Protein AF-A0A8J7NMG4-F1 (afdb_monomer_lite)

Foldseek 3Di:
DDDDDDDDDDDDDDDDDCVPVVVVVVVVVVVVVVVVVVVVVVVVVVVVVVVVVVVVVVVVVVVVVVVVVVVVVVVVVVVVVVVVVVVVVVVVVVVVVVVVPCDPVNVVVVVVCCCVPVPVVVVVVVVVVVVVVVVVVVVVVVVVVVVVVVVVVVVVVVVVVVVVVVVVVVVVVVVVVVVVVVVVVVVVVCVVPDDPVVVVVVVVVVVVVVVVVVVVVVVVVVVVVVVVVVVVVVVVVVVVVVVVVVVVVVVVLVVVVVVVVVVVVVVVVVVVVVVVVVVVVVVVVVVVVVVVVVVVVVVVVVVVVVVVVVVVVVVVVVVVVVVVVVVVVVVVVVVVVVVVVVVVVVVVVVVVVVVVVVVVVVVVVVVVVVVVVVVVVVVVVVVVVVVVVVVVVCVVVCVVVVVPDPPPPPDDDDDPPPPPVVVVVPVVVVVVVVVVVVVVVVVVVVVVVVVVVVVVVVVVVVVVVVVVVVVVVVVVVVVVVVVVVVVVVVVVVVVVVVVVVVVVVVVVVVVVVVVVVVVVVVVVVVVVVVVVVVVVVVVVVVVVVVVVVVVVVVVVVVVVVVVVVVVVVVVVVVVVVVVVVVVVVVVVVVVVVVVVVDPPPPVVVVVVVVVVVVVVVVVVVVVVPDDDDDDDDDDDDDDDDDDDDDDDDDDDDDDDDDDDDDDDDDDDDDDDDDDDDDDDDDDRDDDDDDDDDDDDDDDDDDDDDDDDDDDDDDDDDDDDDDDDDDDDDDDDDDDDDDDDDDDDD

Sequence (745 aa):
MDPLAGNPTIARAVGPGASDMELQKLLIDERMRCEHHKTNYQTLKAEHTRLQDEYTRAQNELKRLLSEKQAAQDKLQLLLAELRGELLDKTRELEELKMQMLTPQKLELLRAQIQQEELEMPMRERFSKLEEEAEKYRSEYNKLRYDYTFLKSEFEHQKEEHMHVLEERKMRFEAEVSRLEKDKEELSSQLLGADPTRDNKRVESLLREKAQLHQRLKSLEAEVAELRAERDNSGAQAENVQRIQVRQLAESQSAVRSLEGEKQSLKLQVERLDRELLLSHEQNAQLTSKLHKLEREVNILTSKVEELKHSHKIEVANIKLECARSKGEVERERDTLQNQLDGLQSDIEILKTTIERNKEHLAEKERELIRKVQAVREEEFQKLATVQDEKLELESHVAELEQQMAVQEAAGSSHREQWEEKLRAVERSEEIARKEVQSLRTKVQQQSLHLEELEKEKNENCDLRQQTHELQIQVSTLSQSESDLLDANHKLKELLERLKEELRNARGQAEKAQSEAEKVLEDKRISWLEEKHRLQERGTELQEKYNQAKEKLQRAASAQKKRKTLTESKQKRLQDKIQLLEAKIQELEIEKNTLNKKPIYTEEQAQLQKRLKELQRRHNEFRRLILVPHMTSAGIHDPTPFLSSTLVAAADMSFPNLQVRCHLGRAKPLSFQKLDFHIIKNHPLYGWVRFTPFLNEVYPHLLHKLTRPSFRSCCFHRLCSTPQSLILPSICKVTDVWQAVASCS

InterPro domains:
  IPR052116 Centrosome and Cilium Assembly Protein [PTHR23170] (29-640)

Structure (mmCIF, N/CA/C/O backbone):
data_AF-A0A8J7NMG4-F1
#
_entry.id   AF-A0A8J7NMG4-F1
#
loop_
_atom_site.group_PDB
_atom_site.id
_atom_site.type_symbol
_atom_site.label_atom_id
_atom_site.label_alt_id
_atom_site.label_comp_id
_atom_site.label_asym_id
_atom_site.label_entity_id
_atom_site.label_seq_id
_atom_site.pdbx_PDB_ins_code
_atom_site.Cartn_x
_atom_site.Cartn_y
_atom_site.Cartn_z
_atom_site.occupancy
_atom_site.B_iso_or_equiv
_atom_site.auth_seq_id
_atom_site.auth_comp_id
_atom_site.auth_asym_id
_atom_site.auth_atom_id
_atom_site.pdbx_PDB_model_num
ATOM 1 N N . MET A 1 1 ? -94.163 -34.244 49.578 1.00 34.72 1 MET A N 1
ATOM 2 C CA . MET A 1 1 ? -94.384 -34.492 48.139 1.00 34.72 1 MET A CA 1
ATOM 3 C C . MET A 1 1 ? -94.720 -35.979 47.925 1.00 34.72 1 MET A C 1
ATOM 5 O O . MET A 1 1 ? -93.948 -36.686 47.300 1.00 34.72 1 MET A O 1
ATOM 9 N N . ASP A 1 2 ? -95.677 -36.581 48.637 1.00 38.56 2 ASP A N 1
ATOM 10 C CA . ASP A 1 2 ? -97.142 -36.512 48.416 1.00 38.56 2 ASP A CA 1
ATOM 11 C C . ASP A 1 2 ? -97.601 -37.209 47.111 1.00 38.56 2 ASP A C 1
ATOM 13 O O . ASP A 1 2 ? -97.003 -36.954 46.069 1.00 38.56 2 ASP A O 1
ATOM 17 N N . PRO A 1 3 ? -98.748 -37.923 47.099 1.00 62.91 3 PRO A N 1
ATOM 18 C CA . PRO A 1 3 ? -99.239 -38.880 48.112 1.00 62.91 3 PRO A CA 1
ATOM 19 C C . PRO A 1 3 ? -99.911 -40.135 47.469 1.00 62.91 3 PRO A C 1
ATOM 21 O O . PRO A 1 3 ? -99.976 -40.236 46.249 1.00 62.91 3 PRO A O 1
ATOM 24 N N . LEU A 1 4 ? -100.476 -41.068 48.266 1.00 38.66 4 LEU A N 1
ATOM 25 C CA . LEU A 1 4 ? -101.929 -41.402 48.254 1.00 38.66 4 LEU A CA 1
ATOM 26 C C . LEU A 1 4 ? -102.334 -42.652 49.085 1.00 38.66 4 LEU A C 1
ATOM 28 O O . LEU A 1 4 ? -101.878 -43.762 48.850 1.00 38.66 4 LEU A O 1
ATOM 32 N N . ALA A 1 5 ? -103.262 -42.404 50.019 1.00 43.53 5 ALA A N 1
ATOM 33 C CA . ALA A 1 5 ? -104.373 -43.214 50.559 1.00 43.53 5 ALA A CA 1
ATOM 34 C C . ALA A 1 5 ? -104.425 -44.768 50.477 1.00 43.53 5 ALA A C 1
ATOM 36 O O . ALA A 1 5 ? -104.394 -45.362 49.405 1.00 43.53 5 ALA A O 1
ATOM 37 N N . GLY A 1 6 ? -104.770 -45.397 51.618 1.00 37.06 6 GLY A N 1
ATOM 38 C CA . GLY A 1 6 ? -105.298 -46.773 51.698 1.00 37.06 6 GLY A CA 1
ATOM 39 C C . GLY A 1 6 ? -105.583 -47.261 53.135 1.00 37.06 6 GLY A C 1
ATOM 40 O O . GLY A 1 6 ? -104.673 -47.699 53.826 1.00 37.06 6 GLY A O 1
ATOM 41 N N . ASN A 1 7 ? -106.839 -47.199 53.594 1.00 46.59 7 ASN A N 1
ATOM 42 C CA . ASN A 1 7 ? -107.334 -47.677 54.908 1.00 46.59 7 ASN A CA 1
ATOM 43 C C . ASN A 1 7 ? -108.737 -48.297 54.684 1.00 46.59 7 ASN A C 1
ATOM 45 O O . ASN A 1 7 ? -109.422 -47.783 53.792 1.00 46.59 7 ASN A O 1
ATOM 49 N N . PRO A 1 8 ? -109.180 -49.375 55.386 1.00 55.44 8 PRO A N 1
ATOM 50 C CA . PRO A 1 8 ? -110.126 -49.166 56.508 1.00 55.44 8 PRO A CA 1
ATOM 51 C C . PRO A 1 8 ? -110.233 -50.276 57.616 1.00 55.44 8 PRO A C 1
ATOM 53 O O . PRO A 1 8 ? -110.759 -51.355 57.374 1.00 55.44 8 PRO A O 1
ATOM 56 N N . THR A 1 9 ? -109.920 -49.924 58.878 1.00 44.78 9 THR A N 1
ATOM 57 C CA . THR A 1 9 ? -110.708 -50.148 60.147 1.00 44.78 9 THR A CA 1
ATOM 58 C C . THR A 1 9 ? -111.268 -51.511 60.690 1.00 44.78 9 THR A C 1
ATOM 60 O O . THR A 1 9 ? -111.914 -52.262 59.975 1.00 44.78 9 THR A O 1
ATOM 63 N N . ILE A 1 10 ? -111.275 -51.613 62.052 1.00 45.28 10 ILE A N 1
ATOM 64 C CA . ILE A 1 10 ? -112.399 -51.967 63.005 1.00 45.28 10 ILE A CA 1
ATOM 65 C C . ILE A 1 10 ? -112.412 -53.274 63.891 1.00 45.28 10 ILE A C 1
ATOM 67 O O . ILE A 1 10 ? -112.195 -54.379 63.421 1.00 45.28 10 ILE A O 1
ATOM 71 N N . ALA A 1 11 ? -112.808 -53.080 65.180 1.00 39.56 11 ALA A N 1
ATOM 72 C CA . ALA A 1 11 ? -113.465 -53.971 66.197 1.00 39.56 11 ALA A CA 1
ATOM 73 C C . ALA A 1 11 ? -112.739 -54.992 67.152 1.00 39.56 11 ALA A C 1
ATOM 75 O O . ALA A 1 11 ? -112.613 -56.172 66.864 1.00 39.56 11 ALA A O 1
ATOM 76 N N . ARG A 1 12 ? -112.512 -54.543 68.411 1.00 43.34 12 ARG A N 1
ATOM 77 C CA . ARG A 1 12 ? -113.062 -55.025 69.730 1.00 43.34 12 ARG A CA 1
ATOM 78 C C . ARG A 1 12 ? -113.065 -56.521 70.206 1.00 43.34 12 ARG A C 1
ATOM 80 O O . ARG A 1 12 ? -113.937 -57.283 69.817 1.00 43.34 12 ARG A O 1
ATOM 87 N N . ALA A 1 13 ? -112.356 -56.754 71.336 1.00 43.78 13 ALA A N 1
ATOM 88 C CA . ALA A 1 13 ? -112.893 -56.977 72.719 1.00 43.78 13 ALA A CA 1
ATOM 89 C C . ALA A 1 13 ? -112.895 -58.366 73.453 1.00 43.78 13 ALA A C 1
ATOM 91 O O . ALA A 1 13 ? -113.722 -59.221 73.177 1.00 43.78 13 ALA A O 1
ATOM 92 N N . VAL A 1 14 ? -112.145 -58.395 74.582 1.00 42.44 14 VAL A N 1
ATOM 93 C CA . VAL A 1 14 ? -112.461 -58.934 75.949 1.00 42.44 14 VAL A CA 1
ATOM 94 C C . VAL A 1 14 ? -112.519 -60.457 76.239 1.00 42.44 14 VAL A C 1
ATOM 96 O O . VAL A 1 14 ? -113.347 -61.176 75.697 1.00 42.44 14 VAL A O 1
ATOM 99 N N . GLY A 1 15 ? -111.762 -60.888 77.271 1.00 38.06 15 GLY A N 1
ATOM 100 C CA . GLY A 1 15 ? -111.978 -62.132 78.047 1.00 38.06 15 GLY A CA 1
ATOM 101 C C . GLY A 1 15 ? -110.717 -62.673 78.768 1.00 38.06 15 GLY A C 1
ATOM 102 O O . GLY A 1 15 ? -109.853 -63.209 78.083 1.00 38.06 15 GLY A O 1
ATOM 103 N N . PRO A 1 16 ? -110.560 -62.550 80.108 1.00 53.59 16 PRO A N 1
ATOM 104 C CA . PRO A 1 16 ? -109.344 -62.971 80.827 1.00 53.59 16 PRO A CA 1
ATOM 105 C C . PRO A 1 16 ? -109.448 -64.358 81.501 1.00 53.59 16 PRO A C 1
ATOM 107 O O . PRO A 1 16 ? -110.532 -64.784 81.894 1.00 53.59 16 PRO A O 1
ATOM 110 N N . GLY A 1 17 ? -108.306 -65.028 81.711 1.00 41.03 17 GLY A N 1
ATOM 111 C CA . GLY A 1 17 ? -108.223 -66.264 82.513 1.00 41.03 17 GLY A CA 1
ATOM 112 C C . GLY A 1 17 ? -106.965 -67.111 82.281 1.00 41.03 17 GLY A C 1
ATOM 113 O O . GLY A 1 17 ? -106.339 -67.550 83.239 1.00 41.03 17 GLY A O 1
ATOM 114 N N . ALA A 1 18 ? -106.540 -67.280 81.025 1.00 48.78 18 ALA A N 1
ATOM 115 C CA . ALA A 1 18 ? -105.277 -67.947 80.660 1.00 48.78 18 ALA A CA 1
ATOM 116 C C . ALA A 1 18 ? -104.055 -66.996 80.675 1.00 48.78 18 ALA A C 1
ATOM 118 O O . ALA A 1 18 ? -102.913 -67.402 80.445 1.00 48.78 18 ALA A O 1
ATOM 119 N N . SER A 1 19 ? -104.304 -65.721 80.985 1.00 54.91 19 SER A N 1
ATOM 120 C CA . SER A 1 19 ? -103.466 -64.581 80.620 1.00 54.91 19 SER A CA 1
ATOM 121 C C . SER A 1 19 ? -102.071 -64.552 81.236 1.00 54.91 19 SER A C 1
ATOM 123 O O . SER A 1 19 ? -101.217 -63.879 80.682 1.00 54.91 19 SER A O 1
ATOM 125 N N . ASP A 1 20 ? -101.809 -65.244 82.347 1.00 55.34 20 ASP A N 1
ATOM 126 C CA . ASP A 1 20 ? -100.509 -65.155 83.034 1.00 55.34 20 ASP A CA 1
ATOM 127 C C . ASP A 1 20 ? -99.451 -66.067 82.382 1.00 55.34 20 ASP A C 1
ATOM 129 O O . ASP A 1 20 ? -98.347 -65.624 82.061 1.00 55.34 20 ASP A O 1
ATOM 133 N N . MET A 1 21 ? -99.821 -67.310 82.037 1.00 64.81 21 MET A N 1
ATOM 134 C CA . MET A 1 21 ? -98.979 -68.173 81.193 1.00 64.81 21 MET A CA 1
ATOM 135 C C . MET A 1 21 ? -98.903 -67.659 79.751 1.00 64.81 21 MET A C 1
ATOM 137 O O . MET A 1 21 ? -97.849 -67.762 79.124 1.00 64.81 21 MET A O 1
ATOM 141 N N . GLU A 1 22 ? -99.980 -67.072 79.220 1.00 67.25 22 GLU A N 1
ATOM 142 C CA . GLU A 1 22 ? -99.951 -66.438 77.897 1.00 67.25 22 GLU A CA 1
ATOM 143 C C . GLU A 1 22 ? -99.066 -65.186 77.876 1.00 67.25 22 GLU A C 1
ATOM 145 O O . GLU A 1 22 ? -98.316 -65.006 76.921 1.00 67.25 22 GLU A O 1
ATOM 150 N N . LEU A 1 23 ? -99.064 -64.365 78.933 1.00 72.75 23 LEU A N 1
ATOM 151 C CA . LEU A 1 23 ? -98.164 -63.218 79.076 1.00 72.75 23 LEU A CA 1
ATOM 152 C C . LEU A 1 23 ? -96.710 -63.664 79.256 1.00 72.75 23 LEU A C 1
ATOM 154 O O . LEU A 1 23 ? -95.824 -63.110 78.609 1.00 72.75 23 LEU A O 1
ATOM 158 N N . GLN A 1 24 ? -96.444 -64.687 80.073 1.00 75.69 24 GLN A N 1
ATOM 159 C CA . GLN A 1 24 ? -95.092 -65.228 80.224 1.00 75.69 24 GLN A CA 1
ATOM 160 C C . GLN A 1 24 ? -94.577 -65.826 78.906 1.00 75.69 24 GLN A C 1
ATOM 162 O O . GLN A 1 24 ? -93.422 -65.598 78.542 1.00 75.69 24 GLN A O 1
ATOM 167 N N . LYS A 1 25 ? -95.440 -66.513 78.145 1.00 80.06 25 LYS A N 1
ATOM 168 C CA . LYS A 1 25 ? -95.130 -66.978 76.789 1.00 80.06 25 LYS A CA 1
ATOM 169 C C . LYS A 1 25 ? -94.888 -65.807 75.834 1.00 80.06 25 LYS A C 1
ATOM 171 O O . LYS A 1 25 ? -93.863 -65.802 75.167 1.00 80.06 25 LYS A O 1
ATOM 176 N N . LEU A 1 26 ? -95.757 -64.794 75.810 1.00 81.44 26 LEU A N 1
ATOM 177 C CA . LEU A 1 26 ? -95.582 -63.587 74.991 1.00 81.44 26 LEU A CA 1
ATOM 178 C C . LEU A 1 26 ? -94.267 -62.867 75.311 1.00 81.44 26 LEU A C 1
ATOM 180 O O . LEU A 1 26 ? -93.589 -62.427 74.393 1.00 81.44 26 LEU A O 1
ATOM 184 N N . LEU A 1 27 ? -93.856 -62.795 76.579 1.00 81.44 27 LEU A N 1
ATOM 185 C CA . LEU A 1 27 ? -92.574 -62.210 76.988 1.00 81.44 27 LEU A CA 1
ATOM 186 C C . LEU A 1 27 ? -91.361 -63.059 76.569 1.00 81.44 27 LEU A C 1
ATOM 188 O O . LEU A 1 27 ? -90.291 -62.501 76.318 1.00 81.44 27 LEU A O 1
ATOM 192 N N . ILE A 1 28 ? -91.507 -64.383 76.466 1.00 81.69 28 ILE A N 1
ATOM 193 C CA . ILE A 1 28 ? -90.488 -65.273 75.886 1.00 81.69 28 ILE A CA 1
ATOM 194 C C . ILE A 1 28 ? -90.447 -65.099 74.362 1.00 81.69 28 ILE A C 1
ATOM 196 O O . ILE A 1 28 ? -89.373 -64.856 73.817 1.00 81.69 28 ILE A O 1
ATOM 200 N N . ASP A 1 29 ? -91.597 -65.134 73.686 1.00 84.00 29 ASP A N 1
ATOM 201 C CA . ASP A 1 29 ? -91.731 -64.955 72.236 1.00 84.00 29 ASP A CA 1
ATOM 202 C C . ASP A 1 29 ? -91.245 -63.562 71.787 1.00 84.00 29 ASP A C 1
ATOM 204 O O . ASP A 1 29 ? -90.631 -63.435 70.728 1.00 84.00 29 ASP A O 1
ATOM 208 N N . GLU A 1 30 ? -91.468 -62.514 72.588 1.00 83.06 30 GLU A N 1
ATOM 209 C CA . GLU A 1 30 ? -90.970 -61.154 72.342 1.00 83.06 30 GLU A CA 1
ATOM 210 C C . GLU A 1 30 ? -89.472 -61.031 72.640 1.00 83.06 30 GLU A C 1
ATOM 212 O O . GLU A 1 30 ? -88.747 -60.411 71.869 1.00 83.06 30 GLU A O 1
ATOM 217 N N . ARG A 1 31 ? -88.957 -61.672 73.701 1.00 84.38 31 ARG A N 1
ATOM 218 C CA . ARG A 1 31 ? -87.505 -61.722 73.956 1.00 84.38 31 ARG A CA 1
ATOM 219 C C . ARG A 1 31 ? -86.773 -62.468 72.837 1.00 84.38 31 ARG A C 1
ATOM 221 O O . ARG A 1 31 ? -85.718 -62.011 72.402 1.00 84.38 31 ARG A O 1
ATOM 228 N N . MET A 1 32 ? -87.351 -63.560 72.338 1.00 88.62 32 MET A N 1
ATOM 229 C CA . MET A 1 32 ? -86.861 -64.290 71.167 1.00 88.62 32 MET A CA 1
ATOM 230 C C . MET A 1 32 ? -86.947 -63.441 69.894 1.00 88.62 32 MET A C 1
ATOM 232 O O . MET A 1 32 ? -86.000 -63.451 69.112 1.00 88.62 32 MET A O 1
ATOM 236 N N . ARG A 1 33 ? -88.013 -62.650 69.700 1.00 87.88 33 ARG A N 1
ATOM 237 C CA . ARG A 1 33 ? -88.098 -61.677 68.595 1.00 87.88 33 ARG A CA 1
ATOM 238 C C . ARG A 1 33 ? -87.031 -60.593 68.705 1.00 87.88 33 ARG A C 1
ATOM 240 O O . ARG A 1 33 ? -86.356 -60.327 67.719 1.00 87.88 33 ARG A O 1
ATOM 247 N N . CYS A 1 34 ? -86.818 -60.013 69.882 1.00 86.38 34 CYS A N 1
ATOM 248 C CA . CYS A 1 34 ? -85.786 -59.005 70.122 1.00 86.38 34 CYS A CA 1
ATOM 249 C C . CYS A 1 34 ? -84.371 -59.548 69.888 1.00 86.38 34 CYS A C 1
ATOM 251 O O . CYS A 1 34 ? -83.583 -58.890 69.210 1.00 86.38 34 CYS A O 1
ATOM 253 N N . GLU A 1 35 ? -84.048 -60.751 70.374 1.00 87.75 35 GLU A N 1
ATOM 254 C CA . GLU A 1 35 ? -82.770 -61.399 70.053 1.00 87.75 35 GLU A CA 1
ATOM 255 C C . GLU A 1 35 ? -82.670 -61.738 68.559 1.00 87.75 35 GLU A C 1
ATOM 257 O O . GLU A 1 35 ? -81.644 -61.449 67.957 1.00 87.75 35 GLU A O 1
ATOM 262 N N . HIS A 1 36 ? -83.734 -62.218 67.906 1.00 88.25 36 HIS A N 1
ATOM 263 C CA . HIS A 1 36 ? -83.724 -62.465 66.461 1.00 88.25 36 HIS A CA 1
ATOM 264 C C . HIS A 1 36 ? -83.534 -61.176 65.641 1.00 88.25 36 HIS A C 1
ATOM 266 O O . HIS A 1 36 ? -82.722 -61.151 64.720 1.00 88.25 36 HIS A O 1
ATOM 272 N N . HIS A 1 37 ? -84.194 -60.070 65.996 1.00 90.06 37 HIS A N 1
ATOM 273 C CA . HIS A 1 37 ? -83.981 -58.760 65.371 1.00 90.06 37 HIS A CA 1
ATOM 274 C C . HIS A 1 37 ? -82.562 -58.228 65.618 1.00 90.06 37 HIS A C 1
ATOM 276 O O . HIS A 1 37 ? -81.958 -57.658 64.711 1.00 90.06 37 HIS A O 1
ATOM 282 N N . LYS A 1 38 ? -81.997 -58.459 66.808 1.00 90.12 38 LYS A N 1
ATOM 283 C CA . LYS A 1 38 ? -80.610 -58.127 67.163 1.00 90.12 38 LYS A CA 1
ATOM 284 C C . LYS A 1 38 ? -79.601 -58.970 66.377 1.00 90.12 38 LYS A C 1
ATOM 286 O O . LYS A 1 38 ? -78.648 -58.399 65.852 1.00 90.12 38 LYS A O 1
ATOM 291 N N . THR A 1 39 ? -79.826 -60.276 66.216 1.00 89.19 39 THR A N 1
ATOM 292 C CA . THR A 1 39 ? -79.029 -61.148 65.339 1.00 89.19 39 THR A CA 1
ATOM 293 C C . THR A 1 39 ? -79.139 -60.695 63.887 1.00 89.19 39 THR A C 1
ATOM 295 O O . THR A 1 39 ? -78.115 -60.461 63.259 1.00 89.19 39 THR A O 1
ATOM 298 N N . ASN A 1 40 ? -80.348 -60.460 63.370 1.00 90.62 40 ASN A N 1
ATOM 299 C CA . ASN A 1 40 ? -80.556 -60.001 61.995 1.00 90.62 40 ASN A CA 1
ATOM 300 C C . ASN A 1 40 ? -79.895 -58.636 61.739 1.00 90.62 40 ASN A C 1
ATOM 302 O O . ASN A 1 40 ? -79.298 -58.440 60.684 1.00 90.62 40 ASN A O 1
ATOM 306 N N . TYR A 1 41 ? -79.930 -57.710 62.704 1.00 92.75 41 TYR A N 1
ATOM 307 C CA . TYR A 1 41 ? -79.200 -56.442 62.625 1.00 92.75 41 TYR A CA 1
ATOM 308 C C . TYR A 1 41 ? -77.677 -56.645 62.659 1.00 92.75 41 TYR A C 1
ATOM 310 O O . TYR A 1 41 ? -76.961 -55.995 61.900 1.00 92.75 41 TYR A O 1
ATOM 318 N N . GLN A 1 42 ? -77.163 -57.561 63.486 1.00 92.38 42 GLN A N 1
ATOM 319 C CA . GLN A 1 42 ? -75.738 -57.911 63.504 1.00 92.38 42 GLN A CA 1
ATOM 320 C C . GLN A 1 42 ? -75.288 -58.551 62.181 1.00 92.38 42 GLN A C 1
ATOM 322 O O . GLN A 1 42 ? -74.255 -58.152 61.648 1.00 92.38 42 GLN A O 1
ATOM 327 N N . THR A 1 43 ? -76.076 -59.466 61.608 1.00 91.50 43 THR A N 1
ATOM 328 C CA . THR A 1 43 ? -75.830 -60.073 60.291 1.00 91.50 43 THR A CA 1
ATOM 329 C C . THR A 1 43 ? -75.890 -59.032 59.175 1.00 91.50 43 THR A C 1
ATOM 331 O O . THR A 1 43 ? -74.969 -58.960 58.367 1.00 91.50 43 THR A O 1
ATOM 334 N N . LEU A 1 44 ? -76.914 -58.172 59.153 1.00 93.19 44 LEU A N 1
ATOM 335 C CA . LEU A 1 44 ? -77.046 -57.108 58.154 1.00 93.19 44 LEU A CA 1
ATOM 336 C C . LEU A 1 44 ? -75.914 -56.077 58.265 1.00 93.19 44 LEU A C 1
ATOM 338 O O . LEU A 1 44 ? -75.412 -55.609 57.248 1.00 93.19 44 LEU A O 1
ATOM 342 N N . LYS A 1 45 ? -75.463 -55.758 59.485 1.00 92.44 45 LYS A N 1
ATOM 343 C CA . LYS A 1 45 ? -74.289 -54.909 59.717 1.00 92.44 45 LYS A CA 1
ATOM 344 C C . LYS A 1 45 ? -73.001 -55.582 59.234 1.00 92.44 45 LYS A C 1
ATOM 346 O O . LYS A 1 45 ? -72.185 -54.912 58.610 1.00 92.44 45 LYS A O 1
ATOM 351 N N . ALA A 1 46 ? -72.824 -56.879 59.487 1.00 92.69 46 ALA A N 1
ATOM 352 C CA . ALA A 1 46 ? -71.664 -57.634 59.018 1.00 92.69 46 ALA A CA 1
ATOM 353 C C . ALA A 1 46 ? -71.614 -57.706 57.483 1.00 92.69 46 ALA A C 1
ATOM 355 O O . ALA A 1 46 ? -70.575 -57.406 56.901 1.00 92.69 46 ALA A O 1
ATOM 356 N N . GLU A 1 47 ? -72.736 -58.006 56.821 1.00 93.44 47 GLU A N 1
ATOM 357 C CA . GLU A 1 47 ? -72.825 -58.007 55.355 1.00 93.44 47 GLU A CA 1
ATOM 358 C C . GLU A 1 47 ? -72.707 -56.591 54.762 1.00 93.44 47 GLU A C 1
ATOM 360 O O . GLU A 1 47 ? -72.061 -56.427 53.733 1.00 93.44 47 GLU A O 1
ATOM 365 N N . HIS A 1 48 ? -73.208 -55.540 55.425 1.00 92.94 48 HIS A N 1
ATOM 366 C CA . HIS A 1 48 ? -72.942 -54.155 55.011 1.00 92.94 48 HIS A CA 1
ATOM 367 C C . HIS A 1 48 ? -71.447 -53.818 55.084 1.00 92.94 48 HIS A C 1
ATOM 369 O O . HIS A 1 48 ? -70.898 -53.285 54.123 1.00 92.94 48 HIS A O 1
ATOM 375 N N . THR A 1 49 ? -70.768 -54.116 56.198 1.00 92.94 49 THR A N 1
ATOM 376 C CA . THR A 1 49 ? -69.316 -53.899 56.325 1.00 92.94 49 THR A CA 1
ATOM 377 C C . THR A 1 49 ? -68.560 -54.704 55.271 1.00 92.94 49 THR A C 1
ATOM 379 O O . THR A 1 49 ? -67.727 -54.148 54.564 1.00 92.94 49 THR A O 1
ATOM 382 N N . ARG A 1 50 ? -68.921 -55.974 55.073 1.00 95.88 50 ARG A N 1
ATOM 383 C CA . ARG A 1 50 ? -68.339 -56.833 54.040 1.00 95.88 50 ARG A CA 1
ATOM 384 C C . ARG A 1 50 ? -68.515 -56.254 52.632 1.00 95.88 50 ARG A C 1
ATOM 386 O O . ARG A 1 50 ? -67.533 -56.170 51.903 1.00 95.88 50 ARG A O 1
ATOM 393 N N . LEU A 1 51 ? -69.722 -55.829 52.252 1.00 94.94 51 LEU A N 1
ATOM 394 C CA . LEU A 1 51 ? -69.996 -55.207 50.950 1.00 94.94 51 LEU A CA 1
ATOM 395 C C . LEU A 1 51 ? -69.271 -53.864 50.792 1.00 94.94 51 LEU A C 1
ATOM 397 O O . LEU A 1 51 ? -68.792 -53.551 49.705 1.00 94.94 51 LEU A O 1
ATOM 401 N N . GLN A 1 52 ? -69.126 -53.093 51.871 1.00 93.81 52 GLN A N 1
ATOM 402 C CA . GLN A 1 52 ? -68.338 -51.861 51.895 1.00 93.81 52 GLN A CA 1
ATOM 403 C C . GLN A 1 52 ? -66.835 -52.145 51.704 1.00 93.81 52 GLN A C 1
ATOM 405 O O . GLN A 1 52 ? -66.170 -51.429 50.952 1.00 93.81 52 GLN A O 1
ATOM 410 N N . ASP A 1 53 ? -66.309 -53.221 52.292 1.00 94.62 53 ASP A N 1
ATOM 411 C CA . ASP A 1 53 ? -64.931 -53.683 52.096 1.00 94.62 53 ASP A CA 1
ATOM 412 C C . ASP A 1 53 ? -64.711 -54.283 50.698 1.00 94.62 53 ASP A C 1
ATOM 414 O O . ASP A 1 53 ? -63.635 -54.122 50.123 1.00 94.62 53 ASP A O 1
ATOM 418 N N . GLU A 1 54 ? -65.692 -54.998 50.138 1.00 94.31 54 GLU A N 1
ATOM 419 C CA . GLU A 1 54 ? -65.665 -55.526 48.762 1.00 94.31 54 GLU A CA 1
ATOM 420 C C . GLU A 1 54 ? -65.714 -54.378 47.738 1.00 94.31 54 GLU A C 1
ATOM 422 O O . GLU A 1 54 ? -64.878 -54.335 46.834 1.00 94.31 54 GLU A O 1
ATOM 427 N N . TYR A 1 55 ? -66.585 -53.382 47.937 1.00 93.56 55 TYR A N 1
ATOM 428 C CA . TYR A 1 55 ? -66.627 -52.151 47.140 1.00 93.56 55 TYR A CA 1
ATOM 429 C C . TYR A 1 55 ? -65.314 -51.362 47.230 1.00 93.56 55 TYR A C 1
ATOM 431 O O . TYR A 1 55 ? -64.772 -50.943 46.207 1.00 93.56 55 TYR A O 1
ATOM 439 N N . THR A 1 56 ? -64.756 -51.194 48.432 1.00 93.88 56 THR A N 1
ATOM 440 C CA . THR A 1 56 ? -63.491 -50.465 48.633 1.00 93.88 56 THR A CA 1
ATOM 441 C C . THR A 1 56 ? -62.314 -51.197 47.979 1.00 93.88 56 THR A C 1
ATOM 443 O O . THR A 1 56 ? -61.476 -50.563 47.333 1.00 93.88 56 THR A O 1
ATOM 446 N N . ARG A 1 57 ? -62.273 -52.536 48.063 1.00 95.00 57 ARG A N 1
ATOM 447 C CA . ARG A 1 57 ? -61.303 -53.370 47.331 1.00 95.00 57 ARG A CA 1
ATOM 448 C C . ARG A 1 57 ? -61.451 -53.212 45.818 1.00 95.00 57 ARG A C 1
ATOM 450 O O . ARG A 1 57 ? -60.456 -52.920 45.161 1.00 95.00 57 ARG A O 1
ATOM 457 N N . ALA A 1 58 ? -62.665 -53.314 45.276 1.00 92.50 58 ALA A N 1
ATOM 458 C CA . ALA A 1 58 ? -62.924 -53.132 43.847 1.00 92.50 58 ALA A CA 1
ATOM 459 C C . ALA A 1 58 ? -62.556 -51.718 43.355 1.00 92.50 58 ALA A C 1
ATOM 461 O O . ALA A 1 58 ? -61.963 -51.567 42.288 1.00 92.50 58 ALA A O 1
ATOM 462 N N . GLN A 1 59 ? -62.835 -50.676 44.147 1.00 94.44 59 GLN A N 1
ATOM 463 C CA . GLN A 1 59 ? -62.471 -49.298 43.811 1.00 94.44 59 GLN A CA 1
ATOM 464 C C . GLN A 1 59 ? -60.947 -49.088 43.805 1.00 94.44 59 GLN A C 1
ATOM 466 O O . GLN A 1 59 ? -60.428 -48.361 42.958 1.00 94.44 59 GLN A O 1
ATOM 471 N N . ASN A 1 60 ? -60.217 -49.714 44.731 1.00 94.44 60 ASN A N 1
ATOM 472 C CA . ASN A 1 60 ? -58.757 -49.631 44.776 1.00 94.44 60 ASN A CA 1
ATOM 473 C C . ASN A 1 60 ? -58.091 -50.463 43.670 1.00 94.44 60 ASN A C 1
ATOM 475 O O . ASN A 1 60 ? -57.128 -49.998 43.066 1.00 94.44 60 ASN A O 1
ATOM 479 N N . GLU A 1 61 ? -58.646 -51.627 43.333 1.00 95.44 61 GLU A N 1
ATOM 480 C CA . GLU A 1 61 ? -58.198 -52.435 42.195 1.00 95.44 61 GLU A CA 1
ATOM 481 C C . GLU A 1 61 ? -58.429 -51.712 40.858 1.00 95.44 61 GLU A C 1
ATOM 483 O O . GLU A 1 61 ? -57.539 -51.674 40.010 1.00 95.44 61 GLU A O 1
ATOM 488 N N . LEU A 1 62 ? -59.567 -51.027 40.692 1.00 93.81 62 LEU A N 1
ATOM 489 C CA . LEU A 1 62 ? -59.814 -50.174 39.527 1.00 93.81 62 LEU A CA 1
ATOM 490 C C . LEU A 1 62 ? -58.787 -49.029 39.424 1.00 93.81 62 LEU A C 1
ATOM 492 O O . LEU A 1 62 ? -58.288 -48.760 38.333 1.00 93.81 62 LEU A O 1
ATOM 496 N N . LYS A 1 63 ? -58.419 -48.383 40.543 1.00 94.56 63 LYS A N 1
ATOM 497 C CA . LYS A 1 63 ? -57.340 -47.371 40.567 1.00 94.56 63 LYS A CA 1
ATOM 498 C C . LYS A 1 63 ? -55.988 -47.977 40.171 1.00 94.56 63 LYS A C 1
ATOM 500 O O . LYS A 1 63 ? -55.281 -47.371 39.367 1.00 94.56 63 LYS A O 1
ATOM 505 N N . ARG A 1 64 ? -55.649 -49.171 40.683 1.00 96.50 64 ARG A N 1
ATOM 506 C CA . ARG A 1 64 ? -54.425 -49.907 40.319 1.00 96.50 64 ARG A CA 1
ATOM 507 C C . ARG A 1 64 ? -54.383 -50.163 38.813 1.00 96.50 64 ARG A C 1
ATOM 509 O O . ARG A 1 64 ? -53.470 -49.682 38.149 1.00 96.50 64 ARG A O 1
ATOM 516 N N . LEU A 1 65 ? -55.411 -50.802 38.258 1.00 94.50 65 LEU A N 1
ATOM 517 C CA . LEU A 1 65 ? -55.498 -51.112 36.827 1.00 94.50 65 LEU A CA 1
ATOM 518 C C . LEU A 1 65 ? -55.470 -49.860 35.931 1.00 94.50 65 LEU A C 1
ATOM 520 O O . LEU A 1 65 ? -54.861 -49.889 34.862 1.00 94.50 65 LEU A O 1
ATOM 524 N N . LEU A 1 66 ? -56.066 -48.741 36.362 1.00 93.62 66 LEU A N 1
ATOM 525 C CA . LEU A 1 66 ? -55.961 -47.461 35.649 1.00 93.62 66 LEU A CA 1
ATOM 526 C C . LEU A 1 66 ? -54.529 -46.899 35.667 1.00 93.62 66 LEU A C 1
ATOM 528 O O . LEU A 1 66 ? -54.045 -46.463 34.623 1.00 93.62 66 LEU A O 1
ATOM 532 N N . SER A 1 67 ? -53.833 -46.953 36.808 1.00 93.75 67 SER A N 1
ATOM 533 C CA . SER A 1 67 ? -52.426 -46.532 36.905 1.00 93.75 67 SER A CA 1
ATOM 534 C C . SER A 1 67 ? -51.477 -47.423 36.093 1.00 93.75 67 SER A C 1
ATOM 536 O O . SER A 1 67 ? -50.568 -46.915 35.442 1.00 93.75 67 SER A O 1
ATOM 538 N N . GLU A 1 68 ? -51.723 -48.734 36.042 1.00 94.75 68 GLU A N 1
ATOM 539 C CA . GLU A 1 68 ? -50.934 -49.682 35.245 1.00 94.75 68 GLU A CA 1
ATOM 540 C C . GLU A 1 68 ? -51.186 -49.521 33.744 1.00 94.75 68 GLU A C 1
ATOM 542 O O . GLU A 1 68 ? -50.235 -49.542 32.962 1.00 94.75 68 GLU A O 1
ATOM 547 N N . LYS A 1 69 ? -52.437 -49.265 33.336 1.00 94.88 69 LYS A N 1
ATOM 548 C CA . LYS A 1 69 ? -52.763 -48.868 31.961 1.00 94.88 69 LYS A CA 1
ATOM 549 C C . LYS A 1 69 ? -52.025 -47.585 31.571 1.00 94.88 69 LYS A C 1
ATOM 551 O O . LYS A 1 69 ? -51.460 -47.537 30.481 1.00 94.88 69 LYS A O 1
ATOM 556 N N . GLN A 1 70 ? -52.017 -46.569 32.438 1.00 94.62 70 GLN A N 1
ATOM 557 C CA . GLN A 1 70 ? -51.311 -45.315 32.168 1.00 94.62 70 GLN A CA 1
ATOM 558 C C . GLN A 1 70 ? -49.800 -45.554 32.046 1.00 94.62 70 GLN A C 1
ATOM 560 O O . GLN A 1 70 ? -49.228 -45.247 31.008 1.00 94.62 70 GLN A O 1
ATOM 565 N N . ALA A 1 71 ? -49.177 -46.231 33.014 1.00 93.69 71 ALA A N 1
ATOM 566 C CA . ALA A 1 71 ? -47.747 -46.538 32.978 1.00 93.69 71 ALA A CA 1
ATOM 567 C C . ALA A 1 71 ? -47.337 -47.420 31.777 1.00 93.69 71 ALA A C 1
ATOM 569 O O . ALA A 1 71 ? -46.214 -47.310 31.282 1.00 93.69 71 ALA A O 1
ATOM 570 N N . ALA A 1 72 ? -48.221 -48.295 31.286 1.00 93.50 72 ALA A N 1
ATOM 571 C CA . ALA A 1 72 ? -48.005 -49.042 30.046 1.00 93.50 72 ALA A CA 1
ATOM 572 C C . ALA A 1 72 ? -48.120 -48.143 28.801 1.00 93.50 72 ALA A C 1
ATOM 574 O O . ALA A 1 72 ? -47.307 -48.259 27.884 1.00 93.50 72 ALA A O 1
ATOM 575 N N . GLN A 1 73 ? -49.087 -47.222 28.778 1.00 94.44 73 GLN A N 1
ATOM 576 C CA . GLN A 1 73 ? -49.244 -46.234 27.710 1.00 94.44 73 GLN A CA 1
ATOM 577 C C . GLN A 1 73 ? -48.041 -45.277 27.644 1.00 94.44 73 GLN A C 1
ATOM 579 O O . GLN A 1 73 ? -47.532 -45.031 26.553 1.00 94.44 73 GLN A O 1
ATOM 584 N N . ASP A 1 74 ? -47.542 -44.806 28.787 1.00 94.06 74 ASP A N 1
ATOM 585 C CA . ASP A 1 74 ? -46.382 -43.911 28.877 1.00 94.06 74 ASP A CA 1
ATOM 586 C C . ASP A 1 74 ? -45.104 -44.603 28.369 1.00 94.06 74 ASP A C 1
ATOM 588 O O . ASP A 1 74 ? -44.352 -44.028 27.583 1.00 94.06 74 ASP A O 1
ATOM 592 N N . LYS A 1 75 ? -44.895 -45.883 28.722 1.00 93.94 75 LYS A N 1
ATOM 593 C CA . LYS A 1 75 ? -43.794 -46.708 28.185 1.00 93.94 75 LYS A CA 1
ATOM 594 C C . LYS A 1 75 ? -43.874 -46.890 26.668 1.00 93.94 75 LYS A C 1
ATOM 596 O O . LYS A 1 75 ? -42.851 -46.825 25.994 1.00 93.94 75 LYS A O 1
ATOM 601 N N . LEU A 1 76 ? -45.074 -47.099 26.121 1.00 93.81 76 LEU A N 1
ATOM 602 C CA . LEU A 1 76 ? -45.270 -47.190 24.670 1.00 93.81 76 LEU A CA 1
ATOM 603 C C . LEU A 1 76 ? -45.034 -45.841 23.974 1.00 93.81 76 LEU A C 1
ATOM 605 O O . LEU A 1 76 ? -44.501 -45.822 22.868 1.00 93.81 76 LEU A O 1
ATOM 609 N N . GLN A 1 77 ? -45.381 -44.717 24.609 1.00 94.50 77 GLN A N 1
ATOM 610 C CA . GLN A 1 77 ? -45.058 -43.385 24.089 1.00 94.50 77 GLN A CA 1
ATOM 611 C C . GLN A 1 77 ? -43.549 -43.104 24.108 1.00 94.50 77 GLN A C 1
ATOM 613 O O . GLN A 1 77 ? -43.044 -42.546 23.134 1.00 94.50 77 GLN A O 1
ATOM 618 N N . LEU A 1 78 ? -42.832 -43.532 25.154 1.00 94.56 78 LEU A N 1
ATOM 619 C CA . LEU A 1 78 ? -41.373 -43.422 25.236 1.00 94.56 78 LEU A CA 1
ATOM 620 C C . LEU A 1 78 ? -40.692 -44.222 24.115 1.00 94.56 78 LEU A C 1
ATOM 622 O O . LEU A 1 78 ? -39.946 -43.644 23.331 1.00 94.56 78 LEU A O 1
ATOM 626 N N . LEU A 1 79 ? -41.043 -45.502 23.951 1.00 95.38 79 LEU A N 1
ATOM 627 C CA . LEU A 1 79 ? -40.497 -46.358 22.889 1.00 95.38 79 LEU A CA 1
ATOM 628 C C . LEU A 1 79 ? -40.798 -45.810 21.479 1.00 95.38 79 LEU A C 1
ATOM 630 O O . LEU A 1 79 ? -39.963 -45.873 20.579 1.00 95.38 79 LEU A O 1
ATOM 634 N N . LEU A 1 80 ? -41.983 -45.221 21.276 1.00 93.31 80 LEU A N 1
ATOM 635 C CA . LEU A 1 80 ? -42.329 -44.537 20.025 1.00 93.31 80 LEU A CA 1
ATOM 636 C C . LEU A 1 80 ? -41.556 -43.226 19.812 1.00 93.31 80 LEU A C 1
ATOM 638 O O . LEU A 1 80 ? -41.441 -42.791 18.668 1.00 93.31 80 LEU A O 1
ATOM 642 N N . ALA A 1 81 ? -41.051 -42.580 20.864 1.00 93.50 81 ALA A N 1
ATOM 643 C CA . ALA A 1 81 ? -40.165 -41.424 20.752 1.00 93.50 81 ALA A CA 1
ATOM 644 C C . ALA A 1 81 ? -38.720 -41.856 20.448 1.00 93.50 81 ALA A C 1
ATOM 646 O O . ALA A 1 81 ? -38.103 -41.288 19.550 1.00 93.50 81 ALA A O 1
ATOM 647 N N . GLU A 1 82 ? -38.227 -42.902 21.116 1.00 93.81 82 GLU A N 1
ATOM 648 C CA . GLU A 1 82 ? -36.907 -43.511 20.890 1.00 93.81 82 GLU A CA 1
ATOM 649 C C . GLU A 1 82 ? -36.751 -43.967 19.430 1.00 93.81 82 GLU A C 1
ATOM 651 O O . GLU A 1 82 ? -35.878 -43.469 18.721 1.00 93.81 82 GLU A O 1
ATOM 656 N N . LEU A 1 83 ? -37.679 -44.790 18.923 1.00 93.12 83 LEU A N 1
ATOM 657 C CA . LEU A 1 83 ? -37.668 -45.273 17.532 1.00 93.12 83 LEU A CA 1
ATOM 658 C C . LEU A 1 83 ? -37.798 -44.146 16.486 1.00 93.12 83 LEU A C 1
ATOM 660 O O . LEU A 1 83 ? -37.340 -44.291 15.352 1.00 93.12 83 LEU A O 1
ATOM 664 N N . ARG A 1 84 ? -38.416 -43.009 16.840 1.00 94.62 84 ARG A N 1
ATOM 665 C CA . ARG A 1 84 ? -38.448 -41.810 15.979 1.00 94.62 84 ARG A CA 1
ATOM 666 C C . ARG A 1 84 ? -37.119 -41.056 15.999 1.00 94.62 84 ARG A C 1
ATOM 668 O O . ARG A 1 84 ? -36.734 -40.526 14.961 1.00 94.62 84 ARG A O 1
ATOM 675 N N . GLY A 1 85 ? -36.435 -41.017 17.142 1.00 94.38 85 GLY A N 1
ATOM 676 C CA . GLY A 1 85 ? -35.076 -40.488 17.267 1.00 94.38 85 GLY A CA 1
ATOM 677 C C . GLY A 1 85 ? -34.093 -41.290 16.418 1.00 94.38 85 GLY A C 1
ATOM 678 O O . GLY A 1 85 ? -33.483 -40.731 15.512 1.00 94.38 85 GLY A O 1
ATOM 679 N N . GLU A 1 86 ? -34.045 -42.611 16.614 1.00 93.50 86 GLU A N 1
ATOM 680 C CA . GLU A 1 86 ? -33.189 -43.518 15.836 1.00 93.50 86 GLU A CA 1
ATOM 681 C C . GLU A 1 86 ? -33.409 -43.384 14.322 1.00 93.50 86 GLU A C 1
ATOM 683 O O . GLU A 1 86 ? -32.446 -43.341 13.557 1.00 93.50 86 GLU A O 1
ATOM 688 N N . LEU A 1 87 ? -34.666 -43.273 13.874 1.00 93.81 87 LEU A N 1
ATOM 689 C CA . LEU A 1 87 ? -34.990 -43.093 12.457 1.00 93.81 87 LEU A CA 1
ATOM 690 C C . LEU A 1 87 ? -34.517 -41.734 11.915 1.00 93.81 87 LEU A C 1
ATOM 692 O O . LEU A 1 87 ? -34.044 -41.668 10.779 1.00 93.81 87 LEU A O 1
ATOM 696 N N . LEU A 1 88 ? -34.607 -40.659 12.704 1.00 94.31 88 LEU A N 1
ATOM 697 C CA . LEU A 1 88 ? -34.076 -39.344 12.326 1.00 94.31 88 LEU A CA 1
ATOM 698 C C . LEU A 1 88 ? -32.544 -39.353 12.260 1.00 94.31 88 LEU A C 1
ATOM 700 O O . LEU A 1 88 ? -31.984 -38.843 11.294 1.00 94.31 88 LEU A O 1
ATOM 704 N N . ASP A 1 89 ? -31.868 -39.974 13.224 1.00 92.88 89 ASP A N 1
ATOM 705 C CA . ASP A 1 89 ? -30.404 -40.055 13.247 1.00 92.88 89 ASP A CA 1
ATOM 706 C C . ASP A 1 89 ? -29.861 -40.953 12.130 1.00 92.88 89 ASP A C 1
ATOM 708 O O . ASP A 1 89 ? -28.945 -40.558 11.411 1.00 92.88 89 ASP A O 1
ATOM 712 N N . LYS A 1 90 ? -30.512 -42.086 11.846 1.00 92.25 90 LYS A N 1
ATOM 713 C CA . LYS A 1 90 ? -30.201 -42.914 10.667 1.00 92.25 90 LYS A CA 1
ATOM 714 C C . LYS A 1 90 ? -30.503 -42.206 9.343 1.00 92.25 90 LYS A C 1
ATOM 716 O O . LYS A 1 90 ? -29.833 -42.477 8.349 1.00 92.25 90 LYS A O 1
ATOM 721 N N . THR A 1 91 ? -31.463 -41.278 9.314 1.00 91.38 91 THR A N 1
ATOM 722 C CA . THR A 1 91 ? -31.698 -40.415 8.142 1.00 91.38 91 THR A CA 1
ATOM 723 C C . THR A 1 91 ? -30.563 -39.401 7.973 1.00 91.38 91 THR A C 1
ATOM 725 O O . THR A 1 91 ? -30.046 -39.269 6.865 1.00 91.38 91 THR A O 1
ATOM 728 N N . ARG A 1 92 ? -30.106 -38.763 9.063 1.00 91.69 92 ARG A N 1
ATOM 729 C CA . ARG A 1 92 ? -28.947 -37.848 9.071 1.00 91.69 92 ARG A CA 1
ATOM 730 C C . ARG A 1 92 ? -27.668 -38.545 8.613 1.00 91.69 92 ARG A C 1
ATOM 732 O O . ARG A 1 92 ? -27.039 -38.074 7.675 1.00 91.69 92 ARG A O 1
ATOM 739 N N . GLU A 1 93 ? -27.333 -39.702 9.187 1.00 89.56 93 GLU A N 1
ATOM 740 C CA . GLU A 1 93 ? -26.180 -40.522 8.771 1.00 89.56 93 GLU A CA 1
ATOM 741 C C . GLU A 1 93 ? -26.216 -40.839 7.267 1.00 89.56 93 GLU A C 1
ATOM 743 O O . GLU A 1 93 ? -25.202 -40.769 6.575 1.00 89.56 93 GLU A O 1
ATOM 748 N N . LEU A 1 94 ? -27.398 -41.164 6.735 1.00 85.62 94 LEU A N 1
ATOM 749 C CA . LEU A 1 94 ? -27.593 -41.490 5.324 1.00 85.62 94 LEU A CA 1
ATOM 750 C C . LEU A 1 94 ? -27.462 -40.248 4.418 1.00 85.62 94 LEU A C 1
ATOM 752 O O . LEU A 1 94 ? -26.965 -40.357 3.296 1.00 85.62 94 LEU A O 1
ATOM 756 N N . GLU A 1 95 ? -27.869 -39.068 4.886 1.00 87.38 95 GLU A N 1
ATOM 757 C CA . GLU A 1 95 ? -27.656 -37.784 4.203 1.00 87.38 95 GLU A CA 1
ATOM 758 C C . GLU A 1 95 ? -26.186 -37.336 4.249 1.00 87.38 95 GLU A C 1
ATOM 760 O O . GLU A 1 95 ? -25.639 -36.934 3.221 1.00 87.38 95 GLU A O 1
ATOM 765 N N . GLU A 1 96 ? -25.504 -37.495 5.383 1.00 86.31 96 GLU A N 1
ATOM 766 C CA . GLU A 1 96 ? -24.066 -37.243 5.519 1.00 86.31 96 GLU A CA 1
ATOM 767 C C . GLU A 1 96 ? -23.246 -38.166 4.608 1.00 86.31 96 GLU A C 1
ATOM 769 O O . GLU A 1 96 ? -22.389 -37.692 3.858 1.00 86.31 96 GLU A O 1
ATOM 774 N N . LEU A 1 97 ? -23.555 -39.467 4.580 1.00 83.19 97 LEU A N 1
ATOM 775 C CA . LEU A 1 97 ? -22.915 -40.422 3.671 1.00 83.19 97 LEU A CA 1
ATOM 776 C C . LEU A 1 97 ? -23.169 -40.070 2.197 1.00 83.19 97 LEU A C 1
ATOM 778 O O . LEU A 1 97 ? -22.233 -40.115 1.399 1.00 83.19 97 LEU A O 1
ATOM 782 N N . LYS A 1 98 ? -24.382 -39.636 1.820 1.00 80.00 98 LYS A N 1
ATOM 783 C CA . LYS A 1 98 ? -24.666 -39.121 0.462 1.00 80.00 98 LYS A CA 1
ATOM 784 C C . LYS A 1 98 ? -23.821 -37.894 0.098 1.00 80.00 98 LYS A C 1
ATOM 786 O O . LYS A 1 98 ? -23.470 -37.743 -1.069 1.00 80.00 98 LYS A O 1
ATOM 791 N N . MET A 1 99 ? -23.505 -37.030 1.064 1.00 76.94 99 MET A N 1
ATOM 792 C CA . MET A 1 99 ? -22.678 -35.832 0.853 1.00 76.94 99 MET A CA 1
ATOM 793 C C . MET A 1 99 ? -21.173 -36.148 0.802 1.00 76.94 99 MET A C 1
ATOM 795 O O . MET A 1 99 ? -20.427 -35.462 0.095 1.00 76.94 99 MET A O 1
ATOM 799 N N . GLN A 1 100 ? -20.733 -37.192 1.515 1.00 77.31 100 GLN A N 1
ATOM 800 C CA . GLN A 1 100 ? -19.362 -37.715 1.474 1.00 77.31 100 GLN A CA 1
ATOM 801 C C . GLN A 1 100 ? -19.080 -38.548 0.214 1.00 77.31 100 GLN A C 1
ATOM 803 O O . GLN A 1 100 ? -17.966 -38.501 -0.311 1.00 77.31 100 GLN A O 1
ATOM 808 N N . MET A 1 101 ? -20.066 -39.292 -0.303 1.00 75.06 101 MET A N 1
ATOM 809 C CA . MET A 1 101 ? -19.910 -40.030 -1.557 1.00 75.06 101 MET A CA 1
ATOM 810 C C . MET A 1 101 ? -19.614 -39.084 -2.729 1.00 75.06 101 MET A C 1
ATOM 812 O O . MET A 1 101 ? -20.214 -38.019 -2.888 1.00 75.06 101 MET A O 1
ATOM 816 N N . LEU A 1 102 ? -18.672 -39.492 -3.584 1.00 73.25 102 LEU A N 1
ATOM 817 C CA . LEU A 1 102 ? -18.260 -38.706 -4.741 1.00 73.25 102 LEU A CA 1
ATOM 818 C C . LEU A 1 102 ? -19.408 -38.642 -5.760 1.00 73.25 102 LEU A C 1
ATOM 820 O O . LEU A 1 102 ? -19.682 -39.615 -6.462 1.00 73.25 102 LEU A O 1
ATOM 824 N N . THR A 1 103 ? -20.096 -37.500 -5.823 1.00 79.81 103 THR A N 1
ATOM 825 C CA . THR A 1 103 ? -21.252 -37.327 -6.711 1.00 79.81 103 THR A CA 1
ATOM 826 C C . THR A 1 103 ? -20.850 -37.466 -8.186 1.00 79.81 103 THR A C 1
ATOM 828 O O . THR A 1 103 ? -19.719 -37.112 -8.540 1.00 79.81 103 THR A O 1
ATOM 831 N N . PRO A 1 10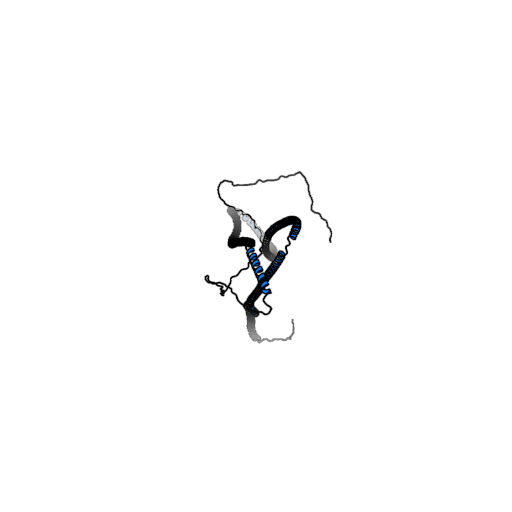4 ? -21.750 -37.926 -9.080 1.00 81.12 104 PRO A N 1
ATOM 832 C CA . PRO A 1 104 ? -21.444 -38.072 -10.505 1.00 81.12 104 PRO A CA 1
ATOM 833 C C . PRO A 1 104 ? -20.874 -36.796 -11.134 1.00 81.12 104 PRO A C 1
ATOM 835 O O . PRO A 1 104 ? -19.912 -36.871 -11.884 1.00 81.12 104 PRO A O 1
ATOM 838 N N . GLN A 1 105 ? -21.371 -35.624 -10.730 1.00 80.88 105 GLN A N 1
ATOM 839 C CA . GLN A 1 105 ? -20.894 -34.326 -11.210 1.00 80.88 105 GLN A CA 1
ATOM 840 C C . GLN A 1 105 ? -19.464 -34.013 -10.736 1.00 80.88 105 GLN A C 1
ATOM 842 O O . GLN A 1 105 ? -18.683 -33.446 -11.493 1.00 80.88 105 GLN A O 1
ATOM 847 N N . LYS A 1 106 ? -19.081 -34.407 -9.509 1.00 82.56 106 LYS A N 1
ATOM 848 C CA . LYS A 1 106 ? -17.688 -34.298 -9.032 1.00 82.56 106 LYS A CA 1
ATOM 849 C C . LYS A 1 106 ? -16.772 -35.284 -9.763 1.00 82.56 106 LYS A C 1
ATOM 851 O O . LYS A 1 106 ? -15.643 -34.931 -10.083 1.00 82.56 106 LYS A O 1
ATOM 856 N N . LEU A 1 107 ? -17.252 -36.496 -10.053 1.00 84.06 107 LEU A N 1
ATOM 857 C CA . LEU A 1 107 ? -16.520 -37.494 -10.840 1.00 84.06 107 LEU A CA 1
ATOM 858 C C . LEU A 1 107 ? -16.325 -37.039 -12.298 1.00 84.06 107 LEU A C 1
ATOM 860 O O . LEU A 1 107 ? -15.251 -37.228 -12.859 1.00 84.06 107 LEU A O 1
ATOM 864 N N . GLU A 1 108 ? -17.340 -36.428 -12.907 1.00 85.19 108 GLU A N 1
ATOM 865 C CA . GLU A 1 108 ? -17.273 -35.829 -14.244 1.00 85.19 108 GLU A CA 1
ATOM 866 C C . GLU A 1 108 ? -16.338 -34.619 -14.273 1.00 85.19 108 GLU A C 1
ATOM 868 O O . GLU A 1 108 ? -15.518 -34.532 -15.182 1.00 85.19 108 GLU A O 1
ATOM 873 N N . LEU A 1 109 ? -16.376 -33.749 -13.256 1.00 85.62 109 LEU A N 1
ATOM 874 C CA . LEU A 1 109 ? -15.431 -32.639 -13.123 1.00 85.62 109 LEU A CA 1
ATOM 875 C C . LEU A 1 109 ? -13.985 -33.142 -12.976 1.00 85.62 109 LEU A C 1
ATOM 877 O O . LEU A 1 109 ? -13.106 -32.640 -13.662 1.00 85.62 109 LEU A O 1
ATOM 881 N N . LEU A 1 110 ? -13.739 -34.169 -12.153 1.00 84.62 110 LEU A N 1
ATOM 882 C CA . LEU A 1 110 ? -12.415 -34.790 -12.005 1.00 84.62 110 LEU A CA 1
ATOM 883 C C . LEU A 1 110 ? -11.937 -35.464 -13.298 1.00 84.62 110 LEU A C 1
ATOM 885 O O . LEU A 1 110 ? -10.773 -35.333 -13.659 1.00 84.62 110 LEU A O 1
ATOM 889 N N . ARG A 1 111 ? -12.824 -36.148 -14.032 1.00 85.56 111 ARG A N 1
ATOM 890 C CA . ARG A 1 111 ? -12.507 -36.710 -15.358 1.00 85.56 111 ARG A CA 1
ATOM 891 C C . ARG A 1 111 ? -12.177 -35.616 -16.369 1.00 85.56 111 ARG A C 1
ATOM 893 O O . ARG A 1 111 ? -11.202 -35.753 -17.097 1.00 85.56 111 ARG A O 1
ATOM 900 N N . ALA A 1 112 ? -12.962 -34.540 -16.396 1.00 84.00 112 ALA A N 1
ATOM 901 C CA . ALA A 1 112 ? -12.718 -33.390 -17.256 1.00 84.00 112 ALA A CA 1
ATOM 902 C C . ALA A 1 112 ? -11.411 -32.677 -16.884 1.00 84.00 112 ALA A C 1
ATOM 904 O O . ALA A 1 112 ? -10.671 -32.298 -17.782 1.00 84.00 112 ALA A O 1
ATOM 905 N N . GLN A 1 113 ? -11.089 -32.559 -15.592 1.00 84.88 113 GLN A N 1
ATOM 906 C CA . GLN A 1 113 ? -9.838 -31.975 -15.117 1.00 84.88 113 GLN A CA 1
ATOM 907 C C . GLN A 1 113 ? -8.635 -32.841 -15.505 1.00 84.88 113 GLN A C 1
ATOM 909 O O . GLN A 1 113 ? -7.740 -32.338 -16.167 1.00 84.88 113 GLN A O 1
ATOM 914 N N . ILE A 1 114 ? -8.640 -34.147 -15.216 1.00 83.56 114 ILE A N 1
ATOM 915 C CA . ILE A 1 114 ? -7.579 -35.076 -15.656 1.00 83.56 114 ILE A CA 1
ATOM 916 C C . ILE A 1 114 ? -7.412 -35.023 -17.184 1.00 83.56 114 ILE A C 1
ATOM 918 O O . ILE A 1 114 ? -6.300 -34.921 -17.699 1.00 83.56 114 ILE A O 1
ATOM 922 N N . GLN A 1 115 ? -8.517 -35.032 -17.934 1.00 83.31 115 GLN A N 1
ATOM 923 C CA . GLN A 1 115 ? -8.453 -34.994 -19.391 1.00 83.31 115 GLN A CA 1
ATOM 924 C C . GLN A 1 115 ? -7.953 -33.643 -19.931 1.00 83.31 115 GLN A C 1
ATOM 926 O O . GLN A 1 115 ? -7.162 -33.640 -20.871 1.00 83.31 115 GLN A O 1
ATOM 931 N N . GLN A 1 116 ? -8.356 -32.507 -19.358 1.00 79.50 116 GLN A N 1
ATOM 932 C CA . GLN A 1 116 ? -7.910 -31.185 -19.812 1.00 79.50 116 GLN A CA 1
ATOM 933 C C . GLN A 1 116 ? -6.497 -30.834 -19.333 1.00 79.50 116 GLN A C 1
ATOM 935 O O . GLN A 1 116 ? -5.706 -30.335 -20.127 1.00 79.50 116 GLN A O 1
ATOM 940 N N . GLU A 1 117 ? -6.179 -31.087 -18.066 1.00 76.88 117 GLU A N 1
ATOM 941 C CA . GLU A 1 117 ? -4.986 -30.593 -17.367 1.00 76.88 117 GLU A CA 1
ATOM 942 C C . GLU A 1 117 ? -3.808 -31.579 -17.430 1.00 76.88 117 GLU A C 1
ATOM 944 O O . GLU A 1 117 ? -2.689 -31.158 -17.712 1.00 76.88 117 GLU A O 1
ATOM 949 N N . GLU A 1 118 ? -4.037 -32.889 -17.264 1.00 76.12 118 GLU A N 1
ATOM 950 C CA . GLU A 1 118 ? -2.957 -33.895 -17.306 1.00 76.12 118 GLU A CA 1
ATOM 951 C C . GLU A 1 118 ? -2.694 -34.451 -18.717 1.00 76.12 118 GLU A C 1
ATOM 953 O O . GLU A 1 118 ? -1.571 -34.855 -19.021 1.00 76.12 118 GLU A O 1
ATOM 958 N N . LEU A 1 119 ? -3.709 -34.480 -19.594 1.00 81.81 119 LEU A N 1
ATOM 959 C CA . LEU A 1 119 ? -3.610 -35.099 -20.925 1.00 81.81 119 LEU A CA 1
ATOM 960 C C . LEU A 1 119 ? -3.629 -34.081 -22.072 1.00 81.81 119 LEU A C 1
ATOM 962 O O . LEU A 1 119 ? -2.680 -34.015 -22.857 1.00 81.81 119 LEU A O 1
ATOM 966 N N . GLU A 1 120 ? -4.691 -33.286 -22.211 1.00 87.31 120 GLU A N 1
ATOM 967 C CA . GLU A 1 120 ? -4.829 -32.375 -23.349 1.00 87.31 120 GLU A CA 1
ATOM 968 C C . GLU A 1 120 ? -3.885 -31.173 -23.271 1.00 87.31 120 GLU A C 1
ATOM 970 O O . GLU A 1 120 ? -3.305 -30.824 -24.296 1.00 87.31 120 GLU A O 1
ATOM 975 N N . MET A 1 121 ? -3.689 -30.542 -22.109 1.00 87.12 121 MET A N 1
ATOM 976 C CA . MET A 1 121 ? -2.830 -29.356 -21.986 1.00 87.12 121 MET A CA 1
ATOM 977 C C . MET A 1 121 ? -1.357 -29.657 -22.331 1.00 87.12 121 MET A C 1
ATOM 979 O O . MET A 1 121 ? -0.828 -28.962 -23.203 1.00 87.12 121 MET A O 1
ATOM 983 N N . PRO A 1 122 ? -0.707 -30.728 -21.822 1.00 88.75 122 PRO A N 1
ATOM 984 C CA . PRO A 1 122 ? 0.657 -31.074 -22.230 1.00 88.75 122 PRO A CA 1
ATOM 985 C C . PRO A 1 122 ? 0.766 -31.473 -23.708 1.00 88.75 122 PRO A C 1
ATOM 987 O O . PRO A 1 122 ? 1.778 -31.191 -24.354 1.00 88.75 122 PRO A O 1
ATOM 990 N N . MET A 1 123 ? -0.276 -32.088 -24.286 1.00 89.25 123 MET A N 1
ATOM 991 C CA . MET A 1 123 ? -0.318 -32.356 -25.728 1.00 89.25 123 MET A CA 1
ATOM 992 C C . MET A 1 123 ? -0.458 -31.068 -26.549 1.00 89.25 123 MET A C 1
ATOM 994 O O . MET A 1 123 ? 0.284 -30.893 -27.514 1.00 89.25 123 MET A O 1
ATOM 998 N N . ARG A 1 124 ? -1.348 -30.145 -26.161 1.00 91.44 124 ARG A N 1
ATOM 999 C CA . ARG A 1 124 ? -1.539 -28.834 -26.808 1.00 91.44 124 ARG A CA 1
ATOM 1000 C C . ARG A 1 124 ? -0.267 -27.991 -26.738 1.00 91.44 124 ARG A C 1
ATOM 1002 O O . ARG A 1 124 ? 0.149 -27.459 -27.761 1.00 91.44 124 ARG A O 1
ATOM 1009 N N . GLU A 1 125 ? 0.406 -27.946 -25.588 1.00 90.81 125 GLU A N 1
ATOM 1010 C CA . GLU A 1 125 ? 1.725 -27.315 -25.459 1.00 90.81 125 GLU A CA 1
ATOM 1011 C C . GLU A 1 125 ? 2.768 -27.943 -26.387 1.00 90.81 125 GLU A C 1
ATOM 1013 O O . GLU A 1 125 ? 3.545 -27.230 -27.019 1.00 90.81 125 GLU A O 1
ATOM 1018 N N . ARG A 1 126 ? 2.812 -29.279 -26.468 1.00 93.88 126 ARG A N 1
ATOM 1019 C CA . ARG A 1 126 ? 3.752 -29.985 -27.345 1.00 93.88 126 ARG A CA 1
ATOM 1020 C C . ARG A 1 126 ? 3.477 -29.694 -28.822 1.00 93.88 126 ARG A C 1
ATOM 1022 O O . ARG A 1 126 ? 4.433 -29.566 -29.580 1.00 93.88 126 ARG A O 1
ATOM 1029 N N . PHE A 1 127 ? 2.213 -29.562 -29.224 1.00 92.25 127 PHE A N 1
ATOM 1030 C CA . PHE A 1 127 ? 1.861 -29.121 -30.574 1.00 92.25 127 PHE A CA 1
ATOM 1031 C C . PHE A 1 127 ? 2.238 -27.652 -30.812 1.00 92.25 127 PHE A C 1
ATOM 1033 O O . PHE A 1 127 ? 2.899 -27.394 -31.810 1.00 92.25 127 PHE A O 1
ATOM 1040 N N . SER A 1 128 ? 1.960 -26.732 -29.877 1.00 95.06 128 SER A N 1
ATOM 1041 C CA . SER A 1 128 ? 2.399 -25.323 -29.967 1.00 95.06 128 SER A CA 1
ATOM 1042 C C . SER A 1 128 ? 3.910 -25.221 -30.183 1.00 95.06 128 SER A C 1
ATOM 1044 O O . SER A 1 128 ? 4.356 -24.629 -31.158 1.00 95.06 128 SER A O 1
ATOM 1046 N N . LYS A 1 129 ? 4.706 -25.917 -29.362 1.00 94.62 129 LYS A N 1
ATOM 1047 C CA . LYS A 1 129 ? 6.176 -25.938 -29.466 1.00 94.62 129 LYS A CA 1
ATOM 1048 C C . LYS A 1 129 ? 6.660 -26.473 -30.824 1.00 94.62 129 LYS A C 1
ATOM 1050 O O . LYS A 1 129 ? 7.591 -25.919 -31.400 1.00 94.62 129 LYS A O 1
ATOM 1055 N N . LEU A 1 130 ? 6.003 -27.497 -31.377 1.00 93.81 130 LEU A N 1
ATOM 1056 C CA . LEU A 1 130 ? 6.305 -28.023 -32.718 1.00 93.81 130 LEU A CA 1
ATOM 1057 C C . LEU A 1 130 ? 5.859 -27.078 -33.851 1.00 93.81 130 LEU A C 1
ATOM 1059 O O . LEU A 1 130 ? 6.514 -27.022 -34.891 1.00 93.81 130 LEU A O 1
ATOM 1063 N N . GLU A 1 131 ? 4.771 -26.327 -33.672 1.00 94.94 131 GLU A N 1
ATOM 1064 C CA . GLU A 1 131 ? 4.309 -25.306 -34.621 1.00 94.94 131 GLU A CA 1
ATOM 1065 C C . GLU A 1 131 ? 5.205 -24.057 -34.599 1.00 94.94 131 GLU A C 1
ATOM 1067 O O . GLU A 1 131 ? 5.544 -23.534 -35.660 1.00 94.94 131 GLU A O 1
ATOM 1072 N N . GLU A 1 132 ? 5.668 -23.637 -33.420 1.00 96.19 132 GLU A N 1
ATOM 1073 C CA . GLU A 1 132 ? 6.665 -22.581 -33.209 1.00 96.19 132 GLU A CA 1
ATOM 1074 C C . GLU A 1 132 ? 8.017 -22.950 -33.843 1.00 96.19 132 GLU A C 1
ATOM 1076 O O . GLU A 1 132 ? 8.603 -22.143 -34.569 1.00 96.19 132 GLU A O 1
ATOM 1081 N N . GLU A 1 133 ? 8.497 -24.184 -33.642 1.00 96.06 133 GLU A N 1
ATOM 1082 C CA . GLU A 1 133 ? 9.687 -24.707 -34.327 1.00 96.06 133 GLU A CA 1
ATOM 1083 C C . GLU A 1 133 ? 9.490 -24.744 -35.851 1.00 96.06 133 GLU A C 1
ATOM 1085 O O . GLU A 1 133 ? 10.364 -24.298 -36.599 1.00 96.06 133 GLU A O 1
ATOM 1090 N N . ALA A 1 134 ? 8.333 -25.207 -36.335 1.00 95.69 134 ALA A N 1
ATOM 1091 C CA . ALA A 1 134 ? 8.030 -25.234 -37.763 1.00 95.69 134 ALA A CA 1
ATOM 1092 C C . ALA A 1 134 ? 7.972 -23.826 -38.381 1.00 95.69 134 ALA A C 1
ATOM 1094 O O . ALA A 1 134 ? 8.515 -23.622 -39.468 1.00 95.69 134 ALA A O 1
ATOM 1095 N N . GLU A 1 135 ? 7.362 -22.843 -37.714 1.00 97.12 135 GLU A N 1
ATOM 1096 C CA . GLU A 1 135 ? 7.294 -21.460 -38.203 1.00 97.12 135 GLU A CA 1
ATOM 1097 C C . GLU A 1 135 ? 8.650 -20.747 -38.121 1.00 97.12 135 GLU A C 1
ATOM 1099 O O . GLU A 1 135 ? 9.020 -19.999 -39.030 1.00 97.12 135 GLU A O 1
ATOM 1104 N N . LYS A 1 136 ? 9.464 -21.059 -37.108 1.00 97.06 136 LYS A N 1
ATOM 1105 C CA . LYS A 1 136 ? 10.870 -20.650 -37.065 1.00 97.06 136 LYS A CA 1
ATOM 1106 C C . LYS A 1 136 ? 11.640 -21.197 -38.270 1.00 97.06 136 LYS A C 1
ATOM 1108 O O . LYS A 1 136 ? 12.303 -20.421 -38.957 1.00 97.06 136 LYS A O 1
ATOM 1113 N N . TYR A 1 137 ? 11.511 -22.485 -38.594 1.00 95.94 137 TYR A N 1
ATOM 1114 C CA . TYR A 1 137 ? 12.172 -23.062 -39.770 1.00 95.94 137 TYR A CA 1
ATOM 1115 C C . TYR A 1 137 ? 11.634 -22.501 -41.099 1.00 95.94 137 TYR A C 1
ATOM 1117 O O . TYR A 1 137 ? 12.426 -22.264 -42.013 1.00 95.94 137 TYR A O 1
ATOM 1125 N N . ARG A 1 138 ? 10.329 -22.204 -41.216 1.00 97.75 138 ARG A N 1
ATOM 1126 C CA . ARG A 1 138 ? 9.764 -21.468 -42.370 1.00 97.75 138 ARG A CA 1
ATOM 1127 C C . ARG A 1 138 ? 10.370 -20.070 -42.488 1.00 97.75 138 ARG A C 1
ATOM 1129 O O . ARG A 1 138 ? 10.744 -19.660 -43.585 1.00 97.75 138 ARG A O 1
ATOM 1136 N N . SER A 1 139 ? 10.509 -19.355 -41.374 1.00 95.81 139 SER A N 1
ATOM 1137 C CA . SER A 1 139 ? 11.097 -18.013 -41.314 1.00 95.81 139 SER A CA 1
ATOM 1138 C C . SER A 1 139 ? 12.585 -18.013 -41.682 1.00 95.81 139 SER A C 1
ATOM 1140 O O . SER A 1 139 ? 13.019 -17.197 -42.498 1.00 95.81 139 SER A O 1
ATOM 1142 N N . GLU A 1 140 ? 13.363 -18.961 -41.155 1.00 96.50 140 GLU A N 1
ATOM 1143 C CA . GLU A 1 140 ? 14.779 -19.157 -41.494 1.00 96.50 140 GLU A CA 1
ATOM 1144 C C . GLU A 1 140 ? 14.962 -19.551 -42.970 1.00 96.50 140 GLU A C 1
ATOM 1146 O O . GLU A 1 140 ? 15.807 -18.971 -43.654 1.00 96.50 140 GLU A O 1
ATOM 1151 N N . TYR A 1 141 ? 14.127 -20.454 -43.500 1.00 97.06 141 TYR A N 1
ATOM 1152 C CA . TYR A 1 141 ? 14.112 -20.810 -44.923 1.00 97.06 141 TYR A CA 1
ATOM 1153 C C . TYR A 1 141 ? 13.755 -19.615 -45.816 1.00 97.06 141 TYR A C 1
ATOM 1155 O O . TYR A 1 141 ? 14.446 -19.351 -46.800 1.00 97.06 141 TYR A O 1
ATOM 1163 N N . ASN A 1 142 ? 12.707 -18.859 -45.474 1.00 97.94 142 ASN A N 1
ATOM 1164 C CA . ASN A 1 142 ? 12.292 -17.679 -46.230 1.00 97.94 142 ASN A CA 1
ATOM 1165 C C . ASN A 1 142 ? 13.403 -16.625 -46.264 1.00 97.94 142 ASN A C 1
ATOM 1167 O O . ASN A 1 142 ? 13.718 -16.110 -47.336 1.00 97.94 142 ASN A O 1
ATOM 1171 N N . LYS A 1 143 ? 14.043 -16.359 -45.119 1.00 97.94 143 LYS A N 1
ATOM 1172 C CA . LYS A 1 143 ? 15.210 -15.477 -45.023 1.00 97.94 143 LYS A CA 1
ATOM 1173 C C . LYS A 1 143 ? 16.362 -15.970 -45.900 1.00 97.94 143 LYS A C 1
ATOM 1175 O O . LYS A 1 143 ? 16.849 -15.203 -46.723 1.00 97.94 143 LYS A O 1
ATOM 1180 N N . LEU A 1 144 ? 16.737 -17.247 -45.801 1.00 97.12 144 LEU A N 1
ATOM 1181 C CA . LEU A 1 144 ? 17.806 -17.833 -46.615 1.00 97.12 144 LEU A CA 1
ATOM 1182 C C . LEU A 1 144 ? 17.487 -17.784 -48.120 1.00 97.12 144 LEU A C 1
ATOM 1184 O O . LEU A 1 144 ? 18.384 -17.573 -48.931 1.00 97.12 144 LEU A O 1
ATOM 1188 N N . ARG A 1 145 ? 16.211 -17.921 -48.504 1.00 98.00 145 ARG A N 1
ATOM 1189 C CA . ARG A 1 145 ? 15.740 -17.767 -49.888 1.00 98.00 145 ARG A CA 1
ATOM 1190 C C . ARG A 1 145 ? 15.873 -16.322 -50.381 1.00 98.00 145 ARG A C 1
ATOM 1192 O O . ARG A 1 145 ? 16.273 -16.122 -51.528 1.00 98.00 145 ARG A O 1
ATOM 1199 N N . TYR A 1 146 ? 15.573 -15.327 -49.543 1.00 98.00 146 TYR A N 1
ATOM 1200 C CA . TYR A 1 146 ? 15.809 -13.916 -49.870 1.00 98.00 146 TYR A CA 1
ATOM 1201 C C . TYR A 1 146 ? 17.307 -13.602 -49.960 1.00 98.00 146 TYR A C 1
ATOM 1203 O O . TYR A 1 146 ? 17.733 -13.072 -50.983 1.00 98.00 146 TYR A O 1
ATOM 1211 N N . ASP A 1 147 ? 18.107 -14.009 -48.969 1.00 96.75 147 ASP A N 1
ATOM 1212 C CA . ASP A 1 147 ? 19.567 -13.832 -48.956 1.00 96.75 147 ASP A CA 1
ATOM 1213 C C . ASP A 1 147 ? 20.220 -14.485 -50.196 1.00 96.75 147 ASP A C 1
ATOM 1215 O O . ASP A 1 147 ? 21.059 -13.868 -50.851 1.00 96.75 147 ASP A O 1
ATOM 1219 N N . TYR A 1 148 ? 19.790 -15.695 -50.583 1.00 96.31 148 TYR A N 1
ATOM 1220 C CA . TYR A 1 148 ? 20.229 -16.369 -51.813 1.00 96.31 148 TYR A CA 1
ATOM 1221 C C . TYR A 1 148 ? 19.837 -15.601 -53.081 1.00 96.31 148 TYR A C 1
ATOM 1223 O O . TYR A 1 148 ? 20.662 -15.440 -53.978 1.00 96.31 148 TYR A O 1
ATOM 1231 N N . THR A 1 149 ? 18.593 -15.120 -53.166 1.00 96.50 149 THR A N 1
ATOM 1232 C CA . THR A 1 149 ? 18.102 -14.389 -54.347 1.00 96.50 149 THR A CA 1
ATOM 1233 C C . THR A 1 149 ? 18.848 -13.066 -54.514 1.00 96.50 149 THR A C 1
ATOM 1235 O O . THR A 1 149 ? 19.314 -12.769 -55.610 1.00 96.50 149 THR A O 1
ATOM 1238 N N . PHE A 1 150 ? 19.036 -12.325 -53.418 1.00 97.56 150 PHE A N 1
ATOM 1239 C CA . PHE A 1 150 ? 19.799 -11.079 -53.382 1.00 97.56 150 PHE A CA 1
ATOM 1240 C C . PHE A 1 150 ? 21.268 -11.294 -53.774 1.00 97.56 150 PHE A C 1
ATOM 1242 O O . PHE A 1 150 ? 21.778 -10.613 -54.663 1.00 97.56 150 PHE A O 1
ATOM 1249 N N . LEU A 1 151 ? 21.937 -12.287 -53.175 1.00 97.00 151 LEU A N 1
ATOM 1250 C CA . LEU A 1 151 ? 23.337 -12.592 -53.478 1.00 97.00 151 LEU A CA 1
ATOM 1251 C C . LEU A 1 151 ? 23.523 -13.100 -54.918 1.00 97.00 151 LEU A C 1
ATOM 1253 O O . LEU A 1 151 ? 24.561 -12.850 -55.531 1.00 97.00 151 LEU A O 1
ATOM 1257 N N . LYS A 1 152 ? 22.511 -13.773 -55.482 1.00 97.38 152 LYS A N 1
ATOM 1258 C CA . LYS A 1 152 ? 22.485 -14.144 -56.898 1.00 97.38 152 LYS A CA 1
ATOM 1259 C C . LYS A 1 152 ? 22.393 -12.903 -57.797 1.00 97.38 152 LYS A C 1
ATOM 1261 O O . LYS A 1 152 ? 23.202 -12.793 -58.713 1.00 97.38 152 LYS A O 1
ATOM 1266 N N . SER A 1 153 ? 21.478 -11.966 -57.526 1.00 94.88 153 SER A N 1
ATOM 1267 C CA . SER A 1 153 ? 21.371 -10.725 -58.313 1.00 94.88 153 SER A CA 1
ATOM 1268 C C . SER A 1 153 ? 22.614 -9.837 -58.198 1.00 94.88 153 SER A C 1
ATOM 1270 O O . SER A 1 153 ? 23.045 -9.283 -59.202 1.00 94.88 153 SER A O 1
ATOM 1272 N N . GLU A 1 154 ? 23.245 -9.764 -57.022 1.00 96.56 154 GLU A N 1
ATOM 1273 C CA . GLU A 1 154 ? 24.543 -9.096 -56.835 1.00 96.56 154 GLU A CA 1
ATOM 1274 C C . GLU A 1 154 ? 25.640 -9.726 -57.705 1.00 96.56 154 GLU A C 1
ATOM 1276 O O . GLU A 1 154 ? 26.382 -9.022 -58.386 1.00 96.56 154 GLU A O 1
ATOM 1281 N N . PHE A 1 155 ? 25.726 -11.059 -57.736 1.00 96.06 155 PHE A N 1
ATOM 1282 C CA . PHE A 1 155 ? 26.694 -11.770 -58.573 1.00 96.06 155 PHE A CA 1
ATOM 1283 C C . PHE A 1 155 ? 26.429 -11.585 -60.077 1.00 96.06 155 PHE A C 1
ATOM 1285 O O . PHE A 1 155 ? 27.372 -11.412 -60.852 1.00 96.06 155 PHE A O 1
ATOM 1292 N N . GLU A 1 156 ? 25.163 -11.609 -60.501 1.00 97.38 156 GLU A N 1
ATOM 1293 C CA . GLU A 1 156 ? 24.775 -11.381 -61.898 1.00 97.38 156 GLU A CA 1
ATOM 1294 C C . GLU A 1 156 ? 25.075 -9.930 -62.323 1.00 97.38 156 GLU A C 1
ATOM 1296 O O . GLU A 1 156 ? 25.731 -9.734 -63.347 1.00 97.38 156 GLU A O 1
ATOM 1301 N N . HIS A 1 157 ? 24.758 -8.934 -61.487 1.00 97.31 157 HIS A N 1
ATOM 1302 C CA . HIS A 1 157 ? 25.108 -7.528 -61.721 1.00 97.31 157 HIS A CA 1
ATOM 1303 C C . HIS A 1 157 ? 26.628 -7.296 -61.777 1.00 97.31 157 HIS A C 1
ATOM 1305 O O . HIS A 1 157 ? 27.120 -6.705 -62.735 1.00 97.31 157 HIS A O 1
ATOM 1311 N N . GLN A 1 158 ? 27.406 -7.811 -60.816 1.00 96.25 158 GLN A N 1
ATOM 1312 C CA . GLN A 1 158 ? 28.871 -7.660 -60.812 1.00 96.25 158 GLN A CA 1
ATOM 1313 C C . GLN A 1 158 ? 29.526 -8.308 -62.045 1.00 96.25 158 GLN A C 1
ATOM 1315 O O . GLN A 1 158 ? 30.500 -7.782 -62.590 1.00 96.25 158 GLN A O 1
ATOM 1320 N N . LYS A 1 159 ? 28.976 -9.430 -62.528 1.00 97.62 159 LYS A N 1
ATOM 1321 C CA . LYS A 1 159 ? 29.402 -10.079 -63.775 1.00 97.62 159 LYS A CA 1
ATOM 1322 C C . LYS A 1 159 ? 29.094 -9.213 -65.005 1.00 97.62 159 LYS A C 1
ATOM 1324 O O . LYS A 1 159 ? 29.939 -9.125 -65.897 1.00 97.62 159 LYS A O 1
ATOM 1329 N N . GLU A 1 160 ? 27.922 -8.585 -65.061 1.00 96.88 160 GLU A N 1
ATOM 1330 C CA . GLU A 1 160 ? 27.530 -7.684 -66.154 1.00 96.88 160 GLU A CA 1
ATOM 1331 C C . GLU A 1 160 ? 28.346 -6.384 -66.154 1.00 96.88 160 GLU A C 1
ATOM 1333 O O . GLU A 1 160 ? 28.857 -6.000 -67.203 1.00 96.88 160 GLU A O 1
ATOM 1338 N N . GLU A 1 161 ? 28.598 -5.779 -64.992 1.00 95.81 161 GLU A N 1
ATOM 1339 C CA . GLU A 1 161 ? 29.505 -4.631 -64.841 1.00 95.81 161 GLU A CA 1
ATOM 1340 C C . GLU A 1 161 ? 30.930 -4.962 -65.302 1.00 95.81 161 GLU A C 1
ATOM 1342 O O . GLU A 1 161 ? 31.550 -4.204 -66.049 1.00 95.81 161 GLU A O 1
ATOM 1347 N N . HIS A 1 162 ? 31.467 -6.125 -64.919 1.00 94.69 162 HIS A N 1
ATOM 1348 C CA . HIS A 1 162 ? 32.780 -6.568 -65.394 1.00 94.69 162 HIS A CA 1
ATOM 1349 C C . HIS A 1 162 ? 32.817 -6.802 -66.912 1.00 94.69 162 HIS A C 1
ATOM 1351 O O . HIS A 1 162 ? 33.825 -6.485 -67.543 1.00 94.69 162 HIS A O 1
ATOM 1357 N N . MET A 1 163 ? 31.733 -7.306 -67.508 1.00 97.19 163 MET A N 1
ATOM 1358 C CA . MET A 1 163 ? 31.597 -7.445 -68.961 1.00 97.19 163 MET A CA 1
ATOM 1359 C C . MET A 1 163 ? 31.537 -6.075 -69.653 1.00 97.19 163 MET A C 1
ATOM 1361 O O . MET A 1 163 ? 32.291 -5.836 -70.595 1.00 97.19 163 MET A O 1
ATOM 1365 N N . HIS A 1 164 ? 30.714 -5.152 -69.151 1.00 97.38 164 HIS A N 1
ATOM 1366 C CA . HIS A 1 164 ? 30.571 -3.798 -69.687 1.00 97.38 164 HIS A CA 1
ATOM 1367 C C . HIS A 1 164 ? 31.889 -3.013 -69.614 1.00 97.38 164 HIS A C 1
ATOM 1369 O O . HIS A 1 164 ? 32.327 -2.440 -70.608 1.00 97.38 164 HIS A O 1
ATOM 1375 N N . VAL A 1 165 ? 32.593 -3.062 -68.478 1.00 97.00 165 VAL A N 1
ATOM 1376 C CA . VAL A 1 165 ? 33.906 -2.416 -68.297 1.00 97.00 165 VAL A CA 1
ATOM 1377 C C . VAL A 1 165 ? 34.994 -3.025 -69.196 1.00 97.00 165 VAL A C 1
ATOM 1379 O O . VAL A 1 165 ? 35.944 -2.328 -69.559 1.00 97.00 165 VAL A O 1
ATOM 1382 N N . LEU A 1 166 ? 34.897 -4.304 -69.574 1.00 95.31 166 LEU A N 1
ATOM 1383 C CA . LEU A 1 166 ? 35.809 -4.912 -70.550 1.00 95.31 166 LEU A CA 1
ATOM 1384 C C . LEU A 1 166 ? 35.508 -4.444 -71.979 1.00 95.31 166 LEU A C 1
ATOM 1386 O O . LEU A 1 166 ? 36.436 -4.037 -72.682 1.00 95.31 166 LEU A O 1
ATOM 1390 N N . GLU A 1 167 ? 34.238 -4.438 -72.382 1.00 96.31 167 GLU A N 1
ATOM 1391 C CA . GLU A 1 167 ? 33.826 -3.998 -73.719 1.00 96.31 167 GLU A CA 1
ATOM 1392 C C . GLU A 1 167 ? 34.065 -2.490 -73.914 1.00 96.31 167 GLU A C 1
ATOM 1394 O O . GLU A 1 167 ? 34.588 -2.072 -74.944 1.00 96.31 167 GLU A O 1
ATOM 1399 N N . GLU A 1 168 ? 33.821 -1.665 -72.890 1.00 95.50 168 GLU A N 1
ATOM 1400 C CA . GLU A 1 168 ? 34.138 -0.233 -72.920 1.00 95.50 168 GLU A CA 1
ATOM 1401 C C . GLU A 1 168 ? 35.648 0.012 -73.092 1.00 95.50 168 GLU A C 1
ATOM 1403 O O . GLU A 1 168 ? 36.065 0.856 -73.887 1.00 95.50 168 GLU A O 1
ATOM 1408 N N . ARG A 1 169 ? 36.501 -0.748 -72.390 1.00 95.31 169 ARG A N 1
ATOM 1409 C CA . ARG A 1 169 ? 37.964 -0.657 -72.557 1.00 95.31 169 ARG A CA 1
ATOM 1410 C C . ARG A 1 169 ? 38.395 -1.054 -73.964 1.00 95.31 169 ARG A C 1
ATOM 1412 O O . ARG A 1 169 ? 39.239 -0.368 -74.534 1.00 95.31 169 ARG A O 1
ATOM 1419 N N . LYS A 1 170 ? 37.815 -2.119 -74.521 1.00 96.25 170 LYS A N 1
ATOM 1420 C CA . LYS A 1 170 ? 38.048 -2.549 -75.905 1.00 96.25 170 LYS A CA 1
ATOM 1421 C C . LYS A 1 170 ? 37.664 -1.439 -76.892 1.00 96.25 170 LYS A C 1
ATOM 1423 O O . LYS A 1 170 ? 38.530 -0.996 -77.638 1.00 96.25 170 LYS A O 1
ATOM 1428 N N . MET A 1 171 ? 36.443 -0.905 -76.806 1.00 95.00 171 MET A N 1
ATOM 1429 C CA . MET A 1 171 ? 35.967 0.205 -77.647 1.00 95.00 171 MET A CA 1
ATOM 1430 C C . MET A 1 171 ? 36.870 1.446 -77.550 1.00 95.00 171 MET A C 1
ATOM 1432 O O . MET A 1 171 ? 37.191 2.063 -78.564 1.00 95.00 171 MET A O 1
ATOM 1436 N N . ARG A 1 172 ? 37.341 1.799 -76.343 1.00 95.19 172 ARG A N 1
ATOM 1437 C CA . ARG A 1 172 ? 38.303 2.899 -76.137 1.00 95.19 172 ARG A CA 1
ATOM 1438 C C . ARG A 1 172 ? 39.650 2.635 -76.828 1.00 95.19 172 ARG A C 1
ATOM 1440 O O . ARG A 1 172 ? 40.221 3.567 -77.388 1.00 95.19 172 ARG A O 1
ATOM 1447 N N . PHE A 1 173 ? 40.161 1.401 -76.809 1.00 93.94 173 PHE A N 1
ATOM 1448 C CA . PHE A 1 173 ? 41.401 1.047 -77.512 1.00 93.94 173 PHE A CA 1
ATOM 1449 C C . PHE A 1 173 ? 41.220 0.994 -79.036 1.00 93.94 173 PHE A C 1
ATOM 1451 O O . PHE A 1 173 ? 42.087 1.481 -79.754 1.00 93.94 173 PHE A O 1
ATOM 1458 N N . GLU A 1 174 ? 40.102 0.469 -79.538 1.00 95.75 174 GLU A N 1
ATOM 1459 C CA . GLU A 1 174 ? 39.784 0.433 -80.975 1.00 95.75 174 GLU A CA 1
ATOM 1460 C C . GLU A 1 174 ? 39.618 1.852 -81.550 1.00 95.75 174 GLU A C 1
ATOM 1462 O O . GLU A 1 174 ? 40.152 2.160 -82.620 1.00 95.75 174 GLU A O 1
ATOM 1467 N N . ALA A 1 175 ? 38.977 2.756 -80.801 1.00 92.75 175 ALA A N 1
ATOM 1468 C CA . ALA A 1 175 ? 38.884 4.174 -81.147 1.00 92.75 175 ALA A CA 1
ATOM 1469 C C . ALA A 1 175 ? 40.252 4.884 -81.123 1.00 92.75 175 ALA A C 1
ATOM 1471 O O . ALA A 1 175 ? 40.542 5.677 -82.016 1.00 92.75 175 ALA A O 1
ATOM 1472 N N . GLU A 1 176 ? 41.112 4.590 -80.140 1.00 93.69 176 GLU A N 1
ATOM 1473 C CA . GLU A 1 176 ? 42.462 5.167 -80.056 1.00 93.69 176 GLU A CA 1
ATOM 1474 C C . GLU A 1 176 ? 43.379 4.670 -81.185 1.00 93.69 176 GLU A C 1
ATOM 1476 O O . GLU A 1 176 ? 44.111 5.469 -81.764 1.00 93.69 176 GLU A O 1
ATOM 1481 N N . VAL A 1 177 ? 43.306 3.387 -81.564 1.00 91.94 177 VAL A N 1
ATOM 1482 C CA . VAL A 1 177 ? 44.016 2.858 -82.745 1.00 91.94 177 VAL A CA 1
ATOM 1483 C C . VAL A 1 177 ? 43.538 3.568 -84.011 1.00 91.94 177 VAL A C 1
ATOM 1485 O O . VAL A 1 177 ? 44.359 4.143 -84.721 1.00 91.94 177 VAL A O 1
ATOM 1488 N N . SER A 1 178 ? 42.220 3.637 -84.228 1.00 94.44 178 SER A N 1
ATOM 1489 C CA . SER A 1 178 ? 41.623 4.325 -85.385 1.00 94.44 178 SER A CA 1
ATOM 1490 C C . SER A 1 178 ? 42.037 5.803 -85.461 1.00 94.44 178 SER A C 1
ATOM 1492 O O . SER A 1 178 ? 42.299 6.340 -86.539 1.00 94.44 178 SER A O 1
ATOM 1494 N N . ARG A 1 179 ? 42.133 6.476 -84.304 1.00 95.88 179 ARG A N 1
ATOM 1495 C CA . ARG A 1 179 ? 42.608 7.861 -84.194 1.00 95.88 179 ARG A CA 1
ATOM 1496 C C . ARG A 1 179 ? 44.083 7.983 -84.568 1.00 95.88 179 ARG A C 1
ATOM 1498 O O . ARG A 1 179 ? 44.424 8.856 -85.354 1.00 95.88 179 ARG A O 1
ATOM 1505 N N . LEU A 1 180 ? 44.946 7.109 -84.053 1.00 90.00 180 LEU A N 1
ATOM 1506 C CA . LEU A 1 180 ? 46.386 7.128 -84.335 1.00 90.00 180 LEU A CA 1
ATOM 1507 C C . LEU A 1 180 ? 46.712 6.757 -85.792 1.00 90.00 180 LEU A C 1
ATOM 1509 O O . LEU A 1 180 ? 47.677 7.277 -86.353 1.00 90.00 180 LEU A O 1
ATOM 1513 N N . GLU A 1 181 ? 45.908 5.902 -86.425 1.00 91.31 181 GLU A N 1
ATOM 1514 C CA . GLU A 1 181 ? 46.002 5.613 -87.860 1.00 91.31 181 GLU A CA 1
ATOM 1515 C C . GLU A 1 181 ? 45.640 6.845 -88.700 1.00 91.31 181 GLU A C 1
ATOM 1517 O O . GLU A 1 181 ? 46.407 7.224 -89.588 1.00 91.31 181 GLU A O 1
ATOM 1522 N N . LYS A 1 182 ? 44.558 7.550 -88.348 1.00 91.69 182 LYS A N 1
ATOM 1523 C CA . LYS A 1 182 ? 44.169 8.814 -88.989 1.00 91.69 182 LYS A CA 1
ATOM 1524 C C . LYS A 1 182 ? 45.183 9.942 -88.752 1.00 91.69 182 LYS A C 1
ATOM 1526 O O . LYS A 1 182 ? 45.556 10.625 -89.701 1.00 91.69 182 LYS A O 1
ATOM 1531 N N . ASP A 1 183 ? 45.691 10.103 -87.528 1.00 87.75 183 ASP A N 1
ATOM 1532 C CA . ASP A 1 183 ? 46.737 11.083 -87.193 1.00 87.75 183 ASP A CA 1
ATOM 1533 C C . ASP A 1 183 ? 48.011 10.829 -88.031 1.00 87.75 183 ASP A C 1
ATOM 1535 O O . ASP A 1 183 ? 48.639 11.763 -88.530 1.00 87.75 183 ASP A O 1
ATOM 1539 N N . LYS A 1 184 ? 48.377 9.557 -88.252 1.00 87.88 184 LYS A N 1
ATOM 1540 C CA . LYS A 1 184 ? 49.495 9.140 -89.118 1.00 87.88 184 LYS A CA 1
ATOM 1541 C C . LYS A 1 184 ? 49.247 9.478 -90.595 1.00 87.88 184 LYS A C 1
ATOM 1543 O O . LYS A 1 184 ? 50.173 9.943 -91.265 1.00 87.88 184 LYS A O 1
ATOM 1548 N N . GLU A 1 185 ? 48.043 9.250 -91.117 1.00 88.56 185 GLU A N 1
ATOM 1549 C CA . GLU A 1 185 ? 47.672 9.612 -92.495 1.00 88.56 185 GLU A CA 1
ATOM 1550 C C . GLU A 1 185 ? 47.659 11.132 -92.706 1.00 88.56 185 GLU A C 1
ATOM 1552 O O . GLU A 1 185 ? 48.196 11.631 -93.701 1.00 88.56 185 GLU A O 1
ATOM 1557 N N . GLU A 1 186 ? 47.134 11.888 -91.740 1.00 86.25 186 GLU A N 1
ATOM 1558 C CA . GLU A 1 186 ? 47.147 13.350 -91.762 1.00 86.25 186 GLU A CA 1
ATOM 1559 C C . GLU A 1 186 ? 48.565 13.915 -91.688 1.00 86.25 186 GLU A C 1
ATOM 1561 O O . GLU A 1 186 ? 48.907 14.777 -92.495 1.00 86.25 186 GLU A O 1
ATOM 1566 N N . LEU A 1 187 ? 49.420 13.416 -90.790 1.00 82.06 187 LEU A N 1
ATOM 1567 C CA . LEU A 1 187 ? 50.821 13.843 -90.705 1.00 82.06 187 LEU A CA 1
ATOM 1568 C C . LEU A 1 187 ? 51.597 13.512 -91.988 1.00 82.06 187 LEU A C 1
ATOM 1570 O O . LEU A 1 187 ? 52.373 14.342 -92.460 1.00 82.06 187 LEU A O 1
ATOM 1574 N N . SER A 1 188 ? 51.346 12.348 -92.596 1.00 77.94 188 SER A N 1
ATOM 1575 C CA . SER A 1 188 ? 51.936 11.974 -93.892 1.00 77.94 188 SER A CA 1
ATOM 1576 C C . SER A 1 188 ? 51.498 12.932 -95.007 1.00 77.94 188 SER A C 1
ATOM 1578 O O . SER A 1 188 ? 52.317 13.373 -95.813 1.00 77.94 188 SER A O 1
ATOM 1580 N N . SER A 1 189 ? 50.218 13.314 -95.014 1.00 80.19 189 SER A N 1
ATOM 1581 C CA . SER A 1 189 ? 49.644 14.262 -95.978 1.00 80.19 189 SER A CA 1
ATOM 1582 C C . SER A 1 189 ? 50.155 15.694 -95.769 1.00 80.19 189 SER A C 1
ATOM 1584 O O . SER A 1 189 ? 50.428 16.405 -96.733 1.00 80.19 189 SER A O 1
ATOM 1586 N N . GLN A 1 190 ? 50.334 16.118 -94.515 1.00 74.12 190 GLN A N 1
ATOM 1587 C CA . GLN A 1 190 ? 50.885 17.429 -94.159 1.00 74.12 190 GLN A CA 1
ATOM 1588 C C . GLN A 1 190 ? 52.365 17.545 -94.548 1.00 74.12 190 GLN A C 1
ATOM 1590 O O . GLN A 1 190 ? 52.768 18.578 -95.083 1.00 74.12 190 GLN A O 1
ATOM 1595 N N . LEU A 1 191 ? 53.157 16.481 -94.362 1.00 62.50 191 LEU A N 1
ATOM 1596 C CA . LEU A 1 191 ? 54.568 16.437 -94.763 1.00 62.50 191 LEU A CA 1
ATOM 1597 C C . LEU A 1 191 ? 54.752 16.570 -96.289 1.00 62.50 191 LEU A C 1
ATOM 1599 O O . LEU A 1 191 ? 55.746 17.130 -96.743 1.00 62.50 191 LEU A O 1
ATOM 1603 N N . LEU A 1 192 ? 53.776 16.098 -97.073 1.00 60.09 192 LEU A N 1
ATOM 1604 C CA . LEU A 1 192 ? 53.735 16.221 -98.536 1.00 60.09 192 LEU A CA 1
ATOM 1605 C C . LEU A 1 192 ? 53.160 17.564 -99.040 1.00 60.09 192 LEU A C 1
ATOM 1607 O O . LEU A 1 192 ? 53.264 17.850 -100.231 1.00 60.09 192 LEU A O 1
ATOM 1611 N N . GLY A 1 193 ? 52.547 18.379 -98.171 1.00 61.09 193 GLY A N 1
ATOM 1612 C CA . GLY A 1 193 ? 51.748 19.558 -98.550 1.00 61.09 193 GLY A CA 1
ATOM 1613 C C . GLY A 1 193 ? 52.219 20.908 -97.989 1.00 61.09 193 GLY A C 1
ATOM 1614 O O . GLY A 1 193 ? 51.457 21.881 -98.021 1.00 61.09 193 GLY A O 1
ATOM 1615 N N . ALA A 1 194 ? 53.430 20.982 -97.432 1.00 58.97 194 ALA A N 1
ATOM 1616 C CA . ALA A 1 194 ? 53.940 22.166 -96.738 1.00 58.97 194 ALA A CA 1
ATOM 1617 C C . ALA A 1 194 ? 54.583 23.205 -97.687 1.00 58.97 194 ALA A C 1
ATOM 1619 O O . ALA A 1 194 ? 55.747 23.087 -98.064 1.00 58.97 194 ALA A O 1
ATOM 1620 N N . ASP A 1 195 ? 53.836 24.263 -98.023 1.00 55.59 195 ASP A N 1
ATOM 1621 C CA . ASP A 1 195 ? 54.355 25.485 -98.663 1.00 55.59 195 ASP A CA 1
ATOM 1622 C C . ASP A 1 195 ? 54.814 26.499 -97.585 1.00 55.59 195 ASP A C 1
ATOM 1624 O O . ASP A 1 195 ? 53.961 27.002 -96.839 1.00 55.59 195 ASP A O 1
ATOM 1628 N N . PRO A 1 196 ? 56.117 26.859 -97.511 1.00 57.97 196 PRO A N 1
ATOM 1629 C CA . PRO A 1 196 ? 56.653 27.779 -96.499 1.00 57.97 196 PRO A CA 1
ATOM 1630 C C . PRO A 1 196 ? 56.027 29.184 -96.473 1.00 57.97 196 PRO A C 1
ATOM 1632 O O . PRO A 1 196 ? 56.183 29.912 -95.492 1.00 57.97 196 PRO A O 1
ATOM 1635 N N . THR A 1 197 ? 55.323 29.606 -97.527 1.00 59.69 197 THR A N 1
ATOM 1636 C CA . THR A 1 197 ? 54.708 30.942 -97.601 1.00 59.69 197 THR A CA 1
ATOM 1637 C C . THR A 1 197 ? 53.396 31.057 -96.817 1.00 59.69 197 THR A C 1
ATOM 1639 O O . THR A 1 197 ? 52.985 32.171 -96.471 1.00 59.69 197 THR A O 1
ATOM 1642 N N . ARG A 1 198 ? 52.742 29.933 -96.479 1.00 60.38 198 ARG A N 1
ATOM 1643 C CA . ARG A 1 198 ? 51.489 29.927 -95.697 1.00 60.38 198 ARG A CA 1
ATOM 1644 C C . ARG A 1 198 ? 51.707 30.266 -94.223 1.00 60.38 198 ARG A C 1
ATOM 1646 O O . ARG A 1 198 ? 50.887 30.981 -93.641 1.00 60.38 198 ARG A O 1
ATOM 1653 N N . ASP A 1 199 ? 52.792 29.787 -93.616 1.00 61.38 199 ASP A N 1
ATOM 1654 C CA . ASP A 1 199 ? 52.963 29.871 -92.161 1.00 61.38 199 ASP A CA 1
ATOM 1655 C C . ASP A 1 199 ? 53.230 31.297 -91.650 1.00 61.38 199 ASP A C 1
ATOM 1657 O O . ASP A 1 199 ? 52.770 31.644 -90.565 1.00 61.38 199 ASP A O 1
ATOM 1661 N N . ASN A 1 200 ? 53.836 32.187 -92.444 1.00 64.62 200 ASN A N 1
ATOM 1662 C CA . ASN A 1 200 ? 54.018 33.589 -92.033 1.00 64.62 200 ASN A CA 1
ATOM 1663 C C . ASN A 1 200 ? 52.677 34.321 -91.816 1.00 64.62 200 ASN A C 1
ATOM 1665 O O . ASN A 1 200 ? 52.497 35.005 -90.808 1.00 64.62 200 ASN A O 1
ATOM 1669 N N . LYS A 1 201 ? 51.690 34.120 -92.704 1.00 74.12 201 LYS A N 1
ATOM 1670 C CA . LYS A 1 201 ? 50.336 34.692 -92.536 1.00 74.12 201 LYS A CA 1
ATOM 1671 C C . LYS A 1 201 ? 49.591 34.068 -91.349 1.00 74.12 201 LYS A C 1
ATOM 1673 O O . LYS A 1 201 ? 48.827 34.747 -90.667 1.00 74.12 201 LYS A O 1
ATOM 1678 N N . ARG A 1 202 ? 49.844 32.784 -91.079 1.00 77.00 202 ARG A N 1
ATOM 1679 C CA . ARG A 1 202 ? 49.299 32.045 -89.931 1.00 77.00 202 ARG A CA 1
ATOM 1680 C C . ARG A 1 202 ? 49.829 32.592 -88.601 1.00 77.00 202 ARG A C 1
ATOM 1682 O O . ARG A 1 202 ? 49.033 32.835 -87.699 1.00 77.00 202 ARG A O 1
ATOM 1689 N N . VAL A 1 203 ? 51.136 32.852 -88.493 1.00 77.69 203 VAL A N 1
ATOM 1690 C CA . VAL A 1 203 ? 51.765 33.468 -87.305 1.00 77.69 203 VAL A CA 1
ATOM 1691 C C . VAL A 1 203 ? 51.140 34.828 -86.984 1.00 77.69 203 VAL A C 1
ATOM 1693 O O . VAL A 1 203 ? 50.838 35.116 -85.828 1.00 77.69 203 VAL A O 1
ATOM 1696 N N . GLU A 1 204 ? 50.874 35.646 -88.000 1.00 79.38 204 GLU A N 1
ATOM 1697 C CA . GLU A 1 204 ? 50.221 36.945 -87.833 1.00 79.38 204 GLU A CA 1
ATOM 1698 C C . GLU A 1 204 ? 48.777 36.865 -87.299 1.00 79.38 204 GLU A C 1
ATOM 1700 O O . GLU A 1 204 ? 48.366 37.727 -86.515 1.00 79.38 204 GLU A O 1
ATOM 1705 N N . SER A 1 205 ? 48.002 35.853 -87.697 1.00 82.25 205 SER A N 1
ATOM 1706 C CA . SER A 1 205 ? 46.661 35.610 -87.139 1.00 82.25 205 SER A CA 1
ATOM 1707 C C . SER A 1 205 ? 46.765 35.179 -85.673 1.00 82.25 205 SER A C 1
ATOM 1709 O O . SER A 1 205 ? 46.211 35.831 -84.785 1.00 82.25 205 SER A O 1
ATOM 1711 N N . LEU A 1 206 ? 47.620 34.185 -85.403 1.00 85.06 206 LEU A N 1
ATOM 1712 C CA . LEU A 1 206 ? 47.870 33.636 -84.068 1.00 85.06 206 LEU A CA 1
ATOM 1713 C C . LEU A 1 206 ? 48.351 34.693 -83.059 1.00 85.06 206 LEU A C 1
ATOM 1715 O O . LEU A 1 206 ? 48.041 34.590 -81.874 1.00 85.06 206 LEU A O 1
ATOM 1719 N N . LEU A 1 207 ? 49.076 35.732 -83.489 1.00 84.69 207 LEU A N 1
ATOM 1720 C CA . LEU A 1 207 ? 49.474 36.843 -82.613 1.00 84.69 207 LEU A CA 1
ATOM 1721 C C . LEU A 1 207 ? 48.298 37.757 -82.222 1.00 84.69 207 LEU A C 1
ATOM 1723 O O . LEU A 1 207 ? 48.241 38.208 -81.075 1.00 84.69 207 LEU A O 1
ATOM 1727 N N . ARG A 1 208 ? 47.343 37.999 -83.131 1.00 87.00 208 ARG A N 1
ATOM 1728 C CA . ARG A 1 208 ? 46.115 38.765 -82.841 1.00 87.00 208 ARG A CA 1
ATOM 1729 C C . ARG A 1 208 ? 45.176 37.954 -81.941 1.00 87.00 208 ARG A C 1
ATOM 1731 O O . ARG A 1 208 ? 44.708 38.464 -80.924 1.00 87.00 208 ARG A O 1
ATOM 1738 N N . GLU A 1 209 ? 44.996 36.672 -82.254 1.00 89.19 209 GLU A N 1
ATOM 1739 C CA . GLU A 1 209 ? 44.246 35.709 -81.437 1.00 89.19 209 GLU A CA 1
ATOM 1740 C C . GLU A 1 209 ? 44.847 35.582 -80.029 1.00 89.19 209 GLU A C 1
ATOM 1742 O O . GLU A 1 209 ? 44.128 35.696 -79.039 1.00 89.19 209 GLU A O 1
ATOM 1747 N N . LYS A 1 210 ? 46.178 35.459 -79.902 1.00 86.38 210 LYS A N 1
ATOM 1748 C CA . LYS A 1 210 ? 46.884 35.437 -78.608 1.00 86.38 210 LYS A CA 1
ATOM 1749 C C . LYS A 1 210 ? 46.558 36.660 -77.749 1.00 86.38 210 LYS A C 1
ATOM 1751 O O . LYS A 1 210 ? 46.377 36.501 -76.542 1.00 86.38 210 LYS A O 1
ATOM 1756 N N . ALA A 1 211 ? 46.491 37.858 -78.333 1.00 89.69 211 ALA A N 1
ATOM 1757 C CA . ALA A 1 211 ? 46.166 39.082 -77.600 1.00 89.69 211 ALA A CA 1
ATOM 1758 C C . ALA A 1 211 ? 44.705 39.092 -77.111 1.00 89.69 211 ALA A C 1
ATOM 1760 O O . ALA A 1 211 ? 44.448 39.402 -75.947 1.00 89.69 211 ALA A O 1
ATOM 1761 N N . GLN A 1 212 ? 43.760 38.677 -77.961 1.00 92.25 212 GLN A N 1
ATOM 1762 C CA . GLN A 1 212 ? 42.347 38.527 -77.587 1.00 92.25 212 GLN A CA 1
ATOM 1763 C C . GLN A 1 212 ? 42.163 37.470 -76.486 1.00 92.25 212 GLN A C 1
ATOM 1765 O O . GLN A 1 212 ? 41.476 37.721 -75.494 1.00 92.25 212 GLN A O 1
ATOM 1770 N N . LEU A 1 213 ? 42.844 36.326 -76.603 1.00 91.56 213 LEU A N 1
ATOM 1771 C CA . LEU A 1 213 ? 42.849 35.265 -75.597 1.00 91.56 213 LEU A CA 1
ATOM 1772 C C . LEU A 1 213 ? 43.463 35.725 -74.268 1.00 91.56 213 LEU A C 1
ATOM 1774 O O . LEU A 1 213 ? 42.924 35.375 -73.225 1.00 91.56 213 LEU A O 1
ATOM 1778 N N . HIS A 1 214 ? 44.517 36.553 -74.268 1.00 92.88 214 HIS A N 1
ATOM 1779 C CA . HIS A 1 214 ? 45.051 37.142 -73.028 1.00 92.88 214 HIS A CA 1
ATOM 1780 C C . HIS A 1 214 ? 44.034 38.063 -72.342 1.00 92.88 214 HIS A C 1
ATOM 1782 O O . HIS A 1 214 ? 43.903 38.018 -71.121 1.00 92.88 214 HIS A O 1
ATOM 1788 N N . GLN A 1 215 ? 43.292 38.875 -73.101 1.00 92.56 215 GLN A N 1
ATOM 1789 C CA . GLN A 1 215 ? 42.263 39.735 -72.514 1.00 92.56 215 GLN A CA 1
ATOM 1790 C C . GLN A 1 215 ? 41.062 38.924 -72.002 1.00 92.56 215 GLN A C 1
ATOM 1792 O O . GLN A 1 215 ? 40.545 39.220 -70.924 1.00 92.56 215 GLN A O 1
ATOM 1797 N N . ARG A 1 216 ? 40.649 37.863 -72.714 1.00 94.81 216 ARG A N 1
ATOM 1798 C CA . ARG A 1 216 ? 39.595 36.961 -72.224 1.00 94.81 216 ARG A CA 1
ATOM 1799 C C . ARG A 1 216 ? 40.047 36.208 -70.973 1.00 94.81 216 ARG A C 1
ATOM 1801 O O . ARG A 1 216 ? 39.281 36.150 -70.016 1.00 94.81 216 ARG A O 1
ATOM 1808 N N . LEU A 1 217 ? 41.287 35.718 -70.941 1.00 91.75 217 LEU A N 1
ATOM 1809 C CA . LEU A 1 217 ? 41.878 35.055 -69.777 1.00 91.75 217 LEU A CA 1
ATOM 1810 C C . LEU A 1 217 ? 41.870 35.981 -68.553 1.00 91.75 217 LEU A C 1
ATOM 1812 O O . LEU A 1 217 ? 41.346 35.576 -67.524 1.00 91.75 217 LEU A O 1
ATOM 1816 N N . LYS A 1 218 ? 42.280 37.251 -68.686 1.00 94.56 218 LYS A N 1
ATOM 1817 C CA . LYS A 1 218 ? 42.171 38.245 -67.599 1.00 94.56 218 LYS A CA 1
ATOM 1818 C C . LYS A 1 218 ? 40.741 38.465 -67.096 1.00 94.56 218 LYS A C 1
ATOM 1820 O O . LYS A 1 218 ? 40.536 38.606 -65.896 1.00 94.56 218 LYS A O 1
ATOM 1825 N N . SER A 1 219 ? 39.744 38.493 -67.988 1.00 93.50 219 SER A N 1
ATOM 1826 C CA . SER A 1 219 ? 38.340 38.606 -67.552 1.00 93.50 219 SER A CA 1
ATOM 1827 C C . SER A 1 219 ? 37.867 37.365 -66.785 1.00 93.50 219 SER A C 1
ATOM 1829 O O . SER A 1 219 ? 37.166 37.503 -65.791 1.00 93.50 219 SER A O 1
ATOM 1831 N N . LEU A 1 220 ? 38.316 36.170 -67.187 1.00 93.06 220 LEU A N 1
ATOM 1832 C CA . LEU A 1 220 ? 38.021 34.917 -66.488 1.00 93.06 220 LEU A CA 1
ATOM 1833 C C . LEU A 1 220 ? 38.785 34.805 -65.156 1.00 93.06 220 LEU A C 1
ATOM 1835 O O . LEU A 1 220 ? 38.269 34.225 -64.209 1.00 93.06 220 LEU A O 1
ATOM 1839 N N . GLU A 1 221 ? 39.988 35.376 -65.042 1.00 95.25 221 GLU A N 1
ATOM 1840 C CA . GLU A 1 221 ? 40.722 35.477 -63.771 1.00 95.25 221 GLU A CA 1
ATOM 1841 C C . GLU A 1 221 ? 39.987 36.360 -62.750 1.00 95.25 221 GLU A C 1
ATOM 1843 O O . GLU A 1 221 ? 39.952 36.012 -61.569 1.00 95.25 221 GLU A O 1
ATOM 1848 N N . ALA A 1 222 ? 39.368 37.460 -63.200 1.00 94.12 222 ALA A N 1
ATOM 1849 C CA . ALA A 1 222 ? 38.524 38.314 -62.362 1.00 94.12 222 ALA A CA 1
ATOM 1850 C C . ALA A 1 222 ? 37.225 37.599 -61.944 1.00 94.12 222 ALA A C 1
ATOM 1852 O O . ALA A 1 222 ? 36.946 37.505 -60.753 1.00 94.12 222 ALA A O 1
ATOM 1853 N N . GLU A 1 223 ? 36.508 36.993 -62.895 1.00 95.62 223 GLU A N 1
ATOM 1854 C CA . GLU A 1 223 ? 35.298 36.187 -62.652 1.00 95.62 223 GLU A CA 1
ATOM 1855 C C . GLU A 1 223 ? 35.572 35.047 -61.644 1.00 95.62 223 GLU A C 1
ATOM 1857 O O . GLU A 1 223 ? 34.823 34.830 -60.695 1.00 95.62 223 GLU A O 1
ATOM 1862 N N . VAL A 1 224 ? 36.720 34.369 -61.762 1.00 94.50 224 VAL A N 1
ATOM 1863 C CA . VAL A 1 224 ? 37.169 33.336 -60.811 1.00 94.50 224 VAL A CA 1
ATOM 1864 C C . VAL A 1 224 ? 37.566 33.912 -59.443 1.00 94.50 224 VAL A C 1
ATOM 1866 O O . VAL A 1 224 ? 37.477 33.197 -58.443 1.00 94.50 224 VAL A O 1
ATOM 1869 N N . ALA A 1 225 ? 38.006 35.169 -59.352 1.00 95.25 225 ALA A N 1
ATOM 1870 C CA . ALA A 1 225 ? 38.262 35.832 -58.072 1.00 95.25 225 ALA A CA 1
ATOM 1871 C C . ALA A 1 225 ? 36.953 36.232 -57.368 1.00 95.25 225 ALA A C 1
ATOM 1873 O O . ALA A 1 225 ? 36.814 35.994 -56.168 1.00 95.25 225 ALA A O 1
ATOM 1874 N N . GLU A 1 226 ? 35.980 36.752 -58.118 1.00 95.25 226 GLU A N 1
ATOM 1875 C CA . GLU A 1 226 ? 34.638 37.097 -57.634 1.00 95.25 226 GLU A CA 1
ATOM 1876 C C . GLU A 1 226 ? 33.895 35.846 -57.141 1.00 95.25 226 GLU A C 1
ATOM 1878 O O . GLU A 1 226 ? 33.519 35.783 -55.971 1.00 95.25 226 GLU A O 1
ATOM 1883 N N . LEU A 1 227 ? 33.832 34.779 -57.948 1.00 93.75 227 LEU A N 1
ATOM 1884 C CA . LEU A 1 227 ? 33.228 33.495 -57.559 1.00 93.75 227 LEU A CA 1
ATOM 1885 C C . LEU A 1 227 ? 33.904 32.847 -56.335 1.00 93.75 227 LEU A C 1
ATOM 1887 O O . LEU A 1 227 ? 33.259 32.124 -55.572 1.00 93.75 227 LEU A O 1
ATOM 1891 N N . ARG A 1 228 ? 35.204 33.092 -56.105 1.00 95.25 228 ARG A N 1
ATOM 1892 C CA . ARG A 1 228 ? 35.887 32.660 -54.869 1.00 95.25 228 ARG A CA 1
ATOM 1893 C C . ARG A 1 228 ? 35.438 33.481 -53.664 1.00 95.25 228 ARG A C 1
ATOM 1895 O O . ARG A 1 228 ? 35.188 32.885 -52.621 1.00 95.25 228 ARG A O 1
ATOM 1902 N N . ALA A 1 229 ? 35.306 34.799 -53.803 1.00 94.88 229 ALA A N 1
ATOM 1903 C CA . ALA A 1 229 ? 34.814 35.669 -52.737 1.00 94.88 229 ALA A CA 1
ATOM 1904 C C . ALA A 1 229 ? 33.345 35.368 -52.383 1.00 94.88 229 ALA A C 1
ATOM 1906 O O . ALA A 1 229 ? 33.013 35.272 -51.202 1.00 94.88 229 ALA A O 1
ATOM 1907 N N . GLU A 1 230 ? 32.486 35.129 -53.379 1.00 95.06 230 GLU A N 1
ATOM 1908 C CA . GLU A 1 230 ? 31.099 34.690 -53.168 1.00 95.06 230 GLU A CA 1
ATOM 1909 C C . GLU A 1 230 ? 31.030 33.333 -52.462 1.00 95.06 230 GLU A C 1
ATOM 1911 O O . GLU A 1 230 ? 30.320 33.192 -51.463 1.00 95.06 230 GLU A O 1
ATOM 1916 N N . ARG A 1 231 ? 31.819 32.348 -52.918 1.00 95.12 231 ARG A N 1
ATOM 1917 C CA . ARG A 1 231 ? 31.955 31.046 -52.250 1.00 95.12 231 ARG A CA 1
ATOM 1918 C C . ARG A 1 231 ? 32.370 31.220 -50.791 1.00 95.12 231 ARG A C 1
ATOM 1920 O O . ARG A 1 231 ? 31.730 30.638 -49.919 1.00 95.12 231 ARG A O 1
ATOM 1927 N N . ASP A 1 232 ? 33.406 32.005 -50.514 1.00 95.31 232 ASP A N 1
ATOM 1928 C CA . ASP A 1 232 ? 33.944 32.159 -49.158 1.00 95.31 232 ASP A CA 1
ATOM 1929 C C . ASP A 1 232 ? 32.975 32.919 -48.235 1.00 95.31 232 ASP A C 1
ATOM 1931 O O . ASP A 1 232 ? 32.812 32.541 -47.074 1.00 95.31 232 ASP A O 1
ATOM 1935 N N . ASN A 1 233 ? 32.230 33.894 -48.766 1.00 95.88 233 ASN A N 1
ATOM 1936 C CA . ASN A 1 233 ? 31.115 34.534 -48.066 1.00 95.88 233 ASN A CA 1
ATOM 1937 C C . ASN A 1 233 ? 29.967 33.545 -47.777 1.00 95.88 233 ASN A C 1
ATOM 1939 O O . ASN A 1 233 ? 29.470 33.487 -46.652 1.00 95.88 233 ASN A O 1
ATOM 1943 N N . SER A 1 234 ? 29.583 32.708 -48.750 1.00 93.38 234 SER A N 1
ATOM 1944 C CA . SER A 1 234 ? 28.550 31.677 -48.558 1.00 93.38 234 SER A CA 1
ATOM 1945 C C . SER A 1 234 ? 28.974 30.604 -47.542 1.00 93.38 234 SER A C 1
ATOM 1947 O O . SER A 1 234 ? 28.157 30.157 -46.738 1.00 93.38 234 SER A O 1
ATOM 1949 N N . GLY A 1 235 ? 30.265 30.255 -47.506 1.00 95.56 235 GLY A N 1
ATOM 1950 C CA . GLY A 1 235 ? 30.858 29.369 -46.505 1.00 95.56 235 GLY A CA 1
ATOM 1951 C C . GLY A 1 235 ? 30.809 29.978 -45.105 1.00 95.56 235 GLY A C 1
ATOM 1952 O O . GLY A 1 235 ? 30.316 29.339 -44.178 1.00 95.56 235 GLY A O 1
ATOM 1953 N N . ALA A 1 236 ? 31.215 31.243 -44.955 1.00 94.62 236 ALA A N 1
ATOM 1954 C CA . ALA A 1 236 ? 31.109 31.970 -43.690 1.00 94.62 236 ALA A CA 1
ATOM 1955 C C . ALA A 1 236 ? 29.649 32.109 -43.209 1.00 94.62 236 ALA A C 1
ATOM 1957 O O . ALA A 1 236 ? 29.373 31.981 -42.012 1.00 94.62 236 ALA A O 1
ATOM 1958 N N . GLN A 1 237 ? 28.698 32.313 -44.127 1.00 94.69 237 GLN A N 1
ATOM 1959 C CA . GLN A 1 237 ? 27.267 32.333 -43.819 1.00 94.69 237 GLN A CA 1
ATOM 1960 C C . GLN A 1 237 ? 26.763 30.956 -43.356 1.00 94.69 237 GLN A C 1
ATOM 1962 O O . GLN A 1 237 ? 26.074 30.876 -42.337 1.00 94.69 237 GLN A O 1
ATOM 1967 N N . ALA A 1 238 ? 27.136 29.877 -44.052 1.00 93.56 238 ALA A N 1
ATOM 1968 C CA . ALA A 1 238 ? 26.783 28.508 -43.680 1.00 93.56 238 ALA A CA 1
ATOM 1969 C C . ALA A 1 238 ? 27.364 28.118 -42.310 1.00 93.56 238 ALA A C 1
ATOM 1971 O O . ALA A 1 238 ? 26.636 27.602 -41.461 1.00 93.56 238 ALA A O 1
ATOM 1972 N N . GLU A 1 239 ? 28.633 28.444 -42.045 1.00 96.12 239 GLU A N 1
ATOM 1973 C CA . GLU A 1 239 ? 29.250 28.266 -40.728 1.00 96.12 239 GLU A CA 1
ATOM 1974 C C . GLU A 1 239 ? 28.518 29.053 -39.637 1.00 96.12 239 GLU A C 1
ATOM 1976 O O . GLU A 1 239 ? 28.316 28.535 -38.540 1.00 96.12 239 GLU A O 1
ATOM 1981 N N . ASN A 1 240 ? 28.107 30.297 -39.898 1.00 96.69 240 ASN A N 1
ATOM 1982 C CA . ASN A 1 240 ? 27.393 31.101 -38.907 1.00 96.69 240 ASN A CA 1
ATOM 1983 C C . ASN A 1 240 ? 26.015 30.498 -38.578 1.00 96.69 240 ASN A C 1
ATOM 1985 O O . ASN A 1 240 ? 25.666 30.357 -37.405 1.00 96.69 240 ASN A O 1
ATOM 1989 N N . VAL A 1 241 ? 25.265 30.055 -39.595 1.00 97.25 241 VAL A N 1
ATOM 1990 C CA . VAL A 1 241 ? 23.999 29.325 -39.408 1.00 97.25 241 VAL A CA 1
ATOM 1991 C C . VAL A 1 241 ? 24.227 28.032 -38.619 1.00 97.25 241 VAL A C 1
ATOM 1993 O O . VAL A 1 241 ? 23.503 27.774 -37.658 1.00 97.25 241 VAL A O 1
ATOM 1996 N N . GLN A 1 242 ? 25.269 27.261 -38.941 1.00 96.12 242 GLN A N 1
ATOM 1997 C CA . GLN A 1 242 ? 25.620 26.040 -38.211 1.00 96.12 242 GLN A CA 1
ATOM 1998 C C . GLN A 1 242 ? 25.976 26.329 -36.741 1.00 96.12 242 GLN A C 1
ATOM 2000 O O . GLN A 1 242 ? 25.510 25.623 -35.848 1.00 96.12 242 GLN A O 1
ATOM 2005 N N . ARG A 1 243 ? 26.745 27.390 -36.455 1.00 97.31 243 ARG A N 1
ATOM 2006 C CA . ARG A 1 243 ? 27.075 27.821 -35.081 1.00 97.31 243 ARG A CA 1
ATOM 2007 C C . ARG A 1 243 ? 25.823 28.223 -34.290 1.00 97.31 243 ARG A C 1
ATOM 2009 O O . ARG A 1 243 ? 25.729 27.889 -33.109 1.00 97.31 243 ARG A O 1
ATOM 2016 N N . ILE A 1 244 ? 24.862 28.901 -34.924 1.00 96.38 244 ILE A N 1
ATOM 2017 C CA . ILE A 1 244 ? 23.573 29.260 -34.308 1.00 96.38 244 ILE A CA 1
ATOM 2018 C C . ILE A 1 244 ? 22.748 27.999 -34.016 1.00 96.38 244 ILE A C 1
ATOM 2020 O O . ILE A 1 244 ? 22.296 27.825 -32.887 1.00 96.38 244 ILE A O 1
ATOM 2024 N N . GLN A 1 245 ? 22.624 27.082 -34.980 1.00 94.94 245 GLN A N 1
ATOM 2025 C CA . GLN A 1 245 ? 21.905 25.814 -34.803 1.00 94.94 245 GLN A CA 1
ATOM 2026 C C . GLN A 1 245 ? 22.517 24.946 -33.694 1.00 94.94 245 GLN A C 1
ATOM 2028 O O . GLN A 1 245 ? 21.788 24.416 -32.861 1.00 94.94 245 GLN A O 1
ATOM 2033 N N . VAL A 1 246 ? 23.849 24.833 -33.629 1.00 96.94 246 VAL A N 1
ATOM 2034 C CA . VAL A 1 246 ? 24.549 24.098 -32.558 1.00 96.94 246 VAL A CA 1
ATOM 2035 C C . VAL A 1 246 ? 24.307 24.739 -31.188 1.00 96.94 246 VAL A C 1
ATOM 2037 O O . VAL A 1 246 ? 24.122 24.016 -30.208 1.00 96.94 246 VAL A O 1
ATOM 2040 N N . ARG A 1 247 ? 24.245 26.076 -31.103 1.00 97.38 247 ARG A N 1
ATOM 2041 C CA . ARG A 1 247 ? 23.896 26.773 -29.856 1.00 97.38 247 ARG A CA 1
ATOM 2042 C C . ARG A 1 247 ? 22.450 26.491 -29.436 1.00 97.38 247 ARG A C 1
ATOM 2044 O O . ARG A 1 247 ? 22.239 26.056 -28.310 1.00 97.38 247 ARG A O 1
ATOM 2051 N N . GLN A 1 248 ? 21.485 26.643 -30.342 1.00 96.12 248 GLN A N 1
ATOM 2052 C CA . GLN A 1 248 ? 20.066 26.359 -30.080 1.00 96.12 248 GLN A CA 1
ATOM 2053 C C . GLN A 1 248 ? 19.825 24.884 -29.709 1.00 96.12 248 GLN A C 1
ATOM 2055 O O . GLN A 1 248 ? 18.996 24.567 -28.852 1.00 96.12 248 GLN A O 1
ATOM 2060 N N . LEU A 1 249 ? 20.588 23.958 -30.300 1.00 95.94 249 LEU A N 1
ATOM 2061 C CA . LEU A 1 249 ? 20.588 22.549 -29.910 1.00 95.94 249 LEU A CA 1
ATOM 2062 C C . LEU A 1 249 ? 21.095 22.370 -28.466 1.00 95.94 249 LEU A C 1
ATOM 2064 O O . LEU A 1 249 ? 20.484 21.644 -27.690 1.00 95.94 249 LEU A O 1
ATOM 2068 N N . ALA A 1 250 ? 22.180 23.045 -28.078 1.00 96.38 250 ALA A N 1
ATOM 2069 C CA . ALA A 1 250 ? 22.702 22.984 -26.712 1.00 96.38 250 ALA A CA 1
ATOM 2070 C C . ALA A 1 250 ? 21.747 23.624 -25.680 1.00 96.38 250 ALA A C 1
ATOM 2072 O O . ALA A 1 250 ? 21.566 23.071 -24.596 1.00 96.38 250 ALA A O 1
ATOM 2073 N N . GLU A 1 251 ? 21.101 24.739 -26.032 1.00 96.81 251 GLU A N 1
ATOM 2074 C CA . GLU A 1 251 ? 20.090 25.433 -25.217 1.00 96.81 251 GLU A CA 1
ATOM 2075 C C . GLU A 1 251 ? 18.823 24.577 -25.032 1.00 96.81 251 GLU A C 1
ATOM 2077 O O . GLU A 1 251 ? 18.326 24.426 -23.917 1.00 96.81 251 GLU A O 1
ATOM 2082 N N . SER A 1 252 ? 18.333 23.922 -26.089 1.00 94.44 252 SER A N 1
ATOM 2083 C CA . SER A 1 252 ? 17.218 22.969 -25.961 1.00 94.44 252 SER A CA 1
ATOM 2084 C C . SER A 1 252 ? 17.605 21.718 -25.156 1.00 94.44 252 SER A C 1
ATOM 2086 O O . SER A 1 252 ? 16.808 21.237 -24.352 1.00 94.44 252 SER A O 1
ATOM 2088 N N . GLN A 1 253 ? 18.843 21.224 -25.279 1.00 97.06 253 GLN A N 1
ATOM 2089 C CA . GLN A 1 253 ? 19.348 20.100 -24.477 1.00 97.06 253 GLN A CA 1
ATOM 2090 C C . GLN A 1 253 ? 19.568 20.422 -22.991 1.00 97.06 253 GLN A C 1
ATOM 2092 O O . GLN A 1 253 ? 19.583 19.488 -22.182 1.00 97.06 253 GLN A O 1
ATOM 2097 N N . SER A 1 254 ? 19.789 21.684 -22.609 1.00 96.06 254 SER A N 1
ATOM 2098 C CA . SER A 1 254 ? 19.826 22.084 -21.196 1.00 96.06 254 SER A CA 1
ATOM 2099 C C . SER A 1 254 ? 18.414 22.296 -20.646 1.00 96.06 254 SER A C 1
ATOM 2101 O O . SER A 1 254 ? 18.125 21.810 -19.554 1.00 96.06 254 SER A O 1
ATOM 2103 N N . ALA A 1 255 ? 17.510 22.900 -21.427 1.00 96.12 255 ALA A N 1
ATOM 2104 C CA . ALA A 1 255 ? 16.099 23.042 -21.067 1.00 96.12 255 ALA A CA 1
ATOM 2105 C C . ALA A 1 255 ? 15.415 21.682 -20.830 1.00 96.12 255 ALA A C 1
ATOM 2107 O O . ALA A 1 255 ? 14.775 21.494 -19.798 1.00 96.12 255 ALA A O 1
ATOM 2108 N N . VAL A 1 256 ? 15.621 20.699 -21.720 1.00 95.50 256 VAL A N 1
ATOM 2109 C CA . VAL A 1 256 ? 15.112 19.323 -21.536 1.00 95.50 256 VAL A CA 1
ATOM 2110 C C . VAL A 1 256 ? 15.605 18.719 -20.219 1.00 95.50 256 VAL A C 1
ATOM 2112 O O . VAL A 1 256 ? 14.801 18.170 -19.474 1.00 95.50 256 VAL A O 1
ATOM 2115 N N . ARG A 1 257 ? 16.889 18.885 -19.874 1.00 97.00 257 ARG A N 1
ATOM 2116 C CA . ARG A 1 257 ? 17.448 18.371 -18.613 1.00 97.00 257 ARG A CA 1
ATOM 2117 C C . ARG A 1 257 ? 16.895 19.067 -17.364 1.00 97.00 257 ARG A C 1
ATOM 2119 O O . ARG A 1 257 ? 16.759 18.408 -16.337 1.00 97.00 257 ARG A O 1
ATOM 2126 N N . SER A 1 258 ? 16.549 20.356 -17.444 1.00 95.62 258 SER A N 1
ATOM 2127 C CA . SER A 1 258 ? 15.829 21.050 -16.362 1.00 95.62 258 SER A CA 1
ATOM 2128 C C . SER A 1 258 ? 14.454 20.419 -16.153 1.00 95.62 258 SER A C 1
ATOM 2130 O O . SER A 1 258 ? 14.155 19.940 -15.062 1.00 95.62 258 SER A O 1
ATOM 2132 N N . LEU A 1 259 ? 13.678 20.280 -17.234 1.00 95.38 259 LEU A N 1
ATOM 2133 C CA . LEU A 1 259 ? 12.341 19.682 -17.214 1.00 95.38 259 LEU A CA 1
ATOM 2134 C C . LEU A 1 259 ? 12.354 18.206 -16.772 1.00 95.38 259 LEU A C 1
ATOM 2136 O O . LEU A 1 259 ? 11.429 17.754 -16.102 1.00 95.38 259 LEU A O 1
ATOM 2140 N N . GLU A 1 260 ? 13.403 17.444 -17.094 1.00 96.56 260 GLU A N 1
ATOM 2141 C CA . GLU A 1 260 ? 13.612 16.082 -16.584 1.00 96.56 260 GLU A CA 1
ATOM 2142 C C . GLU A 1 260 ? 13.866 16.062 -15.067 1.00 96.56 260 GLU A C 1
ATOM 2144 O O . GLU A 1 260 ? 13.305 15.215 -14.368 1.00 96.56 260 GLU A O 1
ATOM 2149 N N . GLY A 1 261 ? 14.657 17.005 -14.543 1.00 95.69 261 GLY A N 1
ATOM 2150 C CA . GLY A 1 261 ? 14.885 17.174 -13.104 1.00 95.69 261 GLY A CA 1
ATOM 2151 C C . GLY A 1 261 ? 13.635 17.647 -12.352 1.00 95.69 261 GLY A C 1
ATOM 2152 O O . GLY A 1 261 ? 13.287 17.090 -11.311 1.00 95.69 261 GLY A O 1
ATOM 2153 N N . GLU A 1 262 ? 12.905 18.611 -12.911 1.00 95.81 262 GLU A N 1
ATOM 2154 C CA . GLU A 1 262 ? 11.619 19.095 -12.397 1.00 95.81 262 GLU A CA 1
ATOM 2155 C C . GLU A 1 262 ? 10.578 17.966 -12.367 1.00 95.81 262 GLU A C 1
ATOM 2157 O O . GLU A 1 262 ? 9.933 17.748 -11.342 1.00 95.81 262 GLU A O 1
ATOM 2162 N N . LYS A 1 263 ? 10.484 17.163 -13.435 1.00 96.69 263 LYS A N 1
ATOM 2163 C CA . LYS A 1 263 ? 9.640 15.959 -13.498 1.00 96.69 263 LYS A CA 1
ATOM 2164 C C . LYS A 1 263 ? 10.003 14.930 -12.423 1.00 96.69 263 LYS A C 1
ATOM 2166 O O . LYS A 1 263 ? 9.102 14.337 -11.831 1.00 96.69 263 LYS A O 1
ATOM 2171 N N . GLN A 1 264 ? 11.292 14.699 -12.160 1.00 97.38 264 GLN A N 1
ATOM 2172 C CA . GLN A 1 264 ? 11.728 13.797 -11.085 1.00 97.38 264 GLN A CA 1
ATOM 2173 C C . GLN A 1 264 ? 11.376 14.356 -9.697 1.00 97.38 264 GLN A C 1
ATOM 2175 O O . GLN A 1 264 ? 10.854 13.618 -8.863 1.00 97.38 264 GLN A O 1
ATOM 2180 N N . SER A 1 265 ? 11.576 15.659 -9.474 1.00 96.88 265 SER A N 1
ATOM 2181 C CA . SER A 1 265 ? 11.191 16.350 -8.235 1.00 96.88 265 SER A CA 1
ATOM 2182 C C . SER A 1 265 ? 9.682 16.258 -7.975 1.00 96.88 265 SER A C 1
ATOM 2184 O O . SER A 1 265 ? 9.263 15.827 -6.902 1.00 96.88 265 SER A O 1
ATOM 2186 N N . LEU A 1 266 ? 8.855 16.563 -8.981 1.00 95.31 266 LEU A N 1
ATOM 2187 C CA . LEU A 1 266 ? 7.396 16.457 -8.891 1.00 95.31 266 LEU A CA 1
ATOM 2188 C C . LEU A 1 266 ? 6.933 15.010 -8.670 1.00 95.31 266 LEU A C 1
ATOM 2190 O O . LEU A 1 266 ? 6.031 14.787 -7.867 1.00 95.31 266 LEU A O 1
ATOM 2194 N N . LYS A 1 267 ? 7.575 14.012 -9.295 1.00 97.38 267 LYS A N 1
ATOM 2195 C CA . LYS A 1 267 ? 7.277 12.592 -9.031 1.00 97.38 267 LYS A CA 1
ATOM 2196 C C . LYS A 1 267 ? 7.527 12.224 -7.565 1.00 97.38 267 LYS A C 1
ATOM 2198 O O . LYS A 1 267 ? 6.677 11.584 -6.957 1.00 97.38 267 LYS A O 1
ATOM 2203 N N . LEU A 1 268 ? 8.641 12.668 -6.980 1.00 96.25 268 LEU A N 1
ATOM 2204 C CA . LEU A 1 268 ? 8.944 12.441 -5.561 1.00 96.25 268 LEU A CA 1
ATOM 2205 C C . LEU A 1 268 ? 7.978 13.183 -4.619 1.00 96.25 268 LEU A C 1
ATOM 2207 O O . LEU A 1 268 ? 7.699 12.689 -3.527 1.00 96.25 268 LEU A O 1
ATOM 2211 N N . GLN A 1 269 ? 7.440 14.337 -5.030 1.00 96.69 269 GLN A N 1
ATOM 2212 C CA . GLN A 1 269 ? 6.390 15.041 -4.285 1.00 96.69 269 GLN A CA 1
ATOM 2213 C C . GLN A 1 269 ? 5.051 14.291 -4.333 1.00 96.69 269 GLN A C 1
ATOM 2215 O O . GLN A 1 269 ? 4.431 14.122 -3.287 1.00 96.69 269 GLN A O 1
ATOM 2220 N N . VAL A 1 270 ? 4.640 13.783 -5.501 1.00 95.62 270 VAL A N 1
ATOM 2221 C CA . VAL A 1 270 ? 3.439 12.938 -5.641 1.00 95.62 270 VAL A CA 1
ATOM 2222 C C . VAL A 1 270 ? 3.575 11.673 -4.796 1.00 95.62 270 VAL A C 1
ATOM 2224 O O . VAL A 1 270 ? 2.752 11.448 -3.918 1.00 95.62 270 VAL A O 1
ATOM 2227 N N . GLU A 1 271 ? 4.676 10.927 -4.933 1.00 97.06 271 GLU A N 1
ATOM 2228 C CA . GLU A 1 271 ? 4.908 9.722 -4.125 1.00 97.06 271 GLU A CA 1
ATOM 2229 C C . GLU A 1 271 ? 4.944 9.993 -2.612 1.00 97.06 271 GLU A C 1
ATOM 2231 O O . GLU A 1 271 ? 4.674 9.090 -1.821 1.00 97.06 271 GLU A O 1
ATOM 2236 N N . ARG A 1 272 ? 5.320 11.206 -2.184 1.00 97.75 272 ARG A N 1
ATOM 2237 C CA . ARG A 1 272 ? 5.238 11.617 -0.779 1.00 97.75 272 ARG A CA 1
ATOM 2238 C C . ARG A 1 272 ? 3.786 11.865 -0.363 1.00 97.75 272 ARG A C 1
ATOM 2240 O O . ARG A 1 272 ? 3.380 11.357 0.678 1.00 97.75 272 ARG A O 1
ATOM 2247 N N . LEU A 1 273 ? 3.026 12.617 -1.158 1.00 96.50 273 LEU A N 1
ATOM 2248 C CA . LEU A 1 273 ? 1.617 12.914 -0.889 1.00 96.50 273 LEU A CA 1
ATOM 2249 C C . LEU A 1 273 ? 0.761 11.640 -0.882 1.00 96.50 273 LEU A C 1
ATOM 2251 O O . LEU A 1 273 ? -0.088 11.499 -0.008 1.00 96.50 273 LEU A O 1
ATOM 2255 N N . ASP A 1 274 ? 1.042 10.675 -1.761 1.00 97.44 274 ASP A N 1
ATOM 2256 C CA . ASP A 1 274 ? 0.385 9.361 -1.770 1.00 97.44 274 ASP A CA 1
ATOM 2257 C C . ASP A 1 274 ? 0.608 8.603 -0.448 1.00 97.44 274 ASP A C 1
ATOM 2259 O O . ASP A 1 274 ? -0.320 8.010 0.100 1.00 97.44 274 ASP A O 1
ATOM 2263 N N . ARG A 1 275 ? 1.825 8.654 0.117 1.00 97.38 275 ARG A N 1
ATOM 2264 C CA . ARG A 1 275 ? 2.138 8.039 1.424 1.00 97.38 275 ARG A CA 1
ATOM 2265 C C . ARG A 1 275 ? 1.453 8.770 2.578 1.00 97.38 275 ARG A C 1
ATOM 2267 O O . ARG A 1 275 ? 0.945 8.121 3.486 1.00 97.38 275 ARG A O 1
ATOM 2274 N N . GLU A 1 276 ? 1.422 10.102 2.551 1.00 96.44 276 GLU A N 1
ATOM 2275 C CA . GLU A 1 276 ? 0.716 10.912 3.556 1.00 96.44 276 GLU A CA 1
ATOM 2276 C C . GLU A 1 276 ? -0.807 10.663 3.506 1.00 96.44 276 GLU A C 1
ATOM 2278 O O . GLU A 1 276 ? -1.445 10.529 4.553 1.00 96.44 276 GLU A O 1
ATOM 2283 N N . LEU A 1 277 ? -1.373 10.487 2.306 1.00 96.06 277 LEU A N 1
ATOM 2284 C CA . LEU A 1 277 ? -2.771 10.112 2.087 1.00 96.06 277 LEU A CA 1
ATOM 2285 C C . LEU A 1 277 ? -3.078 8.689 2.578 1.00 96.06 277 LEU A C 1
ATOM 2287 O O . LEU A 1 277 ? -4.071 8.499 3.278 1.00 96.06 277 LEU A O 1
ATOM 2291 N N . LEU A 1 278 ? -2.228 7.702 2.269 1.00 97.56 278 LEU A N 1
ATOM 2292 C CA . LEU A 1 278 ? -2.376 6.323 2.757 1.00 97.56 278 LEU A CA 1
ATOM 2293 C C . LEU A 1 278 ? -2.345 6.261 4.290 1.00 97.56 278 LEU A C 1
ATOM 2295 O O . LEU A 1 278 ? -3.257 5.700 4.894 1.00 97.56 278 LEU A O 1
ATOM 2299 N N . LEU A 1 279 ? -1.367 6.915 4.927 1.00 97.06 279 LEU A N 1
ATOM 2300 C CA . LEU A 1 279 ? -1.273 6.992 6.389 1.00 97.06 279 LEU A CA 1
ATOM 2301 C C . LEU A 1 279 ? -2.495 7.686 7.010 1.00 97.06 279 LEU A C 1
ATOM 2303 O O . LEU A 1 279 ? -2.997 7.239 8.041 1.00 97.06 279 LEU A O 1
ATOM 2307 N N . SER A 1 280 ? -3.018 8.743 6.379 1.00 93.75 280 SER A N 1
ATOM 2308 C CA . SER A 1 280 ? -4.274 9.372 6.806 1.00 93.75 280 SER A CA 1
ATOM 2309 C C . SER A 1 280 ? -5.465 8.416 6.665 1.00 93.75 280 SER A C 1
ATOM 2311 O O . SER A 1 280 ? -6.304 8.334 7.563 1.00 93.75 280 SER A O 1
ATOM 2313 N N . HIS A 1 281 ? -5.530 7.634 5.584 1.00 96.69 281 HIS A N 1
ATOM 2314 C CA . HIS A 1 281 ? -6.612 6.680 5.356 1.00 96.69 281 HIS A CA 1
ATOM 2315 C C . HIS A 1 281 ? -6.583 5.510 6.354 1.00 96.69 281 HIS A C 1
ATOM 2317 O O . HIS A 1 281 ? -7.639 5.122 6.861 1.00 96.69 281 HIS A O 1
ATOM 2323 N N . GLU A 1 282 ? -5.394 5.005 6.699 1.00 97.12 282 GLU A N 1
ATOM 2324 C CA . GLU A 1 282 ? -5.182 4.015 7.763 1.00 97.12 282 GLU A CA 1
ATOM 2325 C C . GLU A 1 282 ? -5.574 4.563 9.142 1.00 97.12 282 GLU A C 1
ATOM 2327 O O . GLU A 1 282 ? -6.286 3.895 9.894 1.00 97.12 282 GLU A O 1
ATOM 2332 N N . GLN A 1 283 ? -5.164 5.793 9.475 1.00 97.44 283 GLN A N 1
ATOM 2333 C CA . GLN A 1 283 ? -5.555 6.456 10.724 1.00 97.44 283 GLN A CA 1
ATOM 2334 C C . GLN A 1 283 ? -7.075 6.632 10.810 1.00 97.44 283 GLN A C 1
ATOM 2336 O O . GLN A 1 283 ? -7.669 6.305 11.838 1.00 97.44 283 GLN A O 1
ATOM 2341 N N . ASN A 1 284 ? -7.720 7.059 9.722 1.00 94.50 284 ASN A N 1
ATOM 2342 C CA . ASN A 1 284 ? -9.175 7.157 9.642 1.00 94.50 284 ASN A CA 1
ATOM 2343 C C . ASN A 1 284 ? -9.839 5.785 9.834 1.00 94.50 284 ASN A C 1
ATOM 2345 O O . ASN A 1 284 ? -10.758 5.677 10.639 1.00 94.50 284 ASN A O 1
ATOM 2349 N N . ALA A 1 285 ? -9.332 4.713 9.217 1.00 96.12 285 ALA A N 1
ATOM 2350 C CA . ALA A 1 285 ? -9.849 3.358 9.433 1.00 96.12 285 ALA A CA 1
ATOM 2351 C C . ALA A 1 285 ? -9.693 2.886 10.896 1.00 96.12 285 ALA A C 1
ATOM 2353 O O . ALA A 1 285 ? -10.613 2.286 11.461 1.00 96.12 285 ALA A O 1
ATOM 2354 N N . GLN A 1 286 ? -8.569 3.198 11.552 1.00 97.50 286 GLN A N 1
ATOM 2355 C CA . GLN A 1 286 ? -8.364 2.910 12.977 1.00 97.50 286 GLN A CA 1
ATOM 2356 C C . GLN A 1 286 ? -9.317 3.712 13.877 1.00 97.50 286 GLN A C 1
ATOM 2358 O O . GLN A 1 286 ? -9.861 3.158 14.835 1.00 97.50 286 GLN A O 1
ATOM 2363 N N . LEU A 1 287 ? -9.537 4.997 13.584 1.00 95.25 287 LEU A N 1
ATOM 2364 C CA . LEU A 1 287 ? -10.478 5.853 14.311 1.00 95.25 287 LEU A CA 1
ATOM 2365 C C . LEU A 1 287 ? -11.923 5.377 14.119 1.00 95.25 287 LEU A C 1
ATOM 2367 O O . LEU A 1 287 ? -12.635 5.215 15.106 1.00 95.25 287 LEU A O 1
ATOM 2371 N N . THR A 1 288 ? -12.326 5.034 12.895 1.00 95.94 288 THR A N 1
ATOM 2372 C CA . THR A 1 288 ? -13.628 4.421 12.592 1.00 95.94 288 THR A CA 1
ATOM 2373 C C . THR A 1 288 ? -13.806 3.076 13.305 1.00 95.94 288 THR A C 1
ATOM 2375 O O . THR A 1 288 ? -14.889 2.790 13.808 1.00 95.94 288 THR A O 1
ATOM 2378 N N . SER A 1 289 ? -12.758 2.254 13.422 1.00 96.44 289 SER A N 1
ATOM 2379 C CA . SER A 1 289 ? -12.805 0.996 14.187 1.00 96.44 289 SER A CA 1
ATOM 2380 C C . SER A 1 289 ? -12.958 1.229 15.698 1.00 96.44 289 SER A C 1
ATOM 2382 O O . SER A 1 289 ? -13.683 0.490 16.365 1.00 96.44 289 SER A O 1
ATOM 2384 N N . LYS A 1 290 ? -12.328 2.278 16.248 1.00 97.44 290 LYS A N 1
ATOM 2385 C CA . LYS A 1 290 ? -12.511 2.703 17.649 1.00 97.44 290 LYS A CA 1
ATOM 2386 C C . LYS A 1 290 ? -13.917 3.258 17.895 1.00 97.44 290 LYS A C 1
ATOM 2388 O O . LYS A 1 290 ? -14.538 2.859 18.875 1.00 97.44 290 LYS A O 1
ATOM 2393 N N . LEU A 1 291 ? -14.436 4.093 16.989 1.00 96.12 291 LEU A N 1
ATOM 2394 C CA . LEU A 1 291 ? -15.800 4.631 17.030 1.00 96.12 291 LEU A CA 1
ATOM 2395 C C . LEU A 1 291 ? -16.827 3.495 17.154 1.00 96.12 291 LEU A C 1
ATOM 2397 O O . LEU A 1 291 ? -17.521 3.412 18.159 1.00 96.12 291 LEU A O 1
ATOM 2401 N N . HIS A 1 292 ? -16.814 2.539 16.220 1.00 96.38 292 HIS A N 1
ATOM 2402 C CA . HIS A 1 292 ? -17.736 1.397 16.229 1.00 96.38 292 HIS A CA 1
ATOM 2403 C C . HIS A 1 292 ? -17.594 0.465 17.448 1.00 96.38 292 HIS A C 1
ATOM 2405 O O . HIS A 1 292 ? -18.488 -0.343 17.697 1.00 96.38 292 HIS A O 1
ATOM 2411 N N . LYS A 1 293 ? -16.483 0.507 18.198 1.00 97.06 293 LYS A N 1
ATOM 2412 C CA . LYS A 1 293 ? -16.363 -0.206 19.485 1.00 97.06 293 LYS A CA 1
ATOM 2413 C C . LYS A 1 293 ? -17.065 0.573 20.593 1.00 97.06 293 LYS A C 1
ATOM 2415 O O . LYS A 1 293 ? -17.961 0.024 21.227 1.00 97.06 293 LYS A O 1
ATOM 2420 N N . LEU A 1 294 ? -16.745 1.860 20.727 1.00 93.75 294 LEU A N 1
ATOM 2421 C CA . LEU A 1 294 ? -17.367 2.758 21.701 1.00 93.75 294 LEU A CA 1
ATOM 2422 C C . LEU A 1 294 ? -18.887 2.866 21.495 1.00 93.75 294 LEU A C 1
ATOM 2424 O O . LEU A 1 294 ? -19.633 2.855 22.464 1.00 93.75 294 LEU A O 1
ATOM 2428 N N . GLU A 1 295 ? -19.375 2.875 20.253 1.00 96.12 295 GLU A N 1
ATOM 2429 C CA . GLU A 1 295 ? -20.812 2.839 19.940 1.00 96.12 295 GLU A CA 1
ATOM 2430 C C . GLU A 1 295 ? -21.491 1.553 20.440 1.00 96.12 295 GLU A C 1
ATOM 2432 O O . GLU A 1 295 ? -22.605 1.599 20.959 1.00 96.12 295 GLU A O 1
ATOM 2437 N N . ARG A 1 296 ? -20.831 0.390 20.334 1.00 96.69 296 ARG A N 1
ATOM 2438 C CA . ARG A 1 296 ? -21.357 -0.874 20.886 1.00 96.69 296 ARG A CA 1
ATOM 2439 C C . ARG A 1 296 ? -21.341 -0.860 22.409 1.00 96.69 296 ARG A C 1
ATOM 2441 O O . ARG A 1 296 ? -22.319 -1.283 23.013 1.00 96.69 296 ARG A O 1
ATOM 2448 N N . GLU A 1 297 ? -20.275 -0.351 23.017 1.00 96.62 297 GLU A N 1
ATOM 2449 C CA . GLU A 1 297 ? -20.162 -0.195 24.472 1.00 96.62 297 GLU A CA 1
ATOM 2450 C C . GLU A 1 297 ? -21.253 0.748 25.012 1.00 96.62 297 GLU A C 1
ATOM 2452 O O . GLU A 1 297 ? -21.955 0.390 25.954 1.00 96.62 297 GLU A O 1
ATOM 2457 N N . VAL A 1 298 ? -21.497 1.887 24.353 1.00 94.12 298 VAL A N 1
ATOM 2458 C CA . VAL A 1 298 ? -22.607 2.807 24.661 1.00 94.12 298 VAL A CA 1
ATOM 2459 C C . VAL A 1 298 ? -23.966 2.123 24.507 1.00 94.12 298 VAL A C 1
ATOM 2461 O O . VAL A 1 298 ? -24.814 2.274 25.385 1.00 94.12 298 VAL A O 1
ATOM 2464 N N . ASN A 1 299 ? -24.190 1.338 23.450 1.00 95.62 299 ASN A N 1
ATOM 2465 C CA . ASN A 1 299 ? -25.445 0.600 23.272 1.00 95.62 299 ASN A CA 1
ATOM 2466 C C . ASN A 1 299 ? -25.663 -0.468 24.365 1.00 95.62 299 ASN A C 1
ATOM 2468 O O . ASN A 1 299 ? -26.770 -0.576 24.889 1.00 95.62 299 ASN A O 1
ATOM 2472 N N . ILE A 1 300 ? -24.615 -1.200 24.764 1.00 97.44 300 ILE A N 1
ATOM 2473 C CA . ILE A 1 300 ? -24.660 -2.198 25.852 1.00 97.44 300 ILE A CA 1
ATOM 2474 C C . ILE A 1 300 ? -24.917 -1.525 27.209 1.00 97.44 300 ILE A C 1
ATOM 2476 O O . ILE A 1 300 ? -25.739 -1.993 27.995 1.00 97.44 300 ILE A O 1
ATOM 2480 N N . LEU A 1 301 ? -24.259 -0.397 27.489 1.00 95.12 301 LEU A N 1
ATOM 2481 C CA . LEU A 1 301 ? -24.509 0.381 28.705 1.00 95.12 301 LEU A CA 1
ATOM 2482 C C . LEU A 1 301 ? -25.928 0.971 28.709 1.00 95.12 301 LEU A C 1
ATOM 2484 O O . LEU A 1 301 ? -26.582 0.975 29.748 1.00 95.12 301 LEU A O 1
ATOM 2488 N N . THR A 1 302 ? -26.439 1.399 27.552 1.00 96.56 302 THR A N 1
ATOM 2489 C CA . THR A 1 302 ? -27.805 1.928 27.406 1.00 96.56 302 THR A CA 1
ATOM 2490 C C . THR A 1 302 ? -28.854 0.847 27.669 1.00 96.56 302 THR A C 1
ATOM 2492 O O . THR A 1 302 ? -29.785 1.089 28.438 1.00 96.56 302 THR A O 1
ATOM 2495 N N . SER A 1 303 ? -28.693 -0.367 27.120 1.00 96.00 303 SER A N 1
ATOM 2496 C CA . SER A 1 303 ? -29.606 -1.475 27.434 1.00 96.00 303 SER A CA 1
ATOM 2497 C C . SER A 1 303 ? -29.527 -1.854 28.914 1.00 96.00 303 SER A C 1
ATOM 2499 O O . SER A 1 303 ? -30.564 -2.001 29.555 1.00 96.00 303 SER A O 1
ATOM 2501 N N . LYS A 1 304 ? -28.320 -1.892 29.500 1.00 97.00 304 LYS A N 1
ATOM 2502 C CA . LYS A 1 304 ? -28.131 -2.172 30.931 1.00 97.00 304 LYS A CA 1
ATOM 2503 C C . LYS A 1 304 ? -28.791 -1.123 31.835 1.00 97.00 304 LYS A C 1
ATOM 2505 O O . LYS A 1 304 ? -29.354 -1.484 32.868 1.00 97.00 304 LYS A O 1
ATOM 2510 N N . VAL A 1 305 ? -28.766 0.156 31.451 1.00 94.50 305 VAL A N 1
ATOM 2511 C CA . VAL A 1 305 ? -29.463 1.238 32.166 1.00 94.50 305 VAL A CA 1
ATOM 2512 C C . VAL A 1 305 ? -30.982 1.073 32.080 1.00 94.50 305 VAL A C 1
ATOM 2514 O O . VAL A 1 305 ? -31.647 1.183 33.109 1.00 94.50 305 VAL A O 1
ATOM 2517 N N . GLU A 1 306 ? -31.547 0.757 30.911 1.00 96.31 306 GLU A N 1
ATOM 2518 C CA . GLU A 1 306 ? -32.994 0.514 30.787 1.00 96.31 306 GLU A CA 1
ATOM 2519 C C . GLU A 1 306 ? -33.445 -0.774 31.505 1.00 96.31 306 GLU A C 1
ATOM 2521 O O . GLU A 1 306 ? -34.505 -0.771 32.133 1.00 96.31 306 GLU A O 1
ATOM 2526 N N . GLU A 1 307 ? -32.629 -1.835 31.516 1.00 95.69 307 GLU A N 1
ATOM 2527 C CA . GLU A 1 307 ? -32.851 -3.042 32.330 1.00 95.69 307 GLU A CA 1
ATOM 2528 C C . GLU A 1 307 ? -32.919 -2.711 33.829 1.00 95.69 307 GLU A C 1
ATOM 2530 O O . GLU A 1 307 ? -33.893 -3.060 34.498 1.00 95.69 307 GLU A O 1
ATOM 2535 N N . LEU A 1 308 ? -31.917 -2.002 34.366 1.00 95.94 308 LEU A N 1
ATOM 2536 C CA . LEU A 1 308 ? -31.873 -1.610 35.782 1.00 95.94 308 LEU A CA 1
ATOM 2537 C C . LEU A 1 308 ? -33.037 -0.678 36.146 1.00 95.94 308 LEU A C 1
ATOM 2539 O O . LEU A 1 308 ? -33.681 -0.848 37.178 1.00 95.94 308 LEU A O 1
ATOM 2543 N N . LYS A 1 309 ? -33.371 0.263 35.261 1.00 96.94 309 LYS A N 1
ATOM 2544 C CA . LYS A 1 309 ? -34.523 1.170 35.370 1.00 96.94 309 LYS A CA 1
ATOM 2545 C C . LYS A 1 309 ? -35.867 0.434 35.285 1.00 96.94 309 LYS A C 1
ATOM 2547 O O . LYS A 1 309 ? -36.858 0.937 35.816 1.00 96.94 309 LYS A O 1
ATOM 2552 N N . HIS A 1 310 ? -35.931 -0.735 34.646 1.00 97.19 310 HIS A N 1
ATOM 2553 C CA . HIS A 1 310 ? -37.105 -1.609 34.670 1.00 97.19 310 HIS A CA 1
ATOM 2554 C C . HIS A 1 310 ? -37.172 -2.436 35.962 1.00 97.19 310 HIS A C 1
ATOM 2556 O O . HIS A 1 310 ? -38.219 -2.424 36.609 1.00 97.19 310 HIS A O 1
ATOM 2562 N N . SER A 1 311 ? -36.061 -3.050 36.389 1.00 97.38 311 SER A N 1
ATOM 2563 C CA . SER A 1 311 ? -35.954 -3.768 37.672 1.00 97.38 311 SER A CA 1
ATOM 2564 C C . SER A 1 311 ? -36.358 -2.869 38.840 1.00 97.38 311 SER A C 1
ATOM 2566 O O . SER A 1 311 ? -37.300 -3.176 39.566 1.00 97.38 311 SER A O 1
ATOM 2568 N N . HIS A 1 312 ? -35.779 -1.669 38.919 1.00 96.62 312 HIS A N 1
ATOM 2569 C CA . HIS A 1 312 ? -36.083 -0.702 39.968 1.00 96.62 312 HIS A CA 1
ATOM 2570 C C . HIS A 1 312 ? -37.554 -0.249 39.971 1.00 96.62 312 HIS A C 1
ATOM 2572 O O . HIS A 1 312 ? -38.145 -0.045 41.030 1.00 96.62 312 HIS A O 1
ATOM 2578 N N . LYS A 1 313 ? -38.205 -0.143 38.801 1.00 97.75 313 LYS A N 1
ATOM 2579 C CA . LYS A 1 313 ? -39.657 0.115 38.732 1.00 97.75 313 LYS A CA 1
ATOM 2580 C C . LYS A 1 313 ? -40.478 -1.039 39.316 1.00 97.75 313 LYS A C 1
ATOM 2582 O O . LYS A 1 313 ? -41.495 -0.771 39.952 1.00 97.75 313 LYS A O 1
ATOM 2587 N N . ILE A 1 314 ? -40.056 -2.287 39.106 1.00 97.31 314 ILE A N 1
ATOM 2588 C CA . ILE A 1 314 ? -40.700 -3.481 39.673 1.00 97.31 314 ILE A CA 1
ATOM 2589 C C . ILE A 1 314 ? -40.461 -3.539 41.188 1.00 97.31 314 ILE A C 1
ATOM 2591 O O . ILE A 1 314 ? -41.414 -3.705 41.941 1.00 97.31 314 ILE A O 1
ATOM 2595 N N . GLU A 1 315 ? -39.231 -3.313 41.651 1.00 96.06 315 GLU A N 1
ATOM 2596 C CA . GLU A 1 315 ? -38.876 -3.235 43.077 1.00 96.06 315 GLU A CA 1
ATOM 2597 C C . GLU A 1 315 ? -39.702 -2.165 43.807 1.00 96.06 315 GLU A C 1
ATOM 2599 O O . GLU A 1 315 ? -40.346 -2.452 44.813 1.00 96.06 315 GLU A O 1
ATOM 2604 N N . VAL A 1 316 ? -39.774 -0.945 43.260 1.00 96.25 316 VAL A N 1
ATOM 2605 C CA . VAL A 1 316 ? -40.581 0.153 43.820 1.00 96.25 316 VAL A CA 1
ATOM 2606 C C . VAL A 1 316 ? -42.080 -0.164 43.797 1.00 96.25 316 VAL A C 1
ATOM 2608 O O . VAL A 1 316 ? -42.802 0.264 44.699 1.00 96.25 316 VAL A O 1
ATOM 2611 N N . ALA A 1 317 ? -42.577 -0.912 42.806 1.00 96.25 317 ALA A N 1
ATOM 2612 C CA . ALA A 1 317 ? -43.963 -1.382 42.796 1.00 96.25 317 ALA A CA 1
ATOM 2613 C C . ALA A 1 317 ? -44.212 -2.449 43.878 1.00 96.25 317 ALA A C 1
ATOM 2615 O O . ALA A 1 317 ? -45.202 -2.353 44.603 1.00 96.25 317 ALA A O 1
ATOM 2616 N N . ASN A 1 318 ? -43.296 -3.406 44.043 1.00 96.31 318 ASN A N 1
ATOM 2617 C CA . ASN A 1 318 ? -43.367 -4.449 45.066 1.00 96.31 318 ASN A CA 1
ATOM 2618 C C . ASN A 1 318 ? -43.336 -3.854 46.480 1.00 96.31 318 ASN A C 1
ATOM 2620 O O . ASN A 1 318 ? -44.234 -4.137 47.267 1.00 96.31 318 ASN A O 1
ATOM 2624 N N . ILE A 1 319 ? -42.391 -2.952 46.769 1.00 96.62 319 ILE A N 1
ATOM 2625 C CA . ILE A 1 319 ? -42.292 -2.250 48.060 1.00 96.62 319 ILE A CA 1
ATOM 2626 C C . ILE A 1 319 ? -43.576 -1.454 48.340 1.00 96.62 319 ILE A C 1
ATOM 2628 O O . ILE A 1 319 ? -44.110 -1.517 49.443 1.00 96.62 319 ILE A O 1
ATOM 2632 N N . LYS A 1 320 ? -44.143 -0.757 47.344 1.00 96.50 320 LYS A N 1
ATOM 2633 C CA . LYS A 1 320 ? -45.429 -0.050 47.506 1.00 96.50 320 LYS A CA 1
ATOM 2634 C C . LYS A 1 320 ? -46.594 -0.995 47.811 1.00 96.50 320 LYS A C 1
ATOM 2636 O O . LYS A 1 320 ? -47.435 -0.654 48.638 1.00 96.50 320 LYS A O 1
ATOM 2641 N N . LEU A 1 321 ? -46.649 -2.164 47.169 1.00 96.06 321 LEU A N 1
ATOM 2642 C CA . LEU A 1 321 ? -47.657 -3.189 47.456 1.00 96.06 321 LEU A CA 1
ATOM 2643 C C . LEU A 1 321 ? -47.474 -3.788 48.857 1.00 96.06 321 LEU A C 1
ATOM 2645 O O . LEU A 1 321 ? -48.461 -4.036 49.542 1.00 96.06 321 LEU A O 1
ATOM 2649 N N . GLU A 1 322 ? -46.237 -3.995 49.299 1.00 95.56 322 GLU A N 1
ATOM 2650 C CA . GLU A 1 322 ? -45.915 -4.560 50.610 1.00 95.56 322 GLU A CA 1
ATOM 2651 C C . GLU A 1 322 ? -46.206 -3.573 51.748 1.00 95.56 322 GLU A C 1
ATOM 2653 O O . GLU A 1 322 ? -46.916 -3.925 52.687 1.00 95.56 322 GLU A O 1
ATOM 2658 N N . CYS A 1 323 ? -45.815 -2.301 51.605 1.00 93.62 323 CYS A N 1
ATOM 2659 C CA . CYS A 1 323 ? -46.227 -1.222 52.509 1.00 93.62 323 CYS A CA 1
ATOM 2660 C C . CYS A 1 323 ? -47.755 -1.032 52.555 1.00 93.62 323 CYS A C 1
ATOM 2662 O O . CYS A 1 323 ? -48.295 -0.653 53.592 1.00 93.62 323 CYS A O 1
ATOM 2664 N N . ALA A 1 324 ? -48.472 -1.290 51.454 1.00 95.88 324 ALA A N 1
ATOM 2665 C CA . ALA A 1 324 ? -49.934 -1.248 51.443 1.00 95.88 324 ALA A CA 1
ATOM 2666 C C . ALA A 1 324 ? -50.564 -2.444 52.185 1.00 95.88 324 ALA A C 1
ATOM 2668 O O . ALA A 1 324 ? -51.571 -2.260 52.873 1.00 95.88 324 ALA A O 1
ATOM 2669 N N . ARG A 1 325 ? -49.971 -3.647 52.096 1.00 96.25 325 ARG A N 1
ATOM 2670 C CA . ARG A 1 325 ? -50.402 -4.820 52.882 1.00 96.25 325 ARG A CA 1
ATOM 2671 C C . ARG A 1 325 ? -50.180 -4.599 54.373 1.00 96.25 325 ARG A C 1
ATOM 2673 O O . ARG A 1 325 ? -51.148 -4.686 55.121 1.00 96.25 325 ARG A O 1
ATOM 2680 N N . SER A 1 326 ? -48.960 -4.237 54.775 1.00 95.25 326 SER A N 1
ATOM 2681 C CA . SER A 1 326 ? -48.607 -4.061 56.188 1.00 95.25 326 SER A CA 1
ATOM 2682 C C . SER A 1 326 ? -49.361 -2.902 56.837 1.00 95.25 326 SER A C 1
ATOM 2684 O O . SER A 1 326 ? -49.839 -3.038 57.960 1.00 95.25 326 SER A O 1
ATOM 2686 N N . LYS A 1 327 ? -49.605 -1.800 56.110 1.00 96.12 327 LYS A N 1
ATOM 2687 C CA . LYS A 1 327 ? -50.537 -0.756 56.564 1.00 96.12 327 LYS A CA 1
ATOM 2688 C C . LYS A 1 327 ? -51.941 -1.322 56.810 1.00 96.12 327 LYS A C 1
ATOM 2690 O O . LYS A 1 327 ? -52.522 -1.052 57.854 1.00 96.12 327 LYS A O 1
ATOM 2695 N N . GLY A 1 328 ? -52.472 -2.123 55.884 1.00 95.75 328 GLY A N 1
ATOM 2696 C CA . GLY A 1 328 ? -53.778 -2.768 56.042 1.00 95.75 328 GLY A CA 1
ATOM 2697 C C . GLY A 1 328 ? -53.827 -3.825 57.154 1.00 95.75 328 GLY A C 1
ATOM 2698 O O . GLY A 1 328 ? -54.899 -4.089 57.691 1.00 95.75 328 GLY A O 1
ATOM 2699 N N . GLU A 1 329 ? -52.694 -4.431 57.507 1.00 95.88 329 GLU A N 1
ATOM 2700 C CA . GLU A 1 329 ? -52.551 -5.341 58.649 1.00 95.88 329 GLU A CA 1
ATOM 2701 C C . GLU A 1 329 ? -52.581 -4.562 59.966 1.00 95.88 329 GLU A C 1
ATOM 2703 O O . GLU A 1 329 ? -53.457 -4.829 60.784 1.00 95.88 329 GLU A O 1
ATOM 2708 N N . VAL A 1 330 ? -51.768 -3.509 60.107 1.00 95.00 330 VAL A N 1
ATOM 2709 C CA . VAL A 1 330 ? -51.794 -2.608 61.276 1.00 95.00 330 VAL A CA 1
ATOM 2710 C C . VAL A 1 330 ? -53.161 -1.931 61.451 1.00 95.00 330 VAL A C 1
ATOM 2712 O O . VAL A 1 330 ? -53.614 -1.737 62.576 1.00 95.00 330 VAL A O 1
ATOM 2715 N N . GLU A 1 331 ? -53.869 -1.602 60.366 1.00 95.00 331 GLU A N 1
ATOM 2716 C CA . GLU A 1 331 ? -55.240 -1.075 60.447 1.00 95.00 331 GLU A CA 1
ATOM 2717 C C . GLU A 1 331 ? -56.233 -2.121 60.987 1.00 95.00 331 GLU A C 1
ATOM 2719 O O . GLU A 1 331 ? -57.058 -1.780 61.833 1.00 95.00 331 GLU A O 1
ATOM 2724 N N . ARG A 1 332 ? -56.110 -3.400 60.602 1.00 95.88 332 ARG A N 1
ATOM 2725 C CA . ARG A 1 332 ? -56.924 -4.496 61.169 1.00 95.88 332 ARG A CA 1
ATOM 2726 C C . ARG A 1 332 ? -56.551 -4.822 62.615 1.00 95.88 332 ARG A C 1
ATOM 2728 O O . ARG A 1 332 ? -57.439 -5.136 63.405 1.00 95.88 332 ARG A O 1
ATOM 2735 N N . GLU A 1 333 ? -55.274 -4.743 62.980 1.00 94.88 333 GLU A N 1
ATOM 2736 C CA . GLU A 1 333 ? -54.815 -4.911 64.364 1.00 94.88 333 GLU A CA 1
ATOM 2737 C C . GLU A 1 333 ? -55.339 -3.785 65.258 1.00 94.88 333 GLU A C 1
ATOM 2739 O O . GLU A 1 333 ? -55.922 -4.070 66.302 1.00 94.88 333 GLU A O 1
ATOM 2744 N N . ARG A 1 334 ? -55.240 -2.522 64.814 1.00 96.56 334 ARG A N 1
ATOM 2745 C CA . ARG A 1 334 ? -55.868 -1.365 65.473 1.00 96.56 334 ARG A CA 1
ATOM 2746 C C . ARG A 1 334 ? -57.359 -1.601 65.688 1.00 96.56 334 ARG A C 1
ATOM 2748 O O . ARG A 1 334 ? -57.834 -1.426 66.803 1.00 96.56 334 ARG A O 1
ATOM 2755 N N . ASP A 1 335 ? -58.087 -2.005 64.650 1.00 96.56 335 ASP A N 1
ATOM 2756 C CA . ASP A 1 335 ? -59.537 -2.203 64.749 1.00 96.56 335 ASP A CA 1
ATOM 2757 C C . ASP A 1 335 ? -59.879 -3.390 65.664 1.00 96.56 335 ASP A C 1
ATOM 2759 O O . ASP A 1 335 ? -60.849 -3.339 66.416 1.00 96.56 335 ASP A O 1
ATOM 2763 N N . THR A 1 336 ? -59.049 -4.435 65.693 1.00 96.56 336 THR A N 1
ATOM 2764 C CA . THR A 1 336 ? -59.191 -5.558 66.636 1.00 96.56 336 THR A CA 1
ATOM 2765 C C . THR A 1 336 ? -58.953 -5.113 68.083 1.00 96.56 336 THR A C 1
ATOM 2767 O O . THR A 1 336 ? -59.746 -5.445 68.962 1.00 96.56 336 THR A O 1
ATOM 2770 N N . LEU A 1 337 ? -57.905 -4.322 68.332 1.00 94.50 337 LEU A N 1
ATOM 2771 C CA . LEU A 1 337 ? -57.596 -3.754 69.648 1.00 94.50 337 LEU A CA 1
ATOM 2772 C C . LEU A 1 337 ? -58.658 -2.745 70.105 1.00 94.50 337 LEU A C 1
ATOM 2774 O O . LEU A 1 337 ? -58.995 -2.725 71.285 1.00 94.50 337 LEU A O 1
ATOM 2778 N N . GLN A 1 338 ? -59.231 -1.957 69.190 1.00 96.56 338 GLN A N 1
ATOM 2779 C CA . GLN A 1 338 ? -60.344 -1.053 69.484 1.00 96.56 338 GLN A CA 1
ATOM 2780 C C . GLN A 1 338 ? -61.587 -1.843 69.912 1.00 96.56 338 GLN A C 1
ATOM 2782 O O . GLN A 1 338 ? -62.123 -1.579 70.980 1.00 96.56 338 GLN A O 1
ATOM 2787 N N . ASN A 1 339 ? -61.980 -2.880 69.162 1.00 95.19 339 ASN A N 1
ATOM 2788 C CA . ASN A 1 339 ? -63.103 -3.747 69.541 1.00 95.19 339 ASN A CA 1
ATOM 2789 C C . ASN A 1 339 ? -62.884 -4.436 70.908 1.00 95.19 339 ASN A C 1
ATOM 2791 O O . ASN A 1 339 ? -63.827 -4.583 71.684 1.00 95.19 339 ASN A O 1
ATOM 2795 N N . GLN A 1 340 ? -61.648 -4.840 71.231 1.00 95.75 340 GLN A N 1
ATOM 2796 C CA . GLN A 1 340 ? -61.302 -5.373 72.558 1.00 95.75 340 GLN A CA 1
ATOM 2797 C C . GLN A 1 340 ? -61.405 -4.306 73.656 1.00 95.75 340 GLN A C 1
ATOM 2799 O O . GLN A 1 340 ? -61.909 -4.588 74.742 1.00 95.75 340 GLN A O 1
ATOM 2804 N N . LEU A 1 341 ? -60.947 -3.084 73.382 1.00 93.94 341 LEU A N 1
ATOM 2805 C CA . LEU A 1 341 ? -60.991 -1.956 74.309 1.00 93.94 341 LEU A CA 1
ATOM 2806 C C . LEU A 1 341 ? -62.431 -1.494 74.575 1.00 93.94 341 LEU A C 1
ATOM 2808 O O . LEU A 1 341 ? -62.773 -1.244 75.728 1.00 93.94 341 LEU A O 1
ATOM 2812 N N . ASP A 1 342 ? -63.284 -1.458 73.552 1.00 95.25 342 ASP A N 1
ATOM 2813 C CA . ASP A 1 342 ? -64.713 -1.146 73.668 1.00 95.25 342 ASP A CA 1
ATOM 2814 C C . ASP A 1 342 ? -65.455 -2.242 74.458 1.00 95.25 342 ASP A C 1
ATOM 2816 O O . ASP A 1 342 ? -66.258 -1.944 75.345 1.00 95.25 342 ASP A O 1
ATOM 2820 N N . GLY A 1 343 ? -65.113 -3.516 74.221 1.00 94.88 343 GLY A N 1
ATOM 2821 C CA . GLY A 1 343 ? -65.583 -4.647 75.027 1.00 94.88 343 GLY A CA 1
ATOM 2822 C C . GLY A 1 343 ? -65.220 -4.492 76.507 1.00 94.88 343 GLY A C 1
ATOM 2823 O O . GLY A 1 343 ? -66.108 -4.488 77.360 1.00 94.88 343 GLY A O 1
ATOM 2824 N N . LEU A 1 344 ? -63.941 -4.247 76.811 1.00 93.88 344 LEU A N 1
ATOM 2825 C CA . LEU A 1 344 ? -63.463 -4.016 78.179 1.00 93.88 344 LEU A CA 1
ATOM 2826 C C . LEU A 1 344 ? -64.075 -2.761 78.826 1.00 93.88 344 LEU A C 1
ATOM 2828 O O . LEU A 1 344 ? -64.295 -2.752 80.036 1.00 93.88 344 LEU A O 1
ATOM 2832 N N . GLN A 1 345 ? -64.387 -1.710 78.059 1.00 95.19 345 GLN A N 1
ATOM 2833 C CA . GLN A 1 345 ? -65.146 -0.564 78.574 1.00 95.19 345 GLN A CA 1
ATOM 2834 C C . GLN A 1 345 ? -66.564 -0.971 78.989 1.00 95.19 345 GLN A C 1
ATOM 2836 O O . GLN A 1 345 ? -67.004 -0.575 80.071 1.00 95.19 345 GLN A O 1
ATOM 2841 N N . SER A 1 346 ? -67.247 -1.796 78.188 1.00 94.06 346 SER A N 1
ATOM 2842 C CA . SER A 1 346 ? -68.579 -2.305 78.534 1.00 94.06 346 SER A CA 1
ATOM 2843 C C . SER A 1 346 ? -68.553 -3.219 79.768 1.00 94.06 346 SER A C 1
ATOM 2845 O O . SER A 1 346 ? -69.389 -3.056 80.658 1.00 94.06 346 SER A O 1
ATOM 2847 N N . ASP A 1 347 ? -67.537 -4.079 79.912 1.00 95.19 347 ASP A N 1
ATOM 2848 C CA . ASP A 1 347 ? -67.321 -4.886 81.122 1.00 95.19 347 ASP A CA 1
ATOM 2849 C C . ASP A 1 347 ? -67.075 -4.000 82.352 1.00 95.19 347 ASP A C 1
ATOM 2851 O O . ASP A 1 347 ? -67.661 -4.219 83.414 1.00 95.19 347 ASP A O 1
ATOM 2855 N N . ILE A 1 348 ? -66.256 -2.950 82.221 1.00 92.88 348 ILE A N 1
ATOM 2856 C CA . ILE A 1 348 ? -66.014 -1.967 83.287 1.00 92.88 348 ILE A CA 1
ATOM 2857 C C . ILE A 1 348 ? -67.307 -1.230 83.670 1.00 92.88 348 ILE A C 1
ATOM 2859 O O . ILE A 1 348 ? -67.511 -0.937 84.849 1.00 92.88 348 ILE A O 1
ATOM 2863 N N . GLU A 1 349 ? -68.195 -0.926 82.724 1.00 94.88 349 GLU A N 1
ATOM 2864 C CA . GLU A 1 349 ? -69.488 -0.294 83.005 1.00 94.88 349 GLU A CA 1
ATOM 2865 C C . GLU A 1 349 ? -70.477 -1.259 83.684 1.00 94.88 349 GLU A C 1
ATOM 2867 O O . GLU A 1 349 ? -71.098 -0.905 84.692 1.00 94.88 349 GLU A O 1
ATOM 2872 N N . ILE A 1 350 ? -70.544 -2.516 83.239 1.00 93.88 350 ILE A N 1
ATOM 2873 C CA . ILE A 1 350 ? -71.303 -3.584 83.908 1.00 93.88 350 ILE A CA 1
ATOM 2874 C C . ILE A 1 350 ? -70.797 -3.779 85.347 1.00 93.88 350 ILE A C 1
ATOM 2876 O O . ILE A 1 350 ? -71.599 -3.805 86.287 1.00 93.88 350 ILE A O 1
ATOM 2880 N N . LEU A 1 351 ? -69.478 -3.835 85.551 1.00 92.94 351 LEU A N 1
ATOM 2881 C CA . LEU A 1 351 ? -68.859 -3.948 86.873 1.00 92.94 351 LEU A CA 1
ATOM 2882 C C . LEU A 1 351 ? -69.137 -2.719 87.748 1.00 92.94 351 LEU A C 1
ATOM 2884 O O . LEU A 1 351 ? -69.493 -2.892 88.911 1.00 92.94 351 LEU A O 1
ATOM 2888 N N . LYS A 1 352 ? -69.080 -1.492 87.208 1.00 94.94 352 LYS A N 1
ATOM 2889 C CA . LYS A 1 352 ? -69.485 -0.269 87.930 1.00 94.94 352 LYS A CA 1
ATOM 2890 C C . LYS A 1 352 ? -70.940 -0.343 88.389 1.00 94.94 352 LYS A C 1
ATOM 2892 O O . LYS A 1 352 ? -71.200 -0.181 89.576 1.00 94.94 352 LYS A O 1
ATOM 2897 N N . THR A 1 353 ? -71.891 -0.654 87.502 1.00 92.69 353 THR A N 1
ATOM 2898 C CA . THR A 1 353 ? -73.306 -0.765 87.916 1.00 92.69 353 THR A CA 1
ATOM 2899 C C . THR A 1 353 ? -73.539 -1.918 88.899 1.00 92.69 353 THR A C 1
ATOM 2901 O O . THR A 1 353 ? -74.459 -1.862 89.711 1.00 92.69 353 THR A O 1
ATOM 2904 N N . THR A 1 354 ? -72.712 -2.964 88.868 1.00 93.31 354 THR A N 1
ATOM 2905 C CA . THR A 1 354 ? -72.741 -4.056 89.857 1.00 93.31 354 THR A CA 1
ATOM 2906 C C . THR A 1 354 ? -72.196 -3.599 91.214 1.00 93.31 354 THR A C 1
ATOM 2908 O O . THR A 1 354 ? -72.790 -3.906 92.245 1.00 93.31 354 THR A O 1
ATOM 2911 N N . ILE A 1 355 ? -71.121 -2.806 91.230 1.00 91.25 355 ILE A N 1
ATOM 2912 C CA . ILE A 1 355 ? -70.563 -2.187 92.440 1.00 91.25 355 ILE A CA 1
ATOM 2913 C C . ILE A 1 355 ? -71.568 -1.220 93.078 1.00 91.25 355 ILE A C 1
ATOM 2915 O O . ILE A 1 355 ? -71.762 -1.291 94.289 1.00 91.25 355 ILE A O 1
ATOM 2919 N N . GLU A 1 356 ? -72.251 -0.370 92.302 1.00 92.56 356 GLU A N 1
ATOM 2920 C CA . GLU A 1 356 ? -73.267 0.535 92.861 1.00 92.56 356 GLU A CA 1
ATOM 2921 C C . GLU A 1 356 ? -74.461 -0.233 93.453 1.00 92.56 356 GLU A C 1
ATOM 2923 O O . GLU A 1 356 ? -74.795 -0.003 94.613 1.00 92.56 356 GLU A O 1
ATOM 2928 N N . ARG A 1 357 ? -75.014 -1.242 92.758 1.00 91.88 357 ARG A N 1
ATOM 2929 C CA . ARG A 1 357 ? -76.066 -2.116 93.332 1.00 91.88 357 ARG A CA 1
ATOM 2930 C C . ARG A 1 357 ? -75.612 -2.823 94.616 1.00 91.88 357 ARG A C 1
ATOM 2932 O O . ARG A 1 357 ? -76.388 -2.968 95.559 1.00 91.88 357 ARG A O 1
ATOM 2939 N N . ASN A 1 358 ? -74.348 -3.247 94.683 1.00 91.44 358 ASN A N 1
ATOM 2940 C CA . ASN A 1 358 ? -73.789 -3.869 95.884 1.00 91.44 358 ASN A CA 1
ATOM 2941 C C . ASN A 1 358 ? -73.626 -2.864 97.038 1.00 91.44 358 ASN A C 1
ATOM 2943 O O . ASN A 1 358 ? -73.896 -3.224 98.182 1.00 91.44 358 ASN A O 1
ATOM 2947 N N . LYS A 1 359 ? -73.250 -1.605 96.765 1.00 92.81 359 LYS A N 1
ATOM 2948 C CA . LYS A 1 359 ? -73.252 -0.522 97.768 1.00 92.81 359 LYS A CA 1
ATOM 2949 C C . LYS A 1 359 ? -74.665 -0.215 98.263 1.00 92.81 359 LYS A C 1
ATOM 2951 O O . LYS A 1 359 ? -74.856 -0.072 99.465 1.00 92.81 359 LYS A O 1
ATOM 2956 N N . GLU A 1 360 ? -75.652 -0.147 97.369 1.00 91.44 360 GLU A N 1
ATOM 2957 C CA . GLU A 1 360 ? -77.062 0.057 97.730 1.00 91.44 360 GLU A CA 1
ATOM 2958 C C . GLU A 1 360 ? -77.562 -1.063 98.653 1.00 91.44 360 GLU A C 1
ATOM 2960 O O . GLU A 1 360 ? -78.130 -0.783 99.710 1.00 91.44 360 GLU A O 1
ATOM 2965 N N . HIS A 1 361 ? -77.275 -2.324 98.313 1.00 90.62 361 HIS A N 1
ATOM 2966 C CA . HIS A 1 361 ? -77.615 -3.481 99.143 1.00 90.62 361 HIS A CA 1
ATOM 2967 C C . HIS A 1 361 ? -76.868 -3.485 100.491 1.00 90.62 361 HIS A C 1
ATOM 2969 O O . HIS A 1 361 ? -77.462 -3.822 101.516 1.00 90.62 361 HIS A O 1
ATOM 2975 N N . LEU A 1 362 ? -75.588 -3.091 100.527 1.00 89.25 362 LEU A N 1
ATOM 2976 C CA . LEU A 1 362 ? -74.844 -2.923 101.781 1.00 89.25 362 LEU A CA 1
ATOM 2977 C C . LEU A 1 362 ? -75.466 -1.828 102.654 1.00 89.25 362 LEU A C 1
ATOM 2979 O O . LEU A 1 362 ? -75.743 -2.089 103.819 1.00 89.25 362 LEU A O 1
ATOM 2983 N N . ALA A 1 363 ? -75.796 -0.664 102.093 1.00 90.56 363 ALA A N 1
ATOM 2984 C CA . ALA A 1 363 ? -76.459 0.416 102.820 1.00 90.56 363 ALA A CA 1
ATOM 2985 C C . ALA A 1 363 ? -77.874 0.025 103.299 1.00 90.56 363 ALA A C 1
ATOM 2987 O O . ALA A 1 363 ? -78.320 0.479 104.354 1.00 90.56 363 ALA A O 1
ATOM 2988 N N . GLU A 1 364 ? -78.594 -0.831 102.565 1.00 88.88 364 GLU A N 1
ATOM 2989 C CA . GLU A 1 364 ? -79.867 -1.403 103.024 1.00 88.88 364 GLU A CA 1
ATOM 2990 C C . GLU A 1 364 ? -79.665 -2.375 104.197 1.00 88.88 364 GLU A C 1
ATOM 2992 O O . GLU A 1 364 ? -80.440 -2.357 105.155 1.00 88.88 364 GLU A O 1
ATOM 2997 N N . LYS A 1 365 ? -78.591 -3.177 104.175 1.00 90.06 365 LYS A N 1
ATOM 2998 C CA . LYS A 1 365 ? -78.215 -4.070 105.282 1.00 90.06 365 LYS A CA 1
ATOM 2999 C C . LYS A 1 365 ? -77.702 -3.313 106.503 1.00 90.06 365 LYS A C 1
ATOM 3001 O O . LYS A 1 365 ? -78.057 -3.687 107.616 1.00 90.06 365 LYS A O 1
ATOM 3006 N N . GLU A 1 366 ? -76.962 -2.224 106.328 1.00 88.69 366 GLU A N 1
ATOM 3007 C CA . GLU A 1 366 ? -76.601 -1.303 107.410 1.00 88.69 366 GLU A CA 1
ATOM 3008 C C . GLU A 1 366 ? -77.857 -0.687 108.034 1.00 88.69 366 GLU A C 1
ATOM 3010 O O . GLU A 1 366 ? -78.010 -0.720 109.252 1.00 88.69 366 GLU A O 1
ATOM 3015 N N . ARG A 1 367 ? -78.819 -0.224 107.223 1.00 90.12 367 ARG A N 1
ATOM 3016 C CA . ARG A 1 367 ? -80.123 0.253 107.715 1.00 90.12 367 ARG A CA 1
ATOM 3017 C C . ARG A 1 367 ? -80.916 -0.842 108.437 1.00 90.12 367 ARG A C 1
ATOM 3019 O O . ARG A 1 367 ? -81.535 -0.564 109.460 1.00 90.12 367 ARG A O 1
ATOM 3026 N N . GLU A 1 368 ? -80.893 -2.087 107.963 1.00 86.56 368 GLU A N 1
ATOM 3027 C CA . GLU A 1 368 ? -81.506 -3.234 108.652 1.00 86.56 368 GLU A CA 1
ATOM 3028 C C . GLU A 1 368 ? -80.834 -3.532 110.004 1.00 86.56 368 GLU A C 1
ATOM 3030 O O . GLU A 1 368 ? -81.525 -3.760 110.998 1.00 86.56 368 GLU A O 1
ATOM 3035 N N . LEU A 1 369 ? -79.500 -3.489 110.065 1.00 85.56 369 LEU A N 1
ATOM 3036 C CA . LEU A 1 369 ? -78.730 -3.680 111.295 1.00 85.56 369 LEU A CA 1
ATOM 3037 C C . LEU A 1 369 ? -78.948 -2.532 112.287 1.00 85.56 369 LEU A C 1
ATOM 3039 O O . LEU A 1 369 ? -79.135 -2.800 113.468 1.00 85.56 369 LEU A O 1
ATOM 3043 N N . ILE A 1 370 ? -79.009 -1.280 111.825 1.00 86.88 370 ILE A N 1
ATOM 3044 C CA . ILE A 1 370 ? -79.325 -0.115 112.665 1.00 86.88 370 ILE A CA 1
ATOM 3045 C C . ILE A 1 370 ? -80.714 -0.272 113.294 1.00 86.88 370 ILE A C 1
ATOM 3047 O O . ILE A 1 370 ? -80.827 -0.132 114.508 1.00 86.88 370 ILE A O 1
ATOM 3051 N N . ARG A 1 371 ? -81.741 -0.662 112.520 1.00 88.31 371 ARG A N 1
ATOM 3052 C CA . ARG A 1 371 ? -83.089 -0.948 113.057 1.00 88.31 371 ARG A CA 1
ATOM 3053 C C . ARG A 1 371 ? -83.059 -2.053 114.123 1.00 88.31 371 ARG A C 1
ATOM 3055 O O . ARG A 1 371 ? -83.715 -1.923 115.150 1.00 88.31 371 ARG A O 1
ATOM 3062 N N . LYS A 1 372 ? -82.274 -3.120 113.919 1.00 85.06 372 LYS A N 1
ATOM 3063 C CA . LYS A 1 372 ? -82.105 -4.209 114.904 1.00 85.06 372 LYS A CA 1
ATOM 3064 C C . LYS A 1 372 ? -81.378 -3.749 116.171 1.00 85.06 372 LYS A C 1
ATOM 3066 O O . LYS A 1 372 ? -81.804 -4.091 117.265 1.00 85.06 372 LYS A O 1
ATOM 3071 N N . VAL A 1 373 ? -80.320 -2.949 116.041 1.00 83.44 373 VAL A N 1
ATOM 3072 C CA . VAL A 1 373 ? -79.586 -2.369 117.180 1.00 83.44 373 VAL A CA 1
ATOM 3073 C C . VAL A 1 373 ? -80.442 -1.346 117.936 1.00 83.44 373 VAL A C 1
ATOM 3075 O O . VAL A 1 373 ? -80.313 -1.239 119.151 1.00 83.44 373 VAL A O 1
ATOM 3078 N N . GLN A 1 374 ? -81.336 -0.626 117.253 1.00 79.50 374 GLN A N 1
ATOM 3079 C CA . GLN A 1 374 ? -82.331 0.249 117.880 1.00 79.50 374 GLN A CA 1
ATOM 3080 C C . GLN A 1 374 ? -83.381 -0.558 118.652 1.00 79.50 374 GLN A C 1
ATOM 3082 O O . GLN A 1 374 ? -83.550 -0.301 119.836 1.00 79.50 374 GLN A O 1
ATOM 3087 N N . ALA A 1 375 ? -83.979 -1.591 118.050 1.00 81.00 375 ALA A N 1
ATOM 3088 C CA . ALA A 1 375 ? -84.926 -2.472 118.740 1.00 81.00 375 ALA A CA 1
ATOM 3089 C C . ALA A 1 375 ? -84.301 -3.152 119.974 1.00 81.00 375 ALA A C 1
ATOM 3091 O O . ALA A 1 375 ? -84.873 -3.100 121.057 1.00 81.00 375 ALA A O 1
ATOM 3092 N N . VAL A 1 376 ? -83.081 -3.694 119.857 1.00 79.25 376 VAL A N 1
ATOM 3093 C CA . VAL A 1 376 ? -82.353 -4.257 121.009 1.00 79.25 376 VAL A CA 1
ATOM 3094 C C . VAL A 1 376 ? -82.039 -3.177 122.049 1.00 79.25 376 VAL A C 1
ATOM 3096 O O . VAL A 1 376 ? -82.172 -3.434 123.237 1.00 79.25 376 VAL A O 1
ATOM 3099 N N . ARG A 1 377 ? -81.682 -1.946 121.654 1.00 77.69 377 ARG A N 1
ATOM 3100 C CA . ARG A 1 377 ? -81.537 -0.836 122.614 1.00 77.69 377 ARG A CA 1
ATOM 3101 C C . ARG A 1 377 ? -82.848 -0.488 123.312 1.00 77.69 377 ARG A C 1
ATOM 3103 O O . ARG A 1 377 ? -82.799 -0.147 124.483 1.0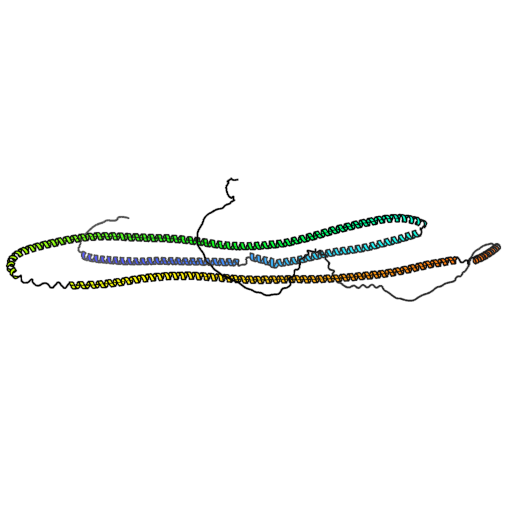0 77.69 377 ARG A O 1
ATOM 3110 N N . GLU A 1 378 ? -83.983 -0.549 122.628 1.00 80.12 378 GLU A N 1
ATOM 3111 C CA . GLU A 1 378 ? -85.302 -0.289 123.211 1.00 80.12 378 GLU A CA 1
ATOM 3112 C C . GLU A 1 378 ? -85.706 -1.407 124.188 1.00 80.12 378 GLU A C 1
ATOM 3114 O O . GLU A 1 378 ? -86.162 -1.102 125.288 1.00 80.12 378 GLU A O 1
ATOM 3119 N N . GLU A 1 379 ? -85.430 -2.675 123.864 1.00 77.12 379 GLU A N 1
ATOM 3120 C CA . GLU A 1 379 ? -85.554 -3.808 124.794 1.00 77.12 379 GLU A CA 1
ATOM 3121 C C . GLU A 1 379 ? -84.624 -3.666 126.014 1.00 77.12 379 GLU A C 1
ATOM 3123 O O . GLU A 1 379 ? -85.055 -3.877 127.146 1.00 77.12 379 GLU A O 1
ATOM 3128 N N . GLU A 1 380 ? -83.355 -3.290 125.819 1.00 71.56 380 GLU A N 1
ATOM 3129 C CA . GLU A 1 380 ? -82.416 -3.046 126.924 1.00 71.56 380 GLU A CA 1
ATOM 3130 C C . GLU A 1 380 ? -82.796 -1.803 127.746 1.00 71.56 380 GLU A C 1
ATOM 3132 O O . GLU A 1 380 ? -82.619 -1.814 128.958 1.00 71.56 380 GLU A O 1
ATOM 3137 N N . PHE A 1 381 ? -83.383 -0.758 127.150 1.00 74.94 381 PHE A N 1
ATOM 3138 C CA . PHE A 1 381 ? -83.935 0.380 127.898 1.00 74.94 381 PHE A CA 1
ATOM 3139 C C . PHE A 1 381 ? -85.175 -0.007 128.712 1.00 74.94 381 PHE A C 1
ATOM 3141 O O . PHE A 1 381 ? -85.360 0.513 129.809 1.00 74.94 381 PHE A O 1
ATOM 3148 N N . GLN A 1 382 ? -86.004 -0.932 128.221 1.00 73.00 382 GLN A N 1
ATOM 3149 C CA . GLN A 1 382 ? -87.141 -1.472 128.974 1.00 73.00 382 GLN A CA 1
ATOM 3150 C C . GLN A 1 382 ? -86.668 -2.338 130.154 1.00 73.00 382 GLN A C 1
ATOM 3152 O O . GLN A 1 382 ? -87.187 -2.188 131.257 1.00 73.00 382 GLN A O 1
ATOM 3157 N N . LYS A 1 383 ? -85.624 -3.160 129.963 1.00 75.00 383 LYS A N 1
ATOM 3158 C CA . LYS A 1 383 ? -84.950 -3.896 131.054 1.00 75.00 383 LYS A CA 1
ATOM 3159 C C . LYS A 1 383 ? -84.268 -2.950 132.046 1.00 75.00 383 LYS A C 1
ATOM 3161 O O . LYS A 1 383 ? -84.328 -3.176 133.249 1.00 75.00 383 LYS A O 1
ATOM 3166 N N . LEU A 1 384 ? -83.647 -1.873 131.561 1.00 69.81 384 LEU A N 1
ATOM 3167 C CA . LEU A 1 384 ? -83.038 -0.850 132.410 1.00 69.81 384 LEU A CA 1
ATOM 3168 C C . LEU A 1 384 ? -84.097 -0.116 133.239 1.00 69.81 384 LEU A C 1
ATOM 3170 O O . LEU A 1 384 ? -83.831 0.184 134.394 1.00 69.81 384 LEU A O 1
ATOM 3174 N N . ALA A 1 385 ? -85.293 0.123 132.691 1.00 68.38 385 ALA A N 1
ATOM 3175 C CA . ALA A 1 385 ? -86.408 0.704 133.435 1.00 68.38 385 ALA A CA 1
ATOM 3176 C C . ALA A 1 385 ? -86.883 -0.224 134.566 1.00 68.38 385 ALA A C 1
ATOM 3178 O O . ALA A 1 385 ? -86.954 0.226 135.705 1.00 68.38 385 ALA A O 1
ATOM 3179 N N . THR A 1 386 ? -87.096 -1.522 134.305 1.00 71.19 386 THR A N 1
ATOM 3180 C CA . THR A 1 386 ? -87.465 -2.475 135.373 1.00 71.19 386 THR A CA 1
ATOM 3181 C C . THR A 1 386 ? -86.368 -2.608 136.432 1.00 71.19 386 THR A C 1
ATOM 3183 O O . THR A 1 386 ? -86.663 -2.581 137.621 1.00 71.19 386 THR A O 1
ATOM 3186 N N . VAL A 1 387 ? -85.095 -2.643 136.021 1.00 66.88 387 VAL A N 1
ATOM 3187 C CA . VAL A 1 387 ? -83.947 -2.627 136.948 1.00 66.88 387 VAL A CA 1
ATOM 3188 C C . VAL A 1 387 ? -83.840 -1.294 137.701 1.00 66.88 387 VAL A C 1
ATOM 3190 O O . VAL A 1 387 ? -83.291 -1.255 138.797 1.00 66.88 387 VAL A O 1
ATOM 3193 N N . GLN A 1 388 ? -84.362 -0.190 137.160 1.00 65.31 388 GLN A N 1
ATOM 3194 C CA . GLN A 1 388 ? -84.360 1.109 137.832 1.00 65.31 388 GLN A CA 1
ATOM 3195 C C . GLN A 1 388 ? -85.507 1.254 138.847 1.00 65.31 388 GLN A C 1
ATOM 3197 O O . GLN A 1 388 ? -85.307 1.910 139.869 1.00 65.31 388 GLN A O 1
ATOM 3202 N N . ASP A 1 389 ? -86.642 0.585 138.632 1.00 67.00 389 ASP A N 1
ATOM 3203 C CA . ASP A 1 389 ? -87.680 0.411 139.656 1.00 67.00 389 ASP A CA 1
ATOM 3204 C C . ASP A 1 389 ? -87.170 -0.500 140.795 1.00 67.00 389 ASP A C 1
ATOM 3206 O O . ASP A 1 389 ? -87.208 -0.106 141.960 1.00 67.00 389 ASP A O 1
ATOM 3210 N N . GLU A 1 390 ? -86.565 -1.653 140.469 1.00 64.56 390 GLU A N 1
ATOM 3211 C CA . GLU A 1 390 ? -85.879 -2.533 141.442 1.00 64.56 390 GLU A CA 1
ATOM 3212 C C . GLU A 1 390 ? -84.766 -1.788 142.210 1.00 64.56 390 GLU A C 1
ATOM 3214 O O . GLU A 1 390 ? -84.584 -1.965 143.418 1.00 64.56 390 GLU A O 1
ATOM 3219 N N . LYS A 1 391 ? -84.027 -0.903 141.528 1.00 60.12 391 LYS A N 1
ATOM 3220 C CA . LYS A 1 391 ? -82.985 -0.067 142.137 1.00 60.12 391 LYS A CA 1
ATOM 3221 C C . LYS A 1 391 ? -83.551 0.924 143.151 1.00 60.12 391 LYS A C 1
ATOM 3223 O O . LYS A 1 391 ? -82.884 1.149 144.152 1.00 60.12 391 LYS A O 1
ATOM 3228 N N . LEU A 1 392 ? -84.742 1.490 142.949 1.00 63.59 392 LEU A N 1
ATOM 3229 C CA . LEU A 1 392 ? -85.343 2.410 143.926 1.00 63.59 392 LEU A CA 1
ATOM 3230 C C . LEU A 1 392 ? -85.704 1.699 145.242 1.00 63.59 392 LEU A C 1
ATOM 3232 O O . LEU A 1 392 ? -85.526 2.276 146.316 1.00 63.59 392 LEU A O 1
ATOM 3236 N N . GLU A 1 393 ? -86.126 0.432 145.186 1.00 59.03 393 GLU A N 1
ATOM 3237 C CA . GLU A 1 393 ? -86.350 -0.390 146.386 1.00 59.03 393 GLU A CA 1
ATOM 3238 C C . GLU A 1 393 ? -85.027 -0.748 147.098 1.00 59.03 393 GLU A C 1
ATOM 3240 O O . GLU A 1 393 ? -84.950 -0.759 148.333 1.00 59.03 393 GLU A O 1
ATOM 3245 N N . LEU A 1 394 ? -83.953 -0.972 146.331 1.00 54.31 394 LEU A N 1
ATOM 3246 C CA . LEU A 1 394 ? -82.614 -1.259 146.858 1.00 54.31 394 LEU A CA 1
ATOM 3247 C C . LEU A 1 394 ? -81.863 -0.011 147.352 1.00 54.31 394 LEU A C 1
ATOM 3249 O O . LEU A 1 394 ? -81.111 -0.110 148.318 1.00 54.31 394 LEU A O 1
ATOM 3253 N N . GLU A 1 395 ? -82.082 1.175 146.783 1.00 56.78 395 GLU A N 1
ATOM 3254 C CA . GLU A 1 395 ? -81.506 2.435 147.283 1.00 56.78 395 GLU A CA 1
ATOM 3255 C C . GLU A 1 395 ? -82.038 2.780 148.683 1.00 56.78 395 GLU A C 1
ATOM 3257 O O . GLU A 1 395 ? -81.294 3.316 149.506 1.00 56.78 395 GLU A O 1
ATOM 3262 N N . SER A 1 396 ? -83.258 2.339 149.019 1.00 53.12 396 SER A N 1
ATOM 3263 C CA . SER A 1 396 ? -83.781 2.380 150.392 1.00 53.12 396 SER A CA 1
ATOM 3264 C C . SER A 1 396 ? -83.046 1.452 151.380 1.00 53.12 396 SER A C 1
ATOM 3266 O O . SER A 1 396 ? -83.252 1.601 152.582 1.00 53.12 396 SER A O 1
ATOM 3268 N N . HIS A 1 397 ? -82.218 0.513 150.908 1.00 57.62 397 HIS A N 1
ATOM 3269 C CA . HIS A 1 397 ? -81.346 -0.340 151.734 1.00 57.62 397 HIS A CA 1
ATOM 3270 C C . HIS A 1 397 ? -79.866 0.088 151.659 1.00 57.62 397 HIS A C 1
ATOM 3272 O O . HIS A 1 397 ? -79.133 -0.024 152.640 1.00 57.62 397 HIS A O 1
ATOM 3278 N N . VAL A 1 398 ? -79.400 0.604 150.515 1.00 53.72 398 VAL A N 1
ATOM 3279 C CA . VAL A 1 398 ? -77.995 1.018 150.316 1.00 53.72 398 VAL A CA 1
ATOM 3280 C C . VAL A 1 398 ? -77.606 2.207 151.204 1.00 53.72 398 VAL A C 1
ATOM 3282 O O . VAL A 1 398 ? -76.465 2.262 151.663 1.00 53.72 398 VAL A O 1
ATOM 3285 N N . ALA A 1 399 ? -78.557 3.077 151.560 1.00 56.34 399 ALA A N 1
ATOM 3286 C CA . ALA A 1 399 ? -78.348 4.156 152.531 1.00 56.34 399 ALA A CA 1
ATOM 3287 C C . ALA A 1 399 ? -77.860 3.674 153.922 1.00 56.34 399 ALA A C 1
ATOM 3289 O O . ALA A 1 399 ? -77.247 4.450 154.655 1.00 56.34 399 ALA A O 1
ATOM 3290 N N . GLU A 1 400 ? -78.077 2.402 154.287 1.00 51.88 400 GLU A N 1
ATOM 3291 C CA . GLU A 1 400 ? -77.547 1.805 155.527 1.00 51.88 400 GLU A CA 1
ATOM 3292 C C . GLU A 1 400 ? -76.106 1.263 155.379 1.00 51.88 400 GLU A C 1
ATOM 3294 O O . GLU A 1 400 ? -75.442 0.975 156.376 1.00 51.88 400 GLU A O 1
ATOM 3299 N N . LEU A 1 401 ? -75.595 1.131 154.147 1.00 53.97 401 LEU A N 1
ATOM 3300 C CA . LEU A 1 401 ? -74.303 0.505 153.827 1.00 53.97 401 LEU A CA 1
ATOM 3301 C C . LEU A 1 401 ? -73.234 1.489 153.323 1.00 53.97 401 LEU A C 1
ATOM 3303 O O . LEU A 1 401 ? -72.040 1.235 153.508 1.00 53.97 401 LEU A O 1
ATOM 3307 N N . GLU A 1 402 ? -73.622 2.638 152.760 1.00 53.88 402 GLU A N 1
ATOM 3308 C CA . GLU A 1 402 ? -72.682 3.677 152.294 1.00 53.88 402 GLU A CA 1
ATOM 3309 C C . GLU A 1 402 ? -71.742 4.193 153.402 1.00 53.88 402 GLU A C 1
ATOM 3311 O O . GLU A 1 402 ? -70.630 4.641 153.118 1.00 53.88 402 GLU A O 1
ATOM 3316 N N . GLN A 1 403 ? -72.120 4.037 154.677 1.00 50.25 403 GLN A N 1
ATOM 3317 C CA . GLN A 1 403 ? -71.287 4.393 155.830 1.00 50.25 403 GLN A CA 1
ATOM 3318 C C . GLN A 1 403 ? -69.975 3.577 155.938 1.00 50.25 403 GLN A C 1
ATOM 3320 O O . GLN A 1 403 ? -69.087 3.966 156.698 1.00 50.25 403 GLN A O 1
ATOM 3325 N N . GLN A 1 404 ? -69.817 2.464 155.205 1.00 46.38 404 GLN A N 1
ATOM 3326 C CA . GLN A 1 404 ? -68.664 1.557 155.350 1.00 46.38 404 GLN A CA 1
ATOM 3327 C C . GLN A 1 404 ? -67.616 1.625 154.223 1.00 46.38 404 GLN A C 1
ATOM 3329 O O . GLN A 1 404 ? -66.486 1.181 154.428 1.00 46.38 404 GLN A O 1
ATOM 3334 N N . MET A 1 405 ? -67.937 2.160 153.038 1.00 47.03 405 MET A N 1
ATOM 3335 C CA . MET A 1 405 ? -67.112 1.910 151.838 1.00 47.03 405 MET A CA 1
ATOM 3336 C C . MET A 1 405 ? -65.948 2.898 151.609 1.00 47.03 405 MET A C 1
ATOM 3338 O O . MET A 1 405 ? -65.084 2.652 150.769 1.00 47.03 405 MET A O 1
ATOM 3342 N N . ALA A 1 406 ? -65.856 3.980 152.389 1.00 49.75 406 ALA A N 1
ATOM 3343 C CA . ALA A 1 406 ? -64.904 5.091 152.207 1.00 49.75 406 ALA A CA 1
ATOM 3344 C C . ALA A 1 406 ? -63.409 4.778 152.506 1.00 49.75 406 ALA A C 1
ATOM 3346 O O . ALA A 1 406 ? -62.634 5.686 152.801 1.00 49.75 406 ALA A O 1
ATOM 3347 N N . VAL A 1 407 ? -62.994 3.505 152.483 1.00 52.09 407 VAL A N 1
ATOM 3348 C CA . VAL A 1 407 ? -61.711 3.032 153.051 1.00 52.09 407 VAL A CA 1
ATOM 3349 C C . VAL A 1 407 ? -60.746 2.422 152.014 1.00 52.09 407 VAL A C 1
ATOM 3351 O O . VAL A 1 407 ? -59.557 2.309 152.303 1.00 52.09 407 VAL A O 1
ATOM 3354 N N . GLN A 1 408 ? -61.195 2.036 150.808 1.00 46.59 408 GLN A N 1
ATOM 3355 C CA . GLN A 1 408 ? -60.393 1.177 149.905 1.00 46.59 408 GLN A CA 1
ATOM 3356 C C . GLN A 1 408 ? -59.715 1.831 148.681 1.00 46.59 408 GLN A C 1
ATOM 3358 O O . GLN A 1 408 ? -58.851 1.196 148.079 1.00 46.59 408 GLN A O 1
ATOM 3363 N N . GLU A 1 409 ? -60.029 3.069 148.295 1.00 42.91 409 GLU A N 1
ATOM 3364 C CA . GLU A 1 409 ? -59.692 3.601 146.952 1.00 42.91 409 GLU A CA 1
ATOM 3365 C C . GLU A 1 409 ? -58.218 4.029 146.706 1.00 42.91 409 GLU A C 1
ATOM 3367 O O . GLU A 1 409 ? -57.891 4.650 145.697 1.00 42.91 409 GLU A O 1
ATOM 3372 N N . ALA A 1 410 ? -57.285 3.692 147.599 1.00 42.53 410 ALA A N 1
ATOM 3373 C CA . ALA A 1 410 ? -55.945 4.295 147.656 1.00 42.53 410 ALA A CA 1
ATOM 3374 C C . ALA A 1 410 ? -54.836 3.623 146.796 1.00 42.53 410 ALA A C 1
ATOM 3376 O O . ALA A 1 410 ? -53.654 3.847 147.063 1.00 42.53 410 ALA A O 1
ATOM 3377 N N . ALA A 1 411 ? -55.159 2.772 145.809 1.00 45.06 411 ALA A N 1
ATOM 3378 C CA . ALA A 1 411 ? -54.225 1.726 145.343 1.00 45.06 411 ALA A CA 1
ATOM 3379 C C . ALA A 1 411 ? -54.090 1.499 143.809 1.00 45.06 411 ALA A C 1
ATOM 3381 O O . ALA A 1 411 ? -54.170 0.359 143.352 1.00 45.06 411 ALA A O 1
ATOM 3382 N N . GLY A 1 412 ? -53.816 2.528 142.988 1.00 44.25 412 GLY A N 1
ATOM 3383 C CA . GLY A 1 412 ? -53.598 2.314 141.538 1.00 44.25 412 GLY A CA 1
ATOM 3384 C C . GLY A 1 412 ? -52.803 3.388 140.780 1.00 44.25 412 GLY A C 1
ATOM 3385 O O . GLY A 1 412 ? -53.391 4.325 140.249 1.00 44.25 412 GLY A O 1
ATOM 3386 N N . SER A 1 413 ? -51.474 3.240 140.661 1.00 38.91 413 SER A N 1
ATOM 3387 C CA . SER A 1 413 ? -50.608 4.264 140.027 1.00 38.91 413 SER A CA 1
ATOM 3388 C C . SER A 1 413 ? -49.440 3.774 139.145 1.00 38.91 413 SER A C 1
ATOM 3390 O O . SER A 1 413 ? -48.846 4.588 138.442 1.00 38.91 413 SER A O 1
ATOM 3392 N N . SER A 1 414 ? -49.104 2.479 139.113 1.00 48.34 414 SER A N 1
ATOM 3393 C CA . SER A 1 414 ? -47.826 1.983 138.551 1.00 48.34 414 SER A CA 1
ATOM 3394 C C . SER A 1 414 ? -47.770 1.768 137.028 1.00 48.34 414 SER A C 1
ATOM 3396 O O . SER A 1 414 ? -46.696 1.548 136.474 1.00 48.34 414 SER A O 1
ATOM 3398 N N . HIS A 1 415 ? -48.897 1.800 136.314 1.00 48.25 415 HIS A N 1
ATOM 3399 C CA . HIS A 1 415 ? -48.986 1.182 134.980 1.00 48.25 415 HIS A CA 1
ATOM 3400 C C . HIS A 1 415 ? -48.463 2.031 133.794 1.00 48.25 415 HIS A C 1
ATOM 3402 O O . HIS A 1 415 ? -48.621 1.625 132.639 1.00 48.25 415 HIS A O 1
ATOM 3408 N N . ARG A 1 416 ? -47.892 3.221 134.048 1.00 58.69 416 ARG A N 1
ATOM 3409 C CA . ARG A 1 416 ? -47.731 4.289 133.036 1.00 58.69 416 ARG A CA 1
ATOM 3410 C C . ARG A 1 416 ? -46.354 4.359 132.349 1.00 58.69 416 ARG A C 1
ATOM 3412 O O . ARG A 1 416 ? -46.310 4.696 131.173 1.00 58.69 416 ARG A O 1
ATOM 3419 N N . GLU A 1 417 ? -45.256 4.015 133.024 1.00 54.44 417 GLU A N 1
ATOM 3420 C CA . GLU A 1 417 ? -43.886 4.270 132.516 1.00 54.44 417 GLU A CA 1
ATOM 3421 C C . GLU A 1 417 ? -43.425 3.341 131.371 1.00 54.44 417 GLU A C 1
ATOM 3423 O O . GLU A 1 417 ? -42.593 3.723 130.552 1.00 54.44 417 GLU A O 1
ATOM 3428 N N . GLN A 1 418 ? -43.961 2.119 131.258 1.00 57.69 418 GLN A N 1
ATOM 3429 C CA . GLN A 1 418 ? -43.375 1.063 130.405 1.00 57.69 418 GLN A CA 1
ATOM 3430 C C . GLN A 1 418 ? -43.512 1.255 128.876 1.00 57.69 418 GLN A C 1
ATOM 3432 O O . GLN A 1 418 ? -43.022 0.420 128.106 1.00 57.69 418 GLN A O 1
ATOM 3437 N N . TRP A 1 419 ? -44.182 2.310 128.406 1.00 67.56 419 TRP A N 1
ATOM 3438 C CA . TRP A 1 419 ? -44.441 2.524 126.974 1.00 67.56 419 TRP A CA 1
ATOM 3439 C C . TRP A 1 419 ? -43.483 3.512 126.288 1.00 67.56 419 TRP A C 1
ATOM 3441 O O . TRP A 1 419 ? -43.255 3.382 125.085 1.00 67.56 419 TRP A O 1
ATOM 3451 N N . GLU A 1 420 ? -42.851 4.431 127.023 1.00 65.69 420 GLU A N 1
ATOM 3452 C CA . GLU A 1 420 ? -42.028 5.518 126.449 1.00 65.69 420 GLU A CA 1
ATOM 3453 C C . GLU A 1 420 ? -40.612 5.081 126.008 1.00 65.69 420 GLU A C 1
ATOM 3455 O O . GLU A 1 420 ? -39.917 5.782 125.265 1.00 65.69 420 GLU A O 1
ATOM 3460 N N . GLU A 1 421 ? -40.156 3.902 126.437 1.00 62.12 421 GLU A N 1
ATOM 3461 C CA . GLU A 1 421 ? -38.840 3.356 126.071 1.00 62.12 421 GLU A CA 1
ATOM 3462 C C . GLU A 1 421 ? -38.825 2.746 124.656 1.00 62.12 421 GLU A C 1
ATOM 3464 O O . GLU A 1 421 ? -37.837 2.863 123.929 1.00 62.12 421 GLU A O 1
ATOM 3469 N N . LYS A 1 422 ? -39.936 2.126 124.229 1.00 70.62 422 LYS A N 1
ATOM 3470 C CA . LYS A 1 422 ? -40.008 1.358 122.969 1.00 70.62 422 LYS A CA 1
ATOM 3471 C C . LYS A 1 422 ? -39.920 2.242 121.722 1.00 70.62 422 LYS A C 1
ATOM 3473 O O . LYS A 1 422 ? -39.346 1.823 120.719 1.00 70.62 422 LYS A O 1
ATOM 3478 N N . LEU A 1 423 ? -40.458 3.463 121.785 1.00 68.62 423 LEU A N 1
ATOM 3479 C CA . LEU A 1 423 ? -40.505 4.390 120.649 1.00 68.62 423 LEU A CA 1
ATOM 3480 C C . LEU A 1 423 ? -39.094 4.808 120.194 1.00 68.62 423 LEU A C 1
ATOM 3482 O O . LEU A 1 423 ? -38.756 4.694 119.016 1.00 68.62 423 LEU A O 1
ATOM 3486 N N . ARG A 1 424 ? -38.231 5.159 121.158 1.00 74.62 424 ARG A N 1
ATOM 3487 C CA . ARG A 1 424 ? -36.854 5.650 120.947 1.00 74.62 424 ARG A CA 1
ATOM 3488 C C . ARG A 1 424 ? -35.889 4.604 120.363 1.00 74.62 424 ARG A C 1
ATOM 3490 O O . ARG A 1 424 ? -34.726 4.918 120.114 1.00 74.62 424 ARG A O 1
ATOM 3497 N N . ALA A 1 425 ? -36.321 3.354 120.177 1.00 73.81 425 ALA A N 1
ATOM 3498 C CA . ALA A 1 425 ? -35.524 2.304 119.541 1.00 73.81 425 ALA A CA 1
ATOM 3499 C C . ALA A 1 425 ? -35.652 2.301 118.006 1.00 73.81 425 ALA A C 1
ATOM 3501 O O . ALA A 1 425 ? -34.665 2.045 117.318 1.00 73.81 425 ALA A O 1
ATOM 3502 N N . VAL A 1 426 ? -36.842 2.605 117.473 1.00 77.19 426 VAL A N 1
ATOM 3503 C CA . VAL A 1 426 ? -37.161 2.456 116.040 1.00 77.19 426 VAL A CA 1
ATOM 3504 C C . VAL A 1 426 ? -36.445 3.512 115.196 1.00 77.19 426 VAL A C 1
ATOM 3506 O O . VAL A 1 426 ? -35.798 3.176 114.205 1.00 77.19 426 VAL A O 1
ATOM 3509 N N . GLU A 1 427 ? -36.487 4.770 115.637 1.00 73.50 427 GLU A N 1
ATOM 3510 C CA . GLU A 1 427 ? -35.971 5.950 114.921 1.00 73.50 427 GLU A CA 1
ATOM 3511 C C . GLU A 1 427 ? -34.498 5.800 114.493 1.00 73.50 427 GLU A C 1
ATOM 3513 O O . GLU A 1 427 ? -34.106 6.203 113.399 1.00 73.50 427 GLU A O 1
ATOM 3518 N N . ARG A 1 428 ? -33.672 5.145 115.324 1.00 80.31 428 ARG A N 1
ATOM 3519 C CA . ARG A 1 428 ? -32.237 4.949 115.047 1.00 80.31 428 ARG A CA 1
ATOM 3520 C C . ARG A 1 428 ? -31.957 3.962 113.909 1.00 80.31 428 ARG A C 1
ATOM 3522 O O . ARG A 1 428 ? -30.863 3.993 113.356 1.00 80.31 428 ARG A O 1
ATOM 3529 N N . SER A 1 429 ? -32.906 3.085 113.576 1.00 78.56 429 SER A N 1
ATOM 3530 C CA . SER A 1 429 ? -32.736 2.089 112.507 1.00 78.56 429 SER A CA 1
ATOM 3531 C C . SER A 1 429 ? -32.963 2.680 111.110 1.00 78.56 429 SER A C 1
ATOM 3533 O O . SER A 1 429 ? -32.239 2.347 110.171 1.00 78.56 429 SER A O 1
ATOM 3535 N N . GLU A 1 430 ? -33.895 3.627 110.979 1.00 78.88 430 GLU A N 1
ATOM 3536 C CA . GLU A 1 430 ? -34.205 4.296 109.710 1.00 78.88 430 GLU A CA 1
ATOM 3537 C C . GLU A 1 430 ? -33.038 5.177 109.223 1.00 78.88 430 GLU A C 1
ATOM 3539 O O . GLU A 1 430 ? -32.661 5.164 108.048 1.00 78.88 430 GLU A O 1
ATOM 3544 N N . GLU A 1 431 ? -32.412 5.891 110.160 1.00 82.50 431 GLU A N 1
ATOM 3545 C CA . GLU A 1 431 ? -31.272 6.792 109.948 1.00 82.50 431 GLU A CA 1
ATOM 3546 C C . GLU A 1 431 ? -30.023 6.083 109.375 1.00 82.50 431 GLU A C 1
ATOM 3548 O O . GLU A 1 431 ? -29.159 6.724 108.768 1.00 82.50 431 GLU A O 1
ATOM 3553 N N . ILE A 1 432 ? -29.925 4.758 109.546 1.00 83.31 432 ILE A N 1
ATOM 3554 C CA . ILE A 1 432 ? -28.861 3.914 108.978 1.00 83.31 432 ILE A CA 1
ATOM 3555 C C . ILE A 1 432 ? -29.210 3.533 107.532 1.00 83.31 432 ILE A C 1
ATOM 3557 O O . ILE A 1 432 ? -28.428 3.814 106.621 1.00 83.31 432 ILE A O 1
ATOM 3561 N N . ALA A 1 433 ? -30.409 2.989 107.298 1.00 78.00 433 ALA A N 1
ATOM 3562 C CA . ALA A 1 433 ? -30.858 2.557 105.970 1.00 78.00 433 ALA A CA 1
ATOM 3563 C C . ALA A 1 433 ? -30.837 3.700 104.933 1.00 78.00 433 ALA A C 1
ATOM 3565 O O . ALA A 1 433 ? -30.417 3.511 103.788 1.00 78.00 433 ALA A O 1
ATOM 3566 N N . ARG A 1 434 ? -31.204 4.925 105.345 1.00 84.38 434 ARG A N 1
ATOM 3567 C CA . ARG A 1 434 ? -31.132 6.130 104.492 1.00 84.38 434 ARG A CA 1
ATOM 3568 C C . ARG A 1 434 ? -29.716 6.405 103.953 1.00 84.38 434 ARG A C 1
ATOM 3570 O O . ARG A 1 434 ? -29.578 6.894 102.830 1.00 84.38 434 ARG A O 1
ATOM 3577 N N . LYS A 1 435 ? -28.661 6.081 104.712 1.00 84.81 435 LYS A N 1
ATOM 3578 C CA . LYS A 1 435 ? -27.257 6.342 104.331 1.00 84.81 435 LYS A CA 1
ATOM 3579 C C . LYS A 1 435 ? -26.716 5.298 103.355 1.00 84.81 435 LYS A C 1
ATOM 3581 O O . LYS A 1 435 ? -25.977 5.656 102.436 1.00 84.81 435 LYS A O 1
ATOM 3586 N N . GLU A 1 436 ? -27.139 4.043 103.480 1.00 82.06 436 GLU A N 1
ATOM 3587 C CA . GLU A 1 436 ? -26.786 2.987 102.522 1.00 82.06 436 GLU A CA 1
ATOM 3588 C C . GLU A 1 436 ? -27.400 3.244 101.139 1.00 82.06 436 GLU A C 1
ATOM 3590 O O . GLU A 1 436 ? -26.691 3.187 100.133 1.00 82.06 436 GLU A O 1
ATOM 3595 N N . VAL A 1 437 ? -28.679 3.640 101.076 1.00 82.06 437 VAL A N 1
ATOM 3596 C CA . VAL A 1 437 ? -29.355 3.999 99.811 1.00 82.06 437 VAL A CA 1
ATOM 3597 C C . VAL A 1 437 ? -28.624 5.132 99.078 1.00 82.06 437 VAL A C 1
ATOM 3599 O O . VAL A 1 437 ? -28.453 5.072 97.857 1.00 82.06 437 VAL A O 1
ATOM 3602 N N . GLN A 1 438 ? -28.132 6.139 99.805 1.00 85.25 438 GLN A N 1
ATOM 3603 C CA . GLN A 1 438 ? -27.362 7.235 99.211 1.00 85.25 438 GLN A CA 1
ATOM 3604 C C . GLN A 1 438 ? -25.979 6.777 98.704 1.00 85.25 438 GLN A C 1
ATOM 3606 O O . GLN A 1 438 ? -25.531 7.246 97.658 1.00 85.25 438 GLN A O 1
ATOM 3611 N N . SER A 1 439 ? -25.328 5.824 99.386 1.00 87.69 439 SER A N 1
ATOM 3612 C CA . SER A 1 439 ? -24.064 5.209 98.939 1.00 87.69 439 SER A CA 1
ATOM 3613 C C . SER A 1 439 ? -24.231 4.325 97.695 1.00 87.69 439 SER A C 1
ATOM 3615 O O . SER A 1 439 ? -23.330 4.245 96.859 1.00 87.69 439 SER A O 1
ATOM 3617 N N . LEU A 1 440 ? -25.386 3.673 97.536 1.00 82.62 440 LEU A N 1
ATOM 3618 C CA . LEU A 1 440 ? -25.697 2.886 96.340 1.00 82.62 440 LEU A CA 1
ATOM 3619 C C . LEU A 1 440 ? -25.994 3.782 95.128 1.00 82.62 440 LEU A C 1
ATOM 3621 O O . LEU A 1 440 ? -25.524 3.487 94.030 1.00 82.62 440 LEU A O 1
ATOM 3625 N N . ARG A 1 441 ? -26.694 4.912 95.316 1.00 88.69 441 ARG A N 1
ATOM 3626 C CA . ARG A 1 441 ? -26.974 5.870 94.228 1.00 88.69 441 ARG A CA 1
ATOM 3627 C C . ARG A 1 441 ? -25.708 6.416 93.567 1.00 88.69 441 ARG A C 1
ATOM 3629 O O . ARG A 1 441 ? -25.637 6.429 92.340 1.00 88.69 441 ARG A O 1
ATOM 3636 N N . THR A 1 442 ? -24.704 6.824 94.344 1.00 85.81 442 THR A N 1
ATOM 3637 C CA . THR A 1 442 ? -23.458 7.372 93.778 1.00 85.81 442 THR A CA 1
ATOM 3638 C C . THR A 1 442 ? -22.657 6.322 93.007 1.00 85.81 442 THR A C 1
ATOM 3640 O O . THR A 1 442 ? -22.122 6.636 91.946 1.00 85.81 442 THR A O 1
ATOM 3643 N N . LYS A 1 443 ? -22.645 5.060 93.463 1.00 87.44 443 LYS A N 1
ATOM 3644 C CA . LYS A 1 443 ? -22.025 3.939 92.730 1.00 87.44 443 LYS A CA 1
ATOM 3645 C C . LYS A 1 443 ? -22.709 3.672 91.387 1.00 87.44 443 LYS A C 1
ATOM 3647 O O . LYS A 1 443 ? -22.019 3.511 90.386 1.00 87.44 443 LYS A O 1
ATOM 3652 N N . VAL A 1 444 ? -24.045 3.688 91.340 1.00 85.44 444 VAL A N 1
ATOM 3653 C CA . VAL A 1 444 ? -24.803 3.521 90.084 1.00 85.44 444 VAL A CA 1
ATOM 3654 C C . VAL A 1 444 ? -24.534 4.678 89.113 1.00 85.44 444 VAL A C 1
ATOM 3656 O O . VAL A 1 444 ? -24.343 4.442 87.923 1.00 85.44 444 VAL A O 1
ATOM 3659 N N . GLN A 1 445 ? -24.437 5.920 89.601 1.00 87.25 445 GLN A N 1
ATOM 3660 C CA . GLN A 1 445 ? -24.074 7.068 88.758 1.00 87.25 445 GLN A CA 1
ATOM 3661 C C . GLN A 1 445 ? -22.646 6.956 88.196 1.00 87.25 445 GLN A C 1
ATOM 3663 O O . GLN A 1 445 ? -22.437 7.235 87.019 1.00 87.25 445 GLN A O 1
ATOM 3668 N N . GLN A 1 446 ? -21.679 6.489 88.993 1.00 88.44 446 GLN A N 1
ATOM 3669 C CA . GLN A 1 446 ? -20.315 6.218 88.517 1.00 88.44 446 GLN A CA 1
ATOM 3670 C C . GLN A 1 446 ? -20.278 5.099 87.462 1.00 88.44 446 GLN A C 1
ATOM 3672 O O . GLN A 1 446 ? -19.573 5.224 86.464 1.00 88.44 446 GLN A O 1
ATOM 3677 N N . GLN A 1 447 ? -21.074 4.038 87.635 1.00 85.44 447 GLN A N 1
ATOM 3678 C CA . GLN A 1 447 ? -21.197 2.963 86.643 1.00 85.44 447 GLN A CA 1
ATOM 3679 C C . GLN A 1 447 ? -21.847 3.437 85.332 1.00 85.44 447 GLN A C 1
ATOM 3681 O O . GLN A 1 447 ? -21.418 2.998 84.269 1.00 85.44 447 GLN A O 1
ATOM 3686 N N . SER A 1 448 ? -22.821 4.356 85.382 1.00 88.00 448 SER A N 1
ATOM 3687 C CA . SER A 1 448 ? -23.412 4.965 84.177 1.00 88.00 448 SER A CA 1
ATOM 3688 C C . SER A 1 448 ? -22.364 5.714 83.351 1.00 88.00 448 SER A C 1
ATOM 3690 O O . SER A 1 448 ? -22.252 5.484 82.151 1.00 88.00 448 SER A O 1
ATOM 3692 N N . LEU A 1 449 ? -21.546 6.550 84.002 1.00 92.00 449 LEU A N 1
ATOM 3693 C CA . LEU A 1 449 ? -20.502 7.326 83.325 1.00 92.00 449 LEU A CA 1
ATOM 3694 C C . LEU A 1 449 ? -19.450 6.421 82.664 1.00 92.00 449 LEU A C 1
ATOM 3696 O O . LEU A 1 449 ? -19.125 6.633 81.501 1.00 92.00 449 LEU A O 1
ATOM 3700 N N . HIS A 1 450 ? -19.000 5.361 83.344 1.00 89.88 450 HIS A N 1
ATOM 3701 C CA . HIS A 1 450 ? -18.083 4.382 82.743 1.00 89.88 450 HIS A CA 1
ATOM 3702 C C . HIS A 1 450 ? -18.689 3.620 81.553 1.00 89.88 450 HIS A C 1
ATOM 3704 O O . HIS A 1 450 ? -17.961 3.275 80.625 1.00 89.88 450 HIS A O 1
ATOM 3710 N N . LEU A 1 451 ? -20.003 3.367 81.534 1.00 86.44 451 LEU A N 1
ATOM 3711 C CA . LEU A 1 451 ? -20.663 2.780 80.362 1.00 86.44 451 LEU A CA 1
ATOM 3712 C C . LEU A 1 451 ? -20.736 3.778 79.196 1.00 86.44 451 LEU A C 1
ATOM 3714 O O . LEU A 1 451 ? -20.477 3.396 78.059 1.00 86.44 451 LEU A O 1
ATOM 3718 N N . GLU A 1 452 ? -21.012 5.057 79.464 1.00 91.25 452 GLU A N 1
ATOM 3719 C CA . GLU A 1 452 ? -20.986 6.122 78.450 1.00 91.25 452 GLU A CA 1
ATOM 3720 C C . GLU A 1 452 ? -19.579 6.400 77.894 1.00 91.25 452 GLU A C 1
ATOM 3722 O O . GLU A 1 452 ? -19.446 6.838 76.752 1.00 91.25 452 GLU A O 1
ATOM 3727 N N . GLU A 1 453 ? -18.529 6.190 78.688 1.00 90.69 453 GLU A N 1
ATOM 3728 C CA . GLU A 1 453 ? -17.128 6.238 78.250 1.00 90.69 453 GLU A CA 1
ATOM 3729 C C . GLU A 1 453 ? -16.796 5.029 77.361 1.00 90.69 453 GLU A C 1
ATOM 3731 O O . GLU A 1 453 ? -16.322 5.206 76.239 1.00 90.69 453 GLU A O 1
ATOM 3736 N N . LEU A 1 454 ? -17.153 3.814 77.792 1.00 88.62 454 LEU A N 1
ATOM 3737 C CA . LEU A 1 454 ? -16.921 2.579 77.034 1.00 88.62 454 LEU A CA 1
ATOM 3738 C C . LEU A 1 454 ? -17.673 2.550 75.688 1.00 88.62 454 LEU A C 1
ATOM 3740 O O . LEU A 1 454 ? -17.153 2.048 74.692 1.00 88.62 454 LEU A O 1
ATOM 3744 N N . GLU A 1 455 ? -18.889 3.102 75.629 1.00 90.75 455 GLU A N 1
ATOM 3745 C CA . GLU A 1 455 ? -19.667 3.220 74.387 1.00 90.75 455 GLU A CA 1
ATOM 3746 C C . GLU A 1 455 ? -19.006 4.202 73.396 1.00 90.75 455 GLU A C 1
ATOM 3748 O O . GLU A 1 455 ? -19.028 3.962 72.188 1.00 90.75 455 GLU A O 1
ATOM 3753 N N . LYS A 1 456 ? -18.348 5.270 73.881 1.00 92.62 456 LYS A N 1
ATOM 3754 C CA . LYS A 1 456 ? -17.562 6.195 73.038 1.00 92.62 456 LYS A CA 1
ATOM 3755 C C . LYS A 1 456 ? -16.306 5.520 72.498 1.00 92.62 456 LYS A C 1
ATOM 3757 O O . LYS A 1 456 ? -16.137 5.491 71.282 1.00 92.62 456 LYS A O 1
ATOM 3762 N N . GLU A 1 457 ? -15.497 4.895 73.358 1.00 89.19 457 GLU A N 1
ATOM 3763 C CA . GLU A 1 457 ? -14.297 4.151 72.933 1.00 89.19 457 GLU A CA 1
ATOM 3764 C C . GLU A 1 457 ? -14.635 3.072 71.892 1.00 89.19 457 GLU A C 1
ATOM 3766 O O . GLU A 1 457 ? -13.912 2.882 70.915 1.00 89.19 457 GLU A O 1
ATOM 3771 N N . LYS A 1 458 ? -15.768 2.380 72.063 1.00 91.94 458 LYS A N 1
ATOM 3772 C CA . LYS A 1 458 ? -16.285 1.375 71.125 1.00 91.94 458 LYS A CA 1
ATOM 3773 C C . LYS A 1 458 ? -16.667 1.971 69.765 1.00 91.94 458 LYS A C 1
ATOM 3775 O O . LYS A 1 458 ? -16.363 1.351 68.743 1.00 91.94 458 LYS A O 1
ATOM 3780 N N . ASN A 1 459 ? -17.301 3.145 69.735 1.00 91.88 459 ASN A N 1
ATOM 3781 C CA . ASN A 1 459 ? -17.637 3.842 68.490 1.00 91.88 459 ASN A CA 1
ATOM 3782 C C . ASN A 1 459 ? -16.372 4.350 67.780 1.00 91.88 459 ASN A C 1
ATOM 3784 O O . ASN A 1 459 ? -16.180 4.055 66.603 1.00 91.88 459 ASN A O 1
ATOM 3788 N N . GLU A 1 460 ? -15.446 4.974 68.511 1.00 92.94 460 GLU A N 1
ATOM 3789 C CA . GLU A 1 460 ? -14.135 5.385 67.985 1.00 92.94 460 GLU A CA 1
ATOM 3790 C C . GLU A 1 460 ? -13.339 4.181 67.440 1.00 92.94 460 GLU A C 1
ATOM 3792 O O . GLU A 1 460 ? -12.693 4.267 66.394 1.00 92.94 460 GLU A O 1
ATOM 3797 N N . ASN A 1 461 ? -13.439 3.009 68.080 1.00 91.62 461 ASN A N 1
ATOM 3798 C CA . ASN A 1 461 ? -12.839 1.772 67.574 1.00 91.62 461 ASN A CA 1
ATOM 3799 C C . ASN A 1 461 ? -13.497 1.273 66.274 1.00 91.62 461 ASN A C 1
ATOM 3801 O O . ASN A 1 461 ? -12.817 0.656 65.453 1.00 91.62 461 ASN A O 1
ATOM 3805 N N . CYS A 1 462 ? -14.793 1.524 66.067 1.00 92.12 462 CYS A N 1
ATOM 3806 C CA . CYS A 1 462 ? -15.480 1.215 64.810 1.00 92.12 462 CYS A CA 1
ATOM 3807 C C . CYS A 1 462 ? -15.046 2.169 63.690 1.00 92.12 462 CYS A C 1
ATOM 3809 O O . CYS A 1 462 ? -14.672 1.693 62.616 1.00 92.12 462 CYS A O 1
ATOM 3811 N N . ASP A 1 463 ? -14.986 3.474 63.961 1.00 93.56 463 ASP A N 1
ATOM 3812 C CA . ASP A 1 463 ? -14.531 4.487 63.000 1.00 93.56 463 ASP A CA 1
ATOM 3813 C C . ASP A 1 463 ? -13.079 4.229 62.559 1.00 93.56 463 ASP A C 1
ATOM 3815 O O . ASP A 1 463 ? -12.772 4.221 61.365 1.00 93.56 463 ASP A O 1
ATOM 3819 N N . LEU A 1 464 ? -12.183 3.918 63.504 1.00 90.00 464 LEU A N 1
ATOM 3820 C CA . LEU A 1 464 ? -10.789 3.564 63.209 1.00 90.00 464 LEU A CA 1
ATOM 3821 C C . LEU A 1 464 ? -10.666 2.266 62.393 1.00 90.00 464 LEU A C 1
ATOM 3823 O O . LEU A 1 464 ? -9.802 2.171 61.516 1.00 90.00 464 LEU A O 1
ATOM 3827 N N . ARG A 1 465 ? -11.531 1.266 62.624 1.00 89.88 465 ARG A N 1
ATOM 3828 C CA . ARG A 1 465 ? -11.586 0.049 61.788 1.00 89.88 465 ARG A CA 1
ATOM 3829 C C . ARG A 1 465 ? -12.075 0.355 60.377 1.00 89.88 465 ARG A C 1
ATOM 3831 O O . ARG A 1 465 ? -11.501 -0.179 59.430 1.00 89.88 465 ARG A O 1
ATOM 3838 N N . GLN A 1 466 ? -13.085 1.212 60.227 1.00 91.44 466 GLN A N 1
ATOM 3839 C CA . GLN A 1 466 ? -13.578 1.623 58.914 1.00 91.44 466 GLN A CA 1
ATOM 3840 C C . GLN A 1 466 ? -12.494 2.386 58.139 1.00 91.44 466 GLN A C 1
ATOM 3842 O O . GLN A 1 466 ? -12.176 1.998 57.018 1.00 91.44 466 GLN A O 1
ATOM 3847 N N . GLN A 1 467 ? -11.837 3.372 58.759 1.00 91.62 467 GLN A N 1
ATOM 3848 C CA . GLN A 1 467 ? -10.706 4.090 58.154 1.00 91.62 467 GLN A CA 1
ATOM 3849 C C . GLN A 1 467 ? -9.560 3.141 57.767 1.00 91.62 467 GLN A C 1
ATOM 3851 O O . GLN A 1 467 ? -8.991 3.265 56.684 1.00 91.62 467 GLN A O 1
ATOM 3856 N N . THR A 1 468 ? -9.249 2.148 58.608 1.00 90.00 468 THR A N 1
ATOM 3857 C CA . THR A 1 468 ? -8.245 1.115 58.292 1.00 90.00 468 THR A CA 1
ATOM 3858 C C . THR A 1 468 ? -8.647 0.297 57.059 1.00 90.00 468 THR A C 1
ATOM 3860 O O . THR A 1 468 ? -7.808 0.029 56.198 1.00 90.00 468 THR A O 1
ATOM 3863 N N . HIS A 1 469 ? -9.926 -0.070 56.932 1.00 92.00 469 HIS A N 1
ATOM 3864 C CA . HIS A 1 469 ? -10.437 -0.814 55.781 1.00 92.00 469 HIS A CA 1
ATOM 3865 C C . HIS A 1 469 ? -10.436 0.029 54.494 1.00 92.00 469 HIS A C 1
ATOM 3867 O O . HIS A 1 469 ? -9.978 -0.442 53.455 1.00 92.00 469 HIS A O 1
ATOM 3873 N N . GLU A 1 470 ? -10.862 1.292 54.566 1.00 94.25 470 GLU A N 1
ATOM 3874 C CA . GLU A 1 470 ? -10.834 2.239 53.444 1.00 94.25 470 GLU A CA 1
ATOM 3875 C C . GLU A 1 470 ? -9.402 2.504 52.953 1.00 94.25 470 GLU A C 1
ATOM 3877 O O . GLU A 1 470 ? -9.145 2.462 51.747 1.00 94.25 470 GLU A O 1
ATOM 3882 N N . LEU A 1 471 ? -8.444 2.689 53.868 1.00 91.69 471 LEU A N 1
ATOM 3883 C CA . LEU A 1 471 ? -7.021 2.791 53.533 1.00 91.69 471 LEU A CA 1
ATOM 3884 C C . LEU A 1 471 ? -6.488 1.500 52.897 1.00 91.69 471 LEU A C 1
ATOM 3886 O O . LEU A 1 471 ? -5.711 1.566 51.947 1.00 91.69 471 LEU A O 1
ATOM 3890 N N . GLN A 1 472 ? -6.922 0.323 53.356 1.00 94.31 472 GLN A N 1
ATOM 3891 C CA . GLN A 1 472 ? -6.494 -0.948 52.767 1.00 94.31 472 GLN A CA 1
ATOM 3892 C C . GLN A 1 472 ? -7.080 -1.175 51.360 1.00 94.31 472 GLN A C 1
ATOM 3894 O O . GLN A 1 472 ? -6.381 -1.694 50.486 1.00 94.31 472 GLN A O 1
ATOM 3899 N N . ILE A 1 473 ? -8.305 -0.706 51.094 1.00 94.50 473 ILE A N 1
ATOM 3900 C CA . ILE A 1 473 ? -8.881 -0.656 49.740 1.00 94.50 473 ILE A CA 1
ATOM 3901 C C . ILE A 1 473 ? -8.068 0.295 48.849 1.00 94.50 473 ILE A C 1
ATOM 3903 O O . ILE A 1 473 ? -7.695 -0.090 47.738 1.00 94.50 473 ILE A O 1
ATOM 3907 N N . GLN A 1 474 ? -7.718 1.491 49.335 1.00 93.31 474 GLN A N 1
ATOM 3908 C CA . GLN A 1 474 ? -6.872 2.437 48.593 1.00 93.31 474 GLN A CA 1
ATOM 3909 C C . GLN A 1 474 ? -5.494 1.841 48.270 1.00 93.31 474 GLN A C 1
ATOM 3911 O O . GLN A 1 474 ? -5.068 1.899 47.118 1.00 93.31 474 GLN A O 1
ATOM 3916 N N . VAL A 1 475 ? -4.831 1.195 49.238 1.00 91.56 475 VAL A N 1
ATOM 3917 C CA . VAL A 1 475 ? -3.545 0.507 49.024 1.00 91.56 475 VAL A CA 1
ATOM 3918 C C . VAL A 1 475 ? -3.676 -0.606 47.983 1.00 91.56 475 VAL A C 1
ATOM 3920 O O . VAL A 1 475 ? -2.876 -0.647 47.054 1.00 91.56 475 VAL A O 1
ATOM 3923 N N . SER A 1 476 ? -4.702 -1.462 48.066 1.00 93.00 476 SER A N 1
ATOM 3924 C CA . SER A 1 476 ? -4.895 -2.532 47.071 1.00 93.00 476 SER A CA 1
ATOM 3925 C C . SER A 1 476 ? -5.169 -1.995 45.658 1.00 93.00 476 SER A C 1
ATOM 3927 O O . SER A 1 476 ? -4.633 -2.523 44.684 1.00 93.00 476 SER A O 1
ATOM 3929 N N . THR A 1 477 ? -5.920 -0.894 45.544 1.00 94.56 477 THR A N 1
ATOM 3930 C CA . THR A 1 477 ? -6.198 -0.216 44.267 1.00 94.56 477 THR A CA 1
ATOM 3931 C C . THR A 1 477 ? -4.925 0.394 43.674 1.00 94.56 477 THR A C 1
ATOM 3933 O O . THR A 1 477 ? -4.662 0.254 42.479 1.00 94.56 477 THR A O 1
ATOM 3936 N N . LEU A 1 478 ? -4.099 1.031 44.511 1.00 91.75 478 LEU A N 1
ATOM 3937 C CA . LEU A 1 478 ? -2.806 1.579 44.105 1.00 91.75 478 LEU A CA 1
ATOM 3938 C C . LEU A 1 478 ? -1.840 0.475 43.654 1.00 91.75 478 LEU A C 1
ATOM 3940 O O . LEU A 1 478 ? -1.272 0.603 42.572 1.00 91.75 478 LEU A O 1
ATOM 3944 N N . SER A 1 479 ? -1.713 -0.627 44.401 1.00 93.19 479 SER A N 1
ATOM 3945 C CA . SER A 1 479 ? -0.876 -1.772 44.008 1.00 93.19 479 SER A CA 1
ATOM 3946 C C . SER A 1 479 ? -1.350 -2.451 42.718 1.00 93.19 479 SER A C 1
ATOM 3948 O O . SER A 1 479 ? -0.512 -2.868 41.920 1.00 93.19 479 SER A O 1
ATOM 3950 N N . GLN A 1 480 ? -2.662 -2.514 42.456 1.00 93.94 480 GLN A N 1
ATOM 3951 C CA . GLN A 1 480 ? -3.157 -2.971 41.152 1.00 93.94 480 GLN A CA 1
ATOM 3952 C C . GLN A 1 480 ? -2.723 -2.009 40.038 1.00 93.94 480 GLN A C 1
ATOM 3954 O O . GLN A 1 480 ? -2.152 -2.454 39.045 1.00 93.94 480 GLN A O 1
ATOM 3959 N N . SER A 1 481 ? -2.895 -0.694 40.224 1.00 93.12 481 SER A N 1
ATOM 3960 C CA . SER A 1 481 ? -2.461 0.290 39.220 1.00 93.12 481 SER A CA 1
ATOM 3961 C C . SER A 1 481 ? -0.943 0.283 38.985 1.00 93.12 481 SER A C 1
ATOM 3963 O O . SER A 1 481 ? -0.491 0.491 37.860 1.00 93.12 481 SER A O 1
ATOM 3965 N N . GLU A 1 482 ? -0.148 -0.005 40.019 1.00 92.88 482 GLU A N 1
ATOM 3966 C CA . GLU A 1 482 ? 1.300 -0.183 39.910 1.00 92.88 482 GLU A CA 1
ATOM 3967 C C . GLU A 1 482 ? 1.640 -1.426 39.074 1.00 92.88 482 GLU A C 1
ATOM 3969 O O . GLU A 1 482 ? 2.461 -1.337 38.160 1.00 92.88 482 GLU A O 1
ATOM 3974 N N . SER A 1 483 ? 0.958 -2.553 39.310 1.00 93.75 483 SER A N 1
ATOM 3975 C CA . SER A 1 483 ? 1.090 -3.769 38.498 1.00 93.75 483 SER A CA 1
ATOM 3976 C C . SER A 1 483 ? 0.722 -3.508 37.035 1.00 93.75 483 SER A C 1
ATOM 3978 O O . SER A 1 483 ? 1.497 -3.854 36.147 1.00 93.75 483 SER A O 1
ATOM 3980 N N . ASP A 1 484 ? -0.403 -2.839 36.769 1.00 95.12 484 ASP A N 1
ATOM 3981 C CA . ASP A 1 484 ? -0.868 -2.534 35.408 1.00 95.12 484 ASP A CA 1
ATOM 3982 C C . ASP A 1 484 ? 0.133 -1.634 34.654 1.00 95.12 484 ASP A C 1
ATOM 3984 O O . ASP A 1 484 ? 0.406 -1.834 33.464 1.00 95.12 484 ASP A O 1
ATOM 3988 N N . LEU A 1 485 ? 0.736 -0.668 35.359 1.00 92.31 485 LEU A N 1
ATOM 3989 C CA . LEU A 1 485 ? 1.793 0.199 34.834 1.00 92.31 485 LEU A CA 1
ATOM 3990 C C . LEU A 1 485 ? 3.107 -0.556 34.591 1.00 92.31 485 LEU A C 1
ATOM 3992 O O . LEU A 1 485 ? 3.767 -0.295 33.581 1.00 92.31 485 LEU A O 1
ATOM 3996 N N . LEU A 1 486 ? 3.492 -1.495 35.460 1.00 93.06 486 LEU A N 1
ATOM 3997 C CA . LEU A 1 486 ? 4.655 -2.368 35.255 1.00 93.06 486 LEU A CA 1
ATOM 3998 C C . LEU A 1 486 ? 4.461 -3.275 34.031 1.00 93.06 486 LEU A C 1
ATOM 4000 O O . LEU A 1 486 ? 5.363 -3.382 33.197 1.00 93.06 486 LEU A O 1
ATOM 4004 N N . ASP A 1 487 ? 3.266 -3.841 33.869 1.00 94.19 487 ASP A N 1
ATOM 4005 C CA . ASP A 1 487 ? 2.868 -4.662 32.725 1.00 94.19 487 ASP A CA 1
ATOM 4006 C C . ASP A 1 487 ? 2.909 -3.869 31.409 1.00 94.19 487 ASP A C 1
ATOM 4008 O O . ASP A 1 487 ? 3.441 -4.336 30.395 1.00 94.19 487 ASP A O 1
ATOM 4012 N N . ALA A 1 488 ? 2.389 -2.638 31.414 1.00 91.94 488 ALA A N 1
ATOM 4013 C CA . ALA A 1 488 ? 2.481 -1.722 30.279 1.00 91.94 488 ALA A CA 1
ATOM 4014 C C . ALA A 1 488 ? 3.943 -1.351 29.963 1.00 91.94 488 ALA A C 1
ATOM 4016 O O . ALA A 1 488 ? 4.347 -1.333 28.798 1.00 91.94 488 ALA A O 1
ATOM 4017 N N . ASN A 1 489 ? 4.764 -1.117 30.990 1.00 92.81 489 ASN A N 1
ATOM 4018 C CA . ASN A 1 489 ? 6.190 -0.820 30.850 1.00 92.81 489 ASN A CA 1
ATOM 4019 C C . ASN A 1 489 ? 6.970 -2.009 30.251 1.00 92.81 489 ASN A C 1
ATOM 4021 O O . ASN A 1 489 ? 7.856 -1.802 29.420 1.00 92.81 489 ASN A O 1
ATOM 4025 N N . HIS A 1 490 ? 6.618 -3.246 30.617 1.00 94.56 490 HIS A N 1
ATOM 4026 C CA . HIS A 1 490 ? 7.189 -4.466 30.038 1.00 94.56 490 HIS A CA 1
ATOM 4027 C C . HIS A 1 490 ? 6.835 -4.601 28.550 1.00 94.56 490 HIS A C 1
ATOM 4029 O O . HIS A 1 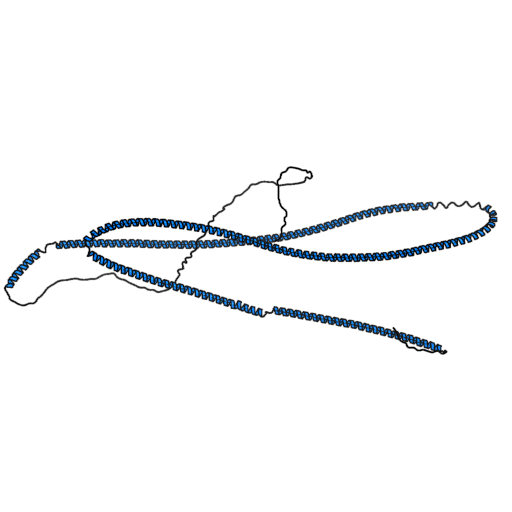490 ? 7.728 -4.711 27.710 1.00 94.56 490 HIS A O 1
ATOM 4035 N N . LYS A 1 491 ? 5.549 -4.462 28.202 1.00 94.25 491 LYS A N 1
ATOM 4036 C CA . LYS A 1 491 ? 5.057 -4.514 26.811 1.00 94.25 491 LYS A CA 1
ATOM 4037 C C . LYS A 1 491 ? 5.707 -3.437 25.928 1.00 94.25 491 LYS A C 1
ATOM 4039 O O . LYS A 1 491 ? 6.072 -3.711 24.786 1.00 94.25 491 LYS A O 1
ATOM 4044 N N . LEU A 1 492 ? 5.931 -2.232 26.462 1.00 89.56 492 LEU A N 1
ATOM 4045 C CA . LEU A 1 492 ? 6.663 -1.163 25.767 1.00 89.56 492 LEU A CA 1
ATOM 4046 C C . LEU A 1 492 ? 8.154 -1.488 25.564 1.00 89.56 492 LEU A C 1
ATOM 4048 O O . LEU A 1 492 ? 8.695 -1.177 24.503 1.00 89.56 492 LEU A O 1
ATOM 4052 N N . LYS A 1 493 ? 8.818 -2.138 26.530 1.00 93.12 493 LYS A N 1
ATOM 4053 C CA . LYS A 1 493 ? 10.209 -2.609 26.381 1.00 93.12 493 LYS A CA 1
ATOM 4054 C C . LYS A 1 493 ? 10.333 -3.690 25.309 1.00 93.12 493 LYS A C 1
ATOM 4056 O O . LYS A 1 493 ? 11.238 -3.604 24.484 1.00 93.12 493 LYS A O 1
ATOM 4061 N N . GLU A 1 494 ? 9.416 -4.658 25.272 1.00 94.31 494 GLU A N 1
ATOM 4062 C CA . GLU A 1 494 ? 9.391 -5.674 24.213 1.00 94.31 494 GLU A CA 1
ATOM 4063 C C . GLU A 1 494 ? 9.239 -5.050 22.822 1.00 94.31 494 GLU A C 1
ATOM 4065 O O . GLU A 1 494 ? 10.007 -5.372 21.918 1.00 94.31 494 GLU A O 1
ATOM 4070 N N . LEU A 1 495 ? 8.270 -4.143 22.645 1.00 93.75 495 LEU A N 1
ATOM 4071 C CA . LEU A 1 495 ? 8.060 -3.444 21.373 1.00 93.75 495 LEU A CA 1
ATOM 4072 C C . LEU A 1 495 ? 9.300 -2.637 20.962 1.00 93.75 495 LEU A C 1
ATOM 4074 O O . LEU A 1 495 ? 9.666 -2.628 19.791 1.00 93.75 495 LEU A O 1
ATOM 4078 N N . LEU A 1 496 ? 9.981 -2.009 21.922 1.00 91.31 496 LEU A N 1
ATOM 4079 C CA . LEU A 1 496 ? 11.200 -1.240 21.684 1.00 91.31 496 LEU A CA 1
ATOM 4080 C C . LEU A 1 496 ? 12.397 -2.122 21.281 1.00 91.31 496 LEU A C 1
ATOM 4082 O O . LEU A 1 496 ? 13.178 -1.707 20.425 1.00 91.31 496 LEU A O 1
ATOM 4086 N N . GLU A 1 497 ? 12.548 -3.332 21.830 1.00 94.62 497 GLU A N 1
ATOM 4087 C CA . GLU A 1 497 ? 13.574 -4.280 21.360 1.00 94.62 497 GLU A CA 1
ATOM 4088 C C . GLU A 1 497 ? 13.220 -4.923 20.011 1.00 94.62 497 GLU A C 1
ATOM 4090 O O . GLU A 1 497 ? 14.114 -5.090 19.181 1.00 94.62 497 GLU A O 1
ATOM 4095 N N . ARG A 1 498 ? 11.936 -5.197 19.730 1.00 94.81 498 ARG A N 1
ATOM 4096 C CA . ARG A 1 498 ? 11.488 -5.642 18.395 1.00 94.81 498 ARG A CA 1
ATOM 4097 C C . ARG A 1 498 ? 11.787 -4.585 17.328 1.00 94.81 498 ARG A C 1
ATOM 4099 O O . ARG A 1 498 ? 12.461 -4.889 16.351 1.00 94.81 498 ARG A O 1
ATOM 4106 N N . LEU A 1 499 ? 11.418 -3.325 17.572 1.00 89.56 499 LEU A N 1
ATOM 4107 C CA . LEU A 1 499 ? 11.717 -2.199 16.675 1.00 89.56 499 LEU A CA 1
ATOM 4108 C C . LEU A 1 499 ? 13.228 -1.959 16.499 1.00 89.56 499 LEU A C 1
ATOM 4110 O O . LEU A 1 499 ? 13.674 -1.601 15.409 1.00 89.56 499 LEU A O 1
ATOM 4114 N N . LYS A 1 500 ? 14.047 -2.178 17.540 1.00 93.06 500 LYS A N 1
ATOM 4115 C CA . LYS A 1 500 ? 15.516 -2.172 17.408 1.00 93.06 500 LYS A CA 1
ATOM 4116 C C . LYS A 1 500 ? 16.010 -3.289 16.494 1.00 93.06 500 LYS A C 1
ATOM 4118 O O . LYS A 1 500 ? 16.909 -3.041 15.695 1.00 93.06 500 LYS A O 1
ATOM 4123 N N . GLU A 1 501 ? 15.466 -4.495 16.617 1.00 93.88 501 GLU A N 1
ATOM 4124 C CA . GLU A 1 501 ? 15.857 -5.643 15.796 1.00 93.88 501 GLU A CA 1
ATOM 4125 C C . GLU A 1 501 ? 15.410 -5.475 14.337 1.00 93.88 501 GLU A C 1
ATOM 4127 O O . GLU A 1 501 ? 16.211 -5.664 13.426 1.00 93.88 501 GLU A O 1
ATOM 4132 N N . GLU A 1 502 ? 14.189 -5.003 14.092 1.00 92.00 502 GLU A N 1
ATOM 4133 C CA . GLU A 1 502 ? 13.715 -4.605 12.760 1.00 92.00 502 GLU A CA 1
ATOM 4134 C C . GLU A 1 502 ? 14.639 -3.545 12.133 1.00 92.00 502 GLU A C 1
ATOM 4136 O O . GLU A 1 502 ? 15.044 -3.674 10.978 1.00 92.00 502 GLU A O 1
ATOM 4141 N N . LEU A 1 503 ? 15.072 -2.547 12.912 1.00 88.38 503 LEU A N 1
ATOM 4142 C CA . LEU A 1 503 ? 15.993 -1.500 12.461 1.00 88.38 503 LEU A CA 1
ATOM 4143 C C . LEU A 1 503 ? 17.430 -2.012 12.222 1.00 88.38 503 LEU A C 1
ATOM 4145 O O . LEU A 1 503 ? 18.098 -1.520 11.309 1.00 88.38 503 LEU A O 1
ATOM 4149 N N . ARG A 1 504 ? 17.911 -3.014 12.976 1.00 94.00 504 ARG A N 1
ATOM 4150 C CA . ARG A 1 504 ? 19.168 -3.734 12.669 1.00 94.00 504 ARG A CA 1
ATOM 4151 C C . ARG A 1 504 ? 19.048 -4.487 11.344 1.00 94.00 504 ARG A C 1
ATOM 4153 O O . ARG A 1 504 ? 19.925 -4.357 10.494 1.00 94.00 504 ARG A O 1
ATOM 4160 N N . ASN A 1 505 ? 17.955 -5.222 11.143 1.00 92.62 505 ASN A N 1
ATOM 4161 C CA . ASN A 1 505 ? 17.729 -6.008 9.930 1.00 92.62 505 ASN A CA 1
ATOM 4162 C C . ASN A 1 505 ? 17.556 -5.122 8.687 1.00 92.62 505 ASN A C 1
ATOM 4164 O O . ASN A 1 505 ? 18.161 -5.406 7.656 1.00 92.62 505 ASN A O 1
ATOM 4168 N N . ALA A 1 506 ? 16.829 -4.006 8.792 1.00 88.00 506 ALA A N 1
ATOM 4169 C CA . ALA A 1 506 ? 16.703 -3.024 7.715 1.00 88.00 506 ALA A CA 1
ATOM 4170 C C . ALA A 1 506 ? 18.060 -2.403 7.327 1.00 88.00 506 ALA A C 1
ATOM 4172 O O . ALA A 1 506 ? 18.350 -2.256 6.140 1.00 88.00 506 ALA A O 1
ATOM 4173 N N . ARG A 1 507 ? 18.931 -2.101 8.305 1.00 89.88 507 ARG A N 1
ATOM 4174 C CA . ARG A 1 507 ? 20.313 -1.658 8.035 1.00 89.88 507 ARG A CA 1
ATOM 4175 C C . ARG A 1 507 ? 21.134 -2.742 7.342 1.00 89.88 507 ARG A C 1
ATOM 4177 O O . ARG A 1 507 ? 21.697 -2.473 6.290 1.00 89.88 507 ARG A O 1
ATOM 4184 N N . GLY A 1 508 ? 21.120 -3.973 7.853 1.00 92.44 508 GLY A N 1
ATOM 4185 C CA . GLY A 1 508 ? 21.837 -5.096 7.240 1.00 92.44 508 GLY A CA 1
ATOM 4186 C C . GLY A 1 508 ? 21.341 -5.463 5.832 1.00 92.44 508 GLY A C 1
ATOM 4187 O O . GLY A 1 508 ? 22.107 -5.996 5.032 1.00 92.44 508 GLY A O 1
ATOM 4188 N N . GLN A 1 509 ? 20.081 -5.167 5.494 1.00 88.69 509 GLN A N 1
ATOM 4189 C CA . GLN A 1 509 ? 19.562 -5.263 4.124 1.00 88.69 509 GLN A CA 1
ATOM 4190 C C . GLN A 1 509 ? 20.054 -4.104 3.243 1.00 88.69 509 GLN A C 1
ATOM 4192 O O . GLN A 1 509 ? 20.492 -4.348 2.119 1.00 88.69 509 GLN A O 1
ATOM 4197 N N . ALA A 1 510 ? 20.045 -2.867 3.748 1.00 84.50 510 ALA A N 1
ATOM 4198 C CA . ALA A 1 510 ? 20.559 -1.702 3.026 1.00 84.50 510 ALA A CA 1
ATOM 4199 C C . ALA A 1 510 ? 22.071 -1.803 2.744 1.00 84.50 510 ALA A C 1
ATOM 4201 O O . ALA A 1 510 ? 22.503 -1.525 1.629 1.00 84.50 510 ALA A O 1
ATOM 4202 N N . GLU A 1 511 ? 22.863 -2.268 3.713 1.00 91.19 511 GLU A N 1
ATOM 4203 C CA . GLU A 1 511 ? 24.309 -2.502 3.581 1.00 91.19 511 GLU A CA 1
ATOM 4204 C C . GLU A 1 511 ? 24.621 -3.575 2.522 1.00 91.19 511 GLU A C 1
ATOM 4206 O O . GLU A 1 511 ? 25.528 -3.397 1.707 1.00 91.19 511 GLU A O 1
ATOM 4211 N N . LYS A 1 512 ? 23.829 -4.658 2.462 1.00 92.38 512 LYS A N 1
ATOM 4212 C CA . LYS A 1 512 ? 23.932 -5.674 1.398 1.00 92.38 512 LYS A CA 1
ATOM 4213 C C . LYS A 1 512 ? 23.585 -5.100 0.028 1.00 92.38 512 LYS A C 1
ATOM 4215 O O . LYS A 1 512 ? 24.381 -5.236 -0.895 1.00 92.38 512 LYS A O 1
ATOM 4220 N N . ALA A 1 513 ? 22.453 -4.405 -0.093 1.00 87.81 513 ALA A N 1
ATOM 4221 C CA . ALA A 1 513 ? 22.031 -3.785 -1.348 1.00 87.81 513 ALA A CA 1
ATOM 4222 C C . ALA A 1 513 ? 23.041 -2.733 -1.851 1.00 87.81 513 ALA A C 1
ATOM 4224 O O . ALA A 1 513 ? 23.287 -2.638 -3.054 1.00 87.81 513 ALA A O 1
ATOM 4225 N N . GLN A 1 514 ? 23.674 -1.982 -0.941 1.00 89.25 514 GLN A N 1
ATOM 4226 C CA . GLN A 1 514 ? 24.781 -1.084 -1.270 1.00 89.25 514 GLN A CA 1
ATOM 4227 C C . GLN A 1 514 ? 25.999 -1.866 -1.783 1.00 89.25 514 GLN A C 1
ATOM 4229 O O . GLN A 1 514 ? 26.505 -1.546 -2.855 1.00 89.25 514 GLN A O 1
ATOM 4234 N N . SER A 1 515 ? 26.446 -2.905 -1.071 1.00 90.69 515 SER A N 1
ATOM 4235 C CA . SER A 1 515 ? 27.608 -3.711 -1.474 1.00 90.69 515 SER A CA 1
ATOM 4236 C C . SER A 1 515 ? 27.398 -4.421 -2.822 1.00 90.69 515 SER A C 1
ATOM 4238 O O . SER A 1 515 ? 28.304 -4.471 -3.656 1.00 90.69 515 SER A O 1
ATOM 4240 N N . GLU A 1 516 ? 26.183 -4.906 -3.089 1.00 92.94 516 GLU A N 1
ATOM 4241 C CA . GLU A 1 516 ? 25.790 -5.479 -4.379 1.00 92.94 516 GLU A CA 1
ATOM 4242 C C . GLU A 1 516 ? 25.795 -4.425 -5.500 1.00 92.94 516 GLU A C 1
ATOM 4244 O O . GLU A 1 516 ? 26.307 -4.689 -6.590 1.00 92.94 516 GLU A O 1
ATOM 4249 N N . ALA A 1 517 ? 25.301 -3.210 -5.237 1.00 86.38 517 ALA A N 1
ATOM 4250 C CA . ALA A 1 517 ? 25.347 -2.105 -6.194 1.00 86.38 517 ALA A CA 1
ATOM 4251 C C . ALA A 1 517 ? 26.785 -1.631 -6.482 1.00 86.38 517 ALA A C 1
ATOM 4253 O O . ALA A 1 517 ? 27.135 -1.410 -7.643 1.00 86.38 517 ALA A O 1
ATOM 4254 N N . GLU A 1 518 ? 27.633 -1.519 -5.455 1.00 89.31 518 GLU A N 1
ATOM 4255 C CA . GLU A 1 518 ? 29.060 -1.194 -5.580 1.00 89.31 518 GLU A CA 1
ATOM 4256 C C . GLU A 1 518 ? 29.799 -2.252 -6.407 1.00 89.31 518 GLU A C 1
ATOM 4258 O O . GLU A 1 518 ? 30.525 -1.904 -7.342 1.00 89.31 518 GLU A O 1
ATOM 4263 N N . LYS A 1 519 ? 29.543 -3.541 -6.150 1.00 94.69 519 LYS A N 1
ATOM 4264 C CA . LYS A 1 519 ? 30.089 -4.640 -6.952 1.00 94.69 519 LYS A CA 1
ATOM 4265 C C . LYS A 1 519 ? 29.657 -4.543 -8.418 1.00 94.69 519 LYS A C 1
ATOM 4267 O O . LYS A 1 519 ? 30.506 -4.591 -9.302 1.00 94.69 519 LYS A O 1
ATOM 4272 N N . VAL A 1 520 ? 28.366 -4.335 -8.691 1.00 93.12 520 VAL A N 1
ATOM 4273 C CA . VAL A 1 520 ? 27.844 -4.189 -10.064 1.00 93.12 520 VAL A CA 1
ATOM 4274 C C . VAL A 1 520 ? 28.428 -2.962 -10.782 1.00 93.12 520 VAL A C 1
ATOM 4276 O O . VAL A 1 520 ? 28.541 -2.968 -12.011 1.00 93.12 520 VAL A O 1
ATOM 4279 N N . LEU A 1 521 ? 28.807 -1.905 -10.058 1.00 89.75 521 LEU A N 1
ATOM 4280 C CA . LEU A 1 521 ? 29.518 -0.758 -10.630 1.00 89.75 521 LEU A CA 1
ATOM 4281 C C . LEU A 1 521 ? 30.978 -1.091 -10.966 1.00 89.75 521 LEU A C 1
ATOM 4283 O O . LEU A 1 521 ? 31.438 -0.705 -12.042 1.00 89.75 521 LEU A O 1
ATOM 4287 N N . GLU A 1 522 ? 31.688 -1.832 -10.112 1.00 92.69 522 GLU A N 1
ATOM 4288 C CA . GLU A 1 522 ? 33.069 -2.245 -10.391 1.00 92.69 522 GLU A CA 1
ATOM 4289 C C . GLU A 1 522 ? 33.138 -3.313 -11.502 1.00 92.69 522 GLU A C 1
ATOM 4291 O O . GLU A 1 522 ? 33.957 -3.180 -12.407 1.00 92.69 522 GLU A O 1
ATOM 4296 N N . ASP A 1 523 ? 32.212 -4.278 -11.548 1.00 92.19 523 ASP A N 1
ATOM 4297 C CA . ASP A 1 523 ? 32.086 -5.252 -12.649 1.00 92.19 523 ASP A CA 1
ATOM 4298 C C . ASP A 1 523 ? 31.894 -4.534 -14.008 1.00 92.19 523 ASP A C 1
ATOM 4300 O O . ASP A 1 523 ? 32.562 -4.836 -15.003 1.00 92.19 523 ASP A O 1
ATOM 4304 N N . LYS A 1 524 ? 31.034 -3.501 -14.053 1.00 92.19 524 LYS A N 1
ATOM 4305 C CA . LYS A 1 524 ? 30.847 -2.642 -15.242 1.00 92.19 524 LYS A CA 1
ATOM 4306 C C . LYS A 1 524 ? 32.101 -1.836 -15.588 1.00 92.19 524 LYS A C 1
ATOM 4308 O O . LYS A 1 524 ? 32.394 -1.636 -16.767 1.00 92.19 524 LYS A O 1
ATOM 4313 N N . ARG A 1 525 ? 32.838 -1.362 -14.583 1.00 92.62 525 ARG A N 1
ATOM 4314 C CA . ARG A 1 525 ? 34.082 -0.599 -14.754 1.00 92.62 525 ARG A CA 1
ATOM 4315 C C . ARG A 1 525 ? 35.206 -1.471 -15.312 1.00 92.62 525 ARG A C 1
ATOM 4317 O O . ARG A 1 525 ? 35.921 -1.009 -16.199 1.00 92.62 525 ARG A O 1
ATOM 4324 N N . ILE A 1 526 ? 35.322 -2.718 -14.853 1.00 92.94 526 ILE A N 1
ATOM 4325 C CA . ILE A 1 526 ? 36.246 -3.724 -15.392 1.00 92.94 526 ILE A CA 1
ATOM 4326 C C . ILE A 1 526 ? 35.910 -3.985 -16.865 1.00 92.94 526 ILE A C 1
ATOM 4328 O O . ILE A 1 526 ? 36.765 -3.779 -17.722 1.00 92.94 526 ILE A O 1
ATOM 4332 N N . SER A 1 527 ? 34.650 -4.299 -17.184 1.00 90.81 527 SER A N 1
ATOM 4333 C CA . SER A 1 527 ? 34.211 -4.529 -18.571 1.00 90.81 527 SER A CA 1
ATOM 4334 C C . SER A 1 527 ? 34.464 -3.323 -19.497 1.00 90.81 527 SER A C 1
ATOM 4336 O O . SER A 1 527 ? 34.888 -3.484 -20.644 1.00 90.81 527 SER A O 1
ATOM 4338 N N . TRP A 1 528 ? 34.287 -2.093 -18.995 1.00 94.69 528 TRP A N 1
ATOM 4339 C CA . TRP A 1 528 ? 34.629 -0.876 -19.739 1.00 94.69 528 TRP A CA 1
ATOM 4340 C C . TRP A 1 528 ? 36.140 -0.714 -19.968 1.00 94.69 528 TRP A C 1
ATOM 4342 O O . TRP A 1 528 ? 36.550 -0.299 -21.053 1.00 94.69 528 TRP A O 1
ATOM 4352 N N . LEU A 1 529 ? 36.981 -1.055 -18.984 1.00 91.88 529 LEU A N 1
ATOM 4353 C CA . LEU A 1 529 ? 38.441 -1.048 -19.137 1.00 91.88 529 LEU A CA 1
ATOM 4354 C C . LEU A 1 529 ? 38.914 -2.108 -20.146 1.00 91.88 529 LEU A C 1
ATOM 4356 O O . LEU A 1 529 ? 39.802 -1.818 -20.948 1.00 91.88 529 LEU A O 1
ATOM 4360 N N . GLU A 1 530 ? 38.291 -3.288 -20.163 1.00 92.62 530 GLU A N 1
ATOM 4361 C CA . GLU A 1 530 ? 38.573 -4.351 -21.135 1.00 92.62 530 GLU A CA 1
ATOM 4362 C C . GLU A 1 530 ? 38.243 -3.933 -22.575 1.00 92.62 530 GLU A C 1
ATOM 4364 O O . GLU A 1 530 ? 39.102 -4.046 -23.450 1.00 92.62 530 GLU A O 1
ATOM 4369 N N . GLU A 1 531 ? 37.039 -3.408 -22.850 1.00 89.88 531 GLU A N 1
ATOM 4370 C CA . GLU A 1 531 ? 36.709 -2.936 -24.208 1.00 89.88 531 GLU A CA 1
ATOM 4371 C C . GLU A 1 531 ? 37.550 -1.711 -24.588 1.00 89.88 531 GLU A C 1
ATOM 4373 O O . GLU A 1 531 ? 37.981 -1.598 -25.734 1.00 89.88 531 GLU A O 1
ATOM 4378 N N . LYS A 1 532 ? 37.879 -0.826 -23.637 1.00 91.88 532 LYS A N 1
ATOM 4379 C CA . LYS A 1 532 ? 38.816 0.278 -23.880 1.00 91.88 532 LYS A CA 1
ATOM 4380 C C . LYS A 1 532 ? 40.186 -0.244 -24.331 1.00 91.88 532 LYS A C 1
ATOM 4382 O O . LYS A 1 532 ? 40.703 0.250 -25.332 1.00 91.88 532 LYS A O 1
ATOM 4387 N N . HIS A 1 533 ? 40.764 -1.234 -23.646 1.00 92.12 533 HIS A N 1
ATOM 4388 C CA . HIS A 1 533 ? 42.030 -1.846 -24.066 1.00 92.12 533 HIS A CA 1
ATOM 4389 C C . HIS A 1 533 ? 41.899 -2.510 -25.444 1.00 92.12 533 HIS A C 1
ATOM 4391 O O . HIS A 1 533 ? 42.687 -2.201 -26.335 1.00 92.12 533 HIS A O 1
ATOM 4397 N N . ARG A 1 534 ? 40.837 -3.289 -25.676 1.00 95.50 534 ARG A N 1
ATOM 4398 C CA . ARG A 1 534 ? 40.533 -3.931 -26.969 1.00 95.50 534 ARG A CA 1
ATOM 4399 C C . ARG A 1 534 ? 40.409 -2.932 -28.128 1.00 95.50 534 ARG A C 1
ATOM 4401 O O . ARG A 1 534 ? 40.821 -3.213 -29.254 1.00 95.50 534 ARG A O 1
ATOM 4408 N N . LEU A 1 535 ? 39.853 -1.746 -27.878 1.00 88.62 535 LEU A N 1
ATOM 4409 C CA . LEU A 1 535 ? 39.781 -0.655 -28.856 1.00 88.62 535 LEU A CA 1
ATOM 4410 C C . LEU A 1 535 ? 41.136 0.038 -29.063 1.00 88.62 535 LEU A C 1
ATOM 4412 O O . LEU A 1 535 ? 41.444 0.422 -30.191 1.00 88.62 535 LEU A O 1
ATOM 4416 N N . GLN A 1 536 ? 41.964 0.162 -28.021 1.00 89.62 536 GLN A N 1
ATOM 4417 C CA . GLN A 1 536 ? 43.336 0.666 -28.150 1.00 89.62 536 GLN A CA 1
ATOM 4418 C C . GLN A 1 536 ? 44.222 -0.300 -28.958 1.00 89.62 536 GLN A C 1
ATOM 4420 O O . GLN A 1 536 ? 44.929 0.161 -29.850 1.00 89.62 536 GLN A O 1
ATOM 4425 N N . GLU A 1 537 ? 44.119 -1.613 -28.729 1.00 91.12 537 GLU A N 1
ATOM 4426 C CA . GLU A 1 537 ? 44.810 -2.672 -29.487 1.00 91.12 537 GLU A CA 1
ATOM 4427 C C . GLU A 1 537 ? 44.417 -2.663 -30.974 1.00 91.12 537 GLU A C 1
ATOM 4429 O O . GLU A 1 537 ? 45.275 -2.605 -31.856 1.00 91.12 537 GLU A O 1
ATOM 4434 N N . ARG A 1 538 ? 43.111 -2.613 -31.276 1.00 91.06 538 ARG A N 1
ATOM 4435 C CA . ARG A 1 538 ? 42.614 -2.430 -32.655 1.00 91.06 538 ARG A CA 1
ATOM 4436 C C . ARG A 1 538 ? 43.137 -1.130 -33.279 1.00 91.06 538 ARG A C 1
ATOM 4438 O O . ARG A 1 538 ? 43.438 -1.097 -34.472 1.00 91.06 538 ARG A O 1
ATOM 4445 N N . GLY A 1 539 ? 43.259 -0.067 -32.484 1.00 89.25 539 GLY A N 1
ATOM 4446 C CA . GLY A 1 539 ? 43.839 1.210 -32.896 1.00 89.25 539 GLY A CA 1
ATOM 4447 C C . GLY A 1 539 ? 45.317 1.100 -33.279 1.00 89.25 539 GLY A C 1
ATOM 4448 O O . GLY A 1 539 ? 45.704 1.588 -34.344 1.00 89.25 539 GLY A O 1
ATOM 4449 N N . THR A 1 540 ? 46.139 0.424 -32.469 1.00 90.44 540 THR A N 1
ATOM 4450 C CA . THR A 1 540 ? 47.560 0.201 -32.784 1.00 90.44 540 THR A CA 1
ATOM 4451 C C . THR A 1 540 ? 47.731 -0.730 -33.982 1.00 90.44 540 THR A C 1
ATOM 4453 O O . THR A 1 540 ? 48.488 -0.393 -34.889 1.00 90.44 540 THR A O 1
ATOM 4456 N N . GLU A 1 541 ? 46.955 -1.815 -34.080 1.00 92.38 541 GLU A N 1
ATOM 4457 C CA . GLU A 1 541 ? 46.930 -2.686 -35.265 1.00 92.38 541 GLU A CA 1
ATOM 4458 C C . GLU A 1 541 ? 46.625 -1.919 -36.563 1.00 92.38 541 GLU A C 1
ATOM 4460 O O . GLU A 1 541 ? 47.273 -2.134 -37.590 1.00 92.38 541 GLU A O 1
ATOM 4465 N N . LEU A 1 542 ? 45.610 -1.047 -36.554 1.00 90.06 542 LEU A N 1
ATOM 4466 C CA . LEU A 1 542 ? 45.231 -0.260 -37.731 1.00 90.06 542 LEU A CA 1
ATOM 4467 C C . LEU A 1 542 ? 46.307 0.771 -38.090 1.00 90.06 542 LEU A C 1
ATOM 4469 O O . LEU A 1 542 ? 46.612 0.942 -39.272 1.00 90.06 542 LEU A O 1
ATOM 4473 N N . GLN A 1 543 ? 46.932 1.397 -37.091 1.00 90.00 543 GLN A N 1
ATOM 4474 C CA . GLN A 1 543 ? 48.042 2.327 -37.292 1.00 90.00 543 GLN A CA 1
ATOM 4475 C C . GLN A 1 543 ? 49.286 1.624 -37.863 1.00 90.00 543 GLN A C 1
ATOM 4477 O O . GLN A 1 543 ? 49.940 2.155 -38.763 1.00 90.00 543 GLN A O 1
ATOM 4482 N N . GLU A 1 544 ? 49.594 0.403 -37.418 1.00 91.94 544 GLU A N 1
ATOM 4483 C CA . GLU A 1 544 ? 50.654 -0.424 -38.003 1.00 91.94 544 GLU A CA 1
ATOM 4484 C C . GLU A 1 544 ? 50.335 -0.831 -39.445 1.00 91.94 544 GLU A C 1
ATOM 4486 O O . GLU A 1 544 ? 51.177 -0.665 -40.329 1.00 91.94 544 GLU A O 1
ATOM 4491 N N . LYS A 1 545 ? 49.111 -1.299 -39.721 1.00 92.44 545 LYS A N 1
ATOM 4492 C CA . LYS A 1 545 ? 48.659 -1.650 -41.080 1.00 92.44 545 LYS A CA 1
ATOM 4493 C C . LYS A 1 545 ? 48.738 -0.440 -42.023 1.00 92.44 545 LYS A C 1
ATOM 4495 O O . LYS A 1 545 ? 49.211 -0.581 -43.154 1.00 92.44 545 LYS A O 1
ATOM 4500 N N . TYR A 1 546 ? 48.369 0.751 -41.547 1.00 91.19 546 TYR A N 1
ATOM 4501 C CA . TYR A 1 546 ? 48.526 2.014 -42.273 1.00 91.19 546 TYR A CA 1
ATOM 4502 C C . TYR A 1 546 ? 50.001 2.358 -42.536 1.00 91.19 546 TYR A C 1
ATOM 4504 O O . TYR A 1 546 ? 50.368 2.638 -43.679 1.00 91.19 546 TYR A O 1
ATOM 4512 N N . ASN A 1 547 ? 50.873 2.266 -41.527 1.00 92.44 547 ASN A N 1
ATOM 4513 C CA . ASN A 1 547 ? 52.310 2.507 -41.687 1.00 92.44 547 ASN A CA 1
ATOM 4514 C C . ASN A 1 547 ? 52.951 1.527 -42.687 1.00 92.44 547 ASN A C 1
ATOM 4516 O O . ASN A 1 547 ? 53.667 1.952 -43.595 1.00 92.44 547 ASN A O 1
ATOM 4520 N N . GLN A 1 548 ? 52.620 0.234 -42.613 1.00 92.25 548 GLN A N 1
ATOM 4521 C CA . GLN A 1 548 ? 53.075 -0.771 -43.578 1.00 92.25 548 GLN A CA 1
ATOM 4522 C C . GLN A 1 548 ? 52.585 -0.478 -45.007 1.00 92.25 548 GLN A C 1
ATOM 4524 O O . GLN A 1 548 ? 53.331 -0.682 -45.967 1.00 92.25 548 GLN A O 1
ATOM 4529 N N . ALA A 1 549 ? 51.344 -0.010 -45.178 1.00 89.19 549 ALA A N 1
ATOM 4530 C CA . ALA A 1 549 ? 50.809 0.386 -46.482 1.00 89.19 549 ALA A CA 1
ATOM 4531 C C . ALA A 1 549 ? 51.522 1.633 -47.036 1.00 89.19 549 ALA A C 1
ATOM 4533 O O . ALA A 1 549 ? 51.938 1.643 -48.197 1.00 89.19 549 ALA A O 1
ATOM 4534 N N . LYS A 1 550 ? 51.745 2.644 -46.189 1.00 91.38 550 LYS A N 1
ATOM 4535 C CA . LYS A 1 550 ? 52.497 3.868 -46.501 1.00 91.38 550 LYS A CA 1
ATOM 4536 C C . LYS A 1 550 ? 53.934 3.559 -46.931 1.00 91.38 550 LYS A C 1
ATOM 4538 O O . LYS A 1 550 ? 54.391 4.071 -47.952 1.00 91.38 550 LYS A O 1
ATOM 4543 N N . GLU A 1 551 ? 54.626 2.663 -46.227 1.00 92.19 551 GLU A N 1
ATOM 4544 C CA . GLU A 1 551 ? 55.953 2.192 -46.631 1.00 92.19 551 GLU A CA 1
ATOM 4545 C C . GLU A 1 551 ? 55.938 1.433 -47.961 1.00 92.19 551 GLU A C 1
ATOM 4547 O O . GLU A 1 551 ? 56.800 1.672 -48.807 1.00 92.19 551 GLU A O 1
ATOM 4552 N N . LYS A 1 552 ? 54.978 0.519 -48.172 1.00 91.00 552 LYS A N 1
ATOM 4553 C CA . LYS A 1 552 ? 54.833 -0.212 -49.445 1.00 91.00 552 LYS A CA 1
ATOM 4554 C C . LYS A 1 552 ? 54.631 0.766 -50.608 1.00 91.00 552 LYS A C 1
ATOM 4556 O O . LYS A 1 552 ? 55.286 0.616 -51.639 1.00 91.00 552 LYS A O 1
ATOM 4561 N N . LEU A 1 553 ? 53.818 1.807 -50.418 1.00 88.44 553 LEU A N 1
ATOM 4562 C CA . LEU A 1 553 ? 53.611 2.880 -51.393 1.00 88.44 553 LEU A CA 1
ATOM 4563 C C . LEU A 1 553 ? 54.890 3.700 -51.638 1.00 88.44 553 LEU A C 1
ATOM 4565 O O . LEU A 1 553 ? 55.246 3.944 -52.788 1.00 88.44 553 LEU A O 1
ATOM 4569 N N . GLN A 1 554 ? 55.635 4.068 -50.592 1.00 89.31 554 GLN A N 1
ATOM 4570 C CA . GLN A 1 554 ? 56.905 4.798 -50.717 1.00 89.31 554 GLN A CA 1
ATOM 4571 C C . GLN A 1 554 ? 57.999 3.958 -51.408 1.00 89.31 554 GLN A C 1
ATOM 4573 O O . GLN A 1 554 ? 58.771 4.472 -52.227 1.00 89.31 554 GLN A O 1
ATOM 4578 N N . ARG A 1 555 ? 58.039 2.645 -51.147 1.00 89.94 555 ARG A N 1
ATOM 4579 C CA . ARG A 1 555 ? 58.899 1.678 -51.848 1.00 89.94 555 ARG A CA 1
ATOM 4580 C C . ARG A 1 555 ? 58.494 1.528 -53.320 1.00 89.94 555 ARG A C 1
ATOM 4582 O O . ARG A 1 555 ? 59.365 1.563 -54.187 1.00 89.94 555 ARG A O 1
ATOM 4589 N N . ALA A 1 556 ? 57.198 1.465 -53.630 1.00 86.00 556 ALA A N 1
ATOM 4590 C CA . ALA A 1 556 ? 56.701 1.447 -55.009 1.00 86.00 556 ALA A CA 1
ATOM 4591 C C . ALA A 1 556 ? 57.017 2.753 -55.764 1.00 86.00 556 ALA A C 1
ATOM 4593 O O . ALA A 1 556 ? 57.536 2.710 -56.879 1.00 86.00 556 ALA A O 1
ATOM 4594 N N . ALA A 1 557 ? 56.795 3.916 -55.146 1.00 88.44 557 ALA A N 1
ATOM 4595 C CA . ALA A 1 557 ? 57.077 5.225 -55.736 1.00 88.44 557 ALA A CA 1
ATOM 4596 C C . ALA A 1 557 ? 58.578 5.438 -56.004 1.00 88.44 557 ALA A C 1
ATOM 4598 O O . ALA A 1 557 ? 58.965 5.921 -57.069 1.00 88.44 557 ALA A O 1
ATOM 4599 N N . SER A 1 558 ? 59.449 5.028 -55.076 1.00 89.62 558 SER A N 1
ATOM 4600 C CA . SER A 1 558 ? 60.905 5.099 -55.268 1.00 89.62 558 SER A CA 1
ATOM 4601 C C . SER A 1 558 ? 61.419 4.084 -56.299 1.00 89.62 558 SER A C 1
ATOM 4603 O O . SER A 1 558 ? 62.305 4.422 -57.089 1.00 89.62 558 SER A O 1
ATOM 4605 N N . ALA A 1 559 ? 60.827 2.887 -56.384 1.00 89.19 559 ALA A N 1
ATOM 4606 C CA . ALA A 1 559 ? 61.087 1.942 -57.471 1.00 89.19 559 ALA A CA 1
ATOM 4607 C C . ALA A 1 559 ? 60.641 2.499 -58.837 1.00 89.19 559 ALA A C 1
ATOM 4609 O O . ALA A 1 559 ? 61.393 2.409 -59.807 1.00 89.19 559 ALA A O 1
ATOM 4610 N N . GLN A 1 560 ? 59.473 3.144 -58.913 1.00 86.69 560 GLN A N 1
ATOM 4611 C CA . GLN A 1 560 ? 58.985 3.782 -60.137 1.00 86.69 560 GLN A CA 1
ATOM 4612 C C . GLN A 1 560 ? 59.855 4.981 -60.543 1.00 86.69 560 GLN A C 1
ATOM 4614 O O . GLN A 1 560 ? 60.165 5.130 -61.723 1.00 86.69 560 GLN A O 1
ATOM 4619 N N . LYS A 1 561 ? 60.351 5.779 -59.584 1.00 89.69 561 LYS A N 1
ATOM 4620 C CA . LYS A 1 561 ? 61.333 6.845 -59.850 1.00 89.69 561 LYS A CA 1
ATOM 4621 C C . LYS A 1 561 ? 62.631 6.283 -60.449 1.00 89.69 561 LYS A C 1
ATOM 4623 O O . LYS A 1 561 ? 63.121 6.836 -61.428 1.00 89.69 561 LYS A O 1
ATOM 4628 N N . LYS A 1 562 ? 63.142 5.154 -59.932 1.00 88.81 562 LYS A N 1
ATOM 4629 C CA . LYS A 1 562 ? 64.305 4.442 -60.506 1.00 88.81 562 LYS A CA 1
ATOM 4630 C C . LYS A 1 562 ? 64.024 3.869 -61.904 1.00 88.81 562 LYS A C 1
ATOM 4632 O O . LYS A 1 562 ? 64.891 3.934 -62.769 1.00 88.81 562 LYS A O 1
ATOM 4637 N N . ARG A 1 563 ? 62.823 3.329 -62.156 1.00 85.31 563 ARG A N 1
ATOM 4638 C CA . ARG A 1 563 ? 62.412 2.861 -63.496 1.00 85.31 563 ARG A CA 1
ATOM 4639 C C . ARG A 1 563 ? 62.324 4.014 -64.497 1.00 85.31 563 ARG A C 1
ATOM 4641 O O . ARG A 1 563 ? 62.801 3.864 -65.621 1.00 85.31 563 ARG A O 1
ATOM 4648 N N . LYS A 1 564 ? 61.778 5.162 -64.082 1.00 89.31 564 LYS A N 1
ATOM 4649 C CA . LYS A 1 564 ? 61.702 6.378 -64.899 1.00 89.31 564 LYS A CA 1
ATOM 4650 C C . LYS A 1 564 ? 63.099 6.857 -65.310 1.00 89.31 564 LYS A C 1
ATOM 4652 O O . LYS A 1 564 ? 63.366 6.887 -66.505 1.00 89.31 564 LYS A O 1
ATOM 4657 N N . THR A 1 565 ? 64.026 7.068 -64.371 1.00 86.69 565 THR A N 1
ATOM 4658 C CA . THR A 1 565 ? 65.389 7.534 -64.711 1.00 86.69 565 THR A CA 1
ATOM 4659 C C . THR A 1 565 ? 66.202 6.525 -65.533 1.00 86.69 565 THR A C 1
ATOM 4661 O O . THR A 1 565 ? 66.983 6.915 -66.406 1.00 86.69 565 THR A O 1
ATOM 4664 N N . LEU A 1 566 ? 66.003 5.216 -65.332 1.00 84.75 566 LEU A N 1
ATOM 4665 C CA . LEU A 1 566 ? 66.604 4.194 -66.199 1.00 84.75 566 LEU A CA 1
ATOM 4666 C C . LEU A 1 566 ? 66.043 4.255 -67.634 1.00 84.75 566 LEU A C 1
ATOM 4668 O O . LEU A 1 566 ? 66.771 4.027 -68.596 1.00 84.75 566 LEU A O 1
ATOM 4672 N N . THR A 1 567 ? 64.757 4.568 -67.786 1.00 84.06 567 THR A N 1
ATOM 4673 C CA . THR A 1 567 ? 64.105 4.685 -69.099 1.00 84.06 567 THR A CA 1
ATOM 4674 C C . THR A 1 567 ? 64.520 5.978 -69.801 1.00 84.06 567 THR A C 1
ATOM 4676 O O . THR A 1 567 ? 64.918 5.927 -70.958 1.00 84.06 567 THR A O 1
ATOM 4679 N N . GLU A 1 568 ? 64.554 7.103 -69.084 1.00 86.75 568 GLU A N 1
ATOM 4680 C CA . GLU A 1 568 ? 65.050 8.398 -69.575 1.00 86.75 568 GLU A CA 1
ATOM 4681 C C . GLU A 1 568 ? 66.517 8.310 -70.027 1.00 86.75 568 GLU A C 1
ATOM 4683 O O . GLU A 1 568 ? 66.869 8.795 -71.098 1.00 86.75 568 GLU A O 1
ATOM 4688 N N . SER A 1 569 ? 67.382 7.624 -69.269 1.00 87.38 569 SER A N 1
ATOM 4689 C CA . SER A 1 569 ? 68.787 7.428 -69.669 1.00 87.38 569 SER A CA 1
ATOM 4690 C C . SER A 1 569 ? 68.962 6.467 -70.853 1.00 87.38 569 SER A C 1
ATOM 4692 O O . SER A 1 569 ? 69.877 6.663 -71.654 1.00 87.38 569 SER A O 1
ATOM 4694 N N . LYS A 1 570 ? 68.083 5.468 -71.026 1.00 88.81 570 LYS A N 1
ATOM 4695 C CA . LYS A 1 570 ? 68.027 4.655 -72.256 1.00 88.81 570 LYS A CA 1
ATOM 4696 C C . LYS A 1 570 ? 67.546 5.474 -73.454 1.00 88.81 570 LYS A C 1
ATOM 4698 O O . LYS A 1 570 ? 68.173 5.409 -74.505 1.00 88.81 570 LYS A O 1
ATOM 4703 N N . GLN A 1 571 ? 66.479 6.256 -73.288 1.00 82.69 571 GLN A N 1
ATOM 4704 C CA . GLN A 1 571 ? 65.937 7.140 -74.320 1.00 82.69 571 GLN A CA 1
ATOM 4705 C C . GLN A 1 571 ? 66.988 8.156 -74.772 1.00 82.69 571 GLN A C 1
ATOM 4707 O O . GLN A 1 571 ? 67.221 8.277 -75.971 1.00 82.69 571 GLN A O 1
ATOM 4712 N N . LYS A 1 572 ? 67.699 8.792 -73.830 1.00 89.31 572 LYS A N 1
ATOM 4713 C CA . LYS A 1 572 ? 68.794 9.705 -74.158 1.00 89.31 572 LYS A CA 1
ATOM 4714 C C . LYS A 1 572 ? 69.902 9.005 -74.951 1.00 89.31 572 LYS A C 1
ATOM 4716 O O . LYS A 1 572 ? 70.221 9.465 -76.033 1.00 89.31 572 LYS A O 1
ATOM 4721 N N . ARG A 1 573 ? 70.401 7.841 -74.508 1.00 87.31 573 ARG A N 1
ATOM 4722 C CA . ARG A 1 573 ? 71.411 7.069 -75.270 1.00 87.31 573 ARG A CA 1
ATOM 4723 C C . ARG A 1 573 ? 70.953 6.689 -76.683 1.00 87.31 573 ARG A C 1
ATOM 4725 O O . ARG A 1 573 ? 71.789 6.546 -77.570 1.00 87.31 573 ARG A O 1
ATOM 4732 N N . LEU A 1 574 ? 69.651 6.488 -76.895 1.00 83.12 574 LEU A N 1
ATOM 4733 C CA . LEU A 1 574 ? 69.090 6.246 -78.225 1.00 83.12 574 LEU A CA 1
ATOM 4734 C C . LEU A 1 574 ? 69.027 7.535 -79.057 1.00 83.12 574 LEU A C 1
ATOM 4736 O O . LEU A 1 574 ? 69.378 7.481 -80.228 1.00 83.12 574 LEU A O 1
ATOM 4740 N N . GLN A 1 575 ? 68.677 8.681 -78.467 1.00 83.81 575 GLN A N 1
ATOM 4741 C CA . GLN A 1 575 ? 68.760 9.992 -79.129 1.00 83.81 575 GLN A CA 1
ATOM 4742 C C . GLN A 1 575 ? 70.208 10.365 -79.482 1.00 83.81 575 GLN A C 1
ATOM 4744 O O . GLN A 1 575 ? 70.473 10.703 -80.630 1.00 83.81 575 GLN A O 1
ATOM 4749 N N . ASP A 1 576 ? 71.153 10.206 -78.549 1.00 88.25 576 ASP A N 1
ATOM 4750 C CA . ASP A 1 576 ? 72.588 10.421 -78.774 1.00 88.25 576 ASP A CA 1
ATOM 4751 C C . ASP A 1 576 ? 73.098 9.527 -79.934 1.00 88.25 576 ASP A C 1
ATOM 4753 O O . ASP A 1 576 ? 73.879 9.961 -80.780 1.00 88.25 576 ASP A O 1
ATOM 4757 N N . LYS A 1 577 ? 72.615 8.273 -80.020 1.00 91.19 577 LYS A N 1
ATOM 4758 C CA . LYS A 1 577 ? 72.943 7.344 -81.117 1.00 91.19 577 LYS A CA 1
ATOM 4759 C C . LYS A 1 577 ? 72.275 7.719 -82.446 1.00 91.19 577 LYS A C 1
ATOM 4761 O O . LYS A 1 577 ? 72.892 7.518 -83.488 1.00 91.19 577 LYS A O 1
ATOM 4766 N N . ILE A 1 578 ? 71.048 8.240 -82.427 1.00 84.44 578 ILE A N 1
ATOM 4767 C CA . ILE A 1 578 ? 70.365 8.753 -83.624 1.00 84.44 578 ILE A CA 1
ATOM 4768 C C . ILE A 1 578 ? 71.145 9.948 -84.179 1.00 84.44 578 ILE A C 1
ATOM 4770 O O . ILE A 1 578 ? 71.531 9.903 -85.339 1.00 84.44 578 ILE A O 1
ATOM 4774 N N . GLN A 1 579 ? 71.516 10.918 -83.338 1.00 86.94 579 GLN A N 1
ATOM 4775 C CA . GLN A 1 579 ? 72.331 12.073 -83.740 1.00 86.94 579 GLN A CA 1
ATOM 4776 C C . GLN A 1 579 ? 73.700 11.665 -84.309 1.00 86.94 579 GLN A C 1
ATOM 4778 O O . GLN A 1 579 ? 74.149 12.227 -85.305 1.00 86.94 579 GLN A O 1
ATOM 4783 N N . LEU A 1 580 ? 74.350 10.646 -83.735 1.00 85.19 580 LEU A N 1
ATOM 4784 C CA . LEU A 1 580 ? 75.584 10.071 -84.290 1.00 85.19 580 LEU A CA 1
ATOM 4785 C C . LEU A 1 580 ? 75.381 9.411 -85.664 1.00 85.19 580 LEU A C 1
ATOM 4787 O O . LEU A 1 580 ? 76.261 9.504 -86.518 1.00 85.19 580 LEU A O 1
ATOM 4791 N N . LEU A 1 581 ? 74.244 8.750 -85.894 1.00 81.44 581 LEU A N 1
ATOM 4792 C CA . LEU A 1 581 ? 73.912 8.160 -87.193 1.00 81.44 581 LEU A CA 1
ATOM 4793 C C . LEU A 1 581 ? 73.531 9.231 -88.223 1.00 81.44 581 LEU A C 1
ATOM 4795 O O . LEU A 1 581 ? 73.966 9.136 -89.365 1.00 81.44 581 LEU A O 1
ATOM 4799 N N . GLU A 1 582 ? 72.798 10.270 -87.827 1.00 83.12 582 GLU A N 1
ATOM 4800 C CA . GLU A 1 582 ? 72.479 11.439 -88.658 1.00 83.12 582 GLU A CA 1
ATOM 4801 C C . GLU A 1 582 ? 73.756 12.182 -89.077 1.00 83.12 582 GLU A C 1
ATOM 4803 O O . GLU A 1 582 ? 73.949 12.455 -90.262 1.00 83.12 582 GLU A O 1
ATOM 4808 N N . ALA A 1 583 ? 74.685 12.413 -88.144 1.00 80.38 583 ALA A N 1
ATOM 4809 C CA . ALA A 1 583 ? 76.001 12.976 -88.441 1.00 80.38 583 ALA A CA 1
ATOM 4810 C C . ALA A 1 583 ? 76.822 12.066 -89.374 1.00 80.38 583 ALA A C 1
ATOM 4812 O O . ALA A 1 583 ? 77.423 12.553 -90.331 1.00 80.38 583 ALA A O 1
ATOM 4813 N N . LYS A 1 584 ? 76.807 10.739 -89.170 1.00 85.25 584 LYS A N 1
ATOM 4814 C CA . LYS A 1 584 ? 77.507 9.796 -90.060 1.00 85.25 584 LYS A CA 1
ATOM 4815 C C . LYS A 1 584 ? 76.875 9.723 -91.456 1.00 85.25 584 LYS A C 1
ATOM 4817 O O . LYS A 1 584 ? 77.604 9.548 -92.429 1.00 85.25 584 LYS A O 1
ATOM 4822 N N . ILE A 1 585 ? 75.557 9.900 -91.578 1.00 81.50 585 ILE A N 1
ATOM 4823 C CA . ILE A 1 585 ? 74.866 10.056 -92.868 1.00 81.50 585 ILE A CA 1
ATOM 4824 C C . ILE A 1 585 ? 75.329 11.346 -93.555 1.00 81.50 585 ILE A C 1
ATOM 4826 O O . ILE A 1 585 ? 75.686 11.296 -94.728 1.00 81.50 585 ILE A O 1
ATOM 4830 N N . GLN A 1 586 ? 75.413 12.470 -92.834 1.00 81.50 586 GLN A N 1
ATOM 4831 C CA . GLN A 1 586 ? 75.934 13.729 -93.382 1.00 81.50 586 GLN A CA 1
ATOM 4832 C C . GLN A 1 586 ? 77.404 13.610 -93.823 1.00 81.50 586 GLN A C 1
ATOM 4834 O O . GLN A 1 586 ? 77.743 14.071 -94.911 1.00 81.50 586 GLN A O 1
ATOM 4839 N N . GLU A 1 587 ? 78.267 12.933 -93.055 1.00 78.44 587 GLU A N 1
ATOM 4840 C CA . GLU A 1 587 ? 79.642 12.623 -93.480 1.00 78.44 587 GLU A CA 1
ATOM 4841 C C . GLU A 1 587 ? 79.672 11.779 -94.762 1.00 78.44 587 GLU A C 1
ATOM 4843 O O . GLU A 1 587 ? 80.357 12.146 -95.713 1.00 78.44 587 GLU A O 1
ATOM 4848 N N . LEU A 1 588 ? 78.901 10.687 -94.828 1.00 77.25 588 LEU A N 1
ATOM 4849 C CA . LEU A 1 588 ? 78.819 9.823 -96.016 1.00 77.25 588 LEU A CA 1
ATOM 4850 C C . LEU A 1 588 ? 78.243 10.563 -97.233 1.00 77.25 588 LEU A C 1
ATOM 4852 O O . LEU A 1 588 ? 78.626 10.291 -98.370 1.00 77.25 588 LEU A O 1
ATOM 4856 N N . GLU A 1 589 ? 77.346 11.524 -97.017 1.00 78.50 589 GLU A N 1
ATOM 4857 C CA . GLU A 1 589 ? 76.806 12.382 -98.069 1.00 78.50 589 GLU A CA 1
ATOM 4858 C C . GLU A 1 589 ? 77.842 13.416 -98.548 1.00 78.50 589 GLU A C 1
ATOM 4860 O O . GLU A 1 589 ? 77.913 13.707 -99.743 1.00 78.50 589 GLU A O 1
ATOM 4865 N N . ILE A 1 590 ? 7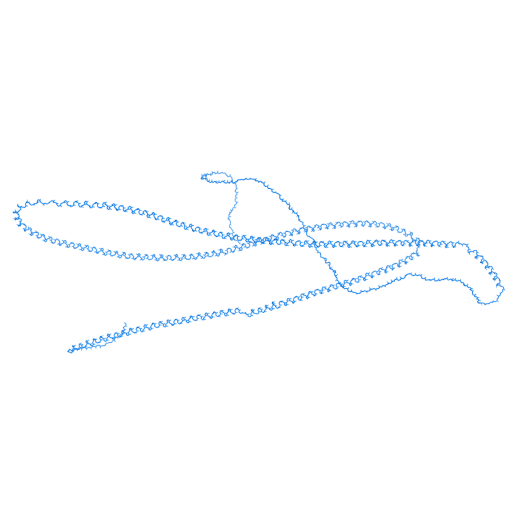8.718 13.908 -97.667 1.00 76.19 590 ILE A N 1
ATOM 4866 C CA . ILE A 1 590 ? 79.885 14.731 -98.028 1.00 76.19 590 ILE A CA 1
ATOM 4867 C C . ILE A 1 590 ? 80.949 13.893 -98.764 1.00 76.19 590 ILE A C 1
ATOM 4869 O O . ILE A 1 590 ? 81.494 14.355 -99.769 1.00 76.19 590 ILE A O 1
ATOM 4873 N N . GLU A 1 591 ? 81.205 12.648 -98.354 1.00 72.44 591 GLU A N 1
ATOM 4874 C CA . GLU A 1 591 ? 82.097 11.712 -99.062 1.00 72.44 591 GLU A CA 1
ATOM 4875 C C . GLU A 1 591 ? 81.559 11.379 -100.463 1.00 72.44 591 GLU A C 1
ATOM 4877 O O . GLU A 1 591 ? 82.272 11.522 -101.455 1.00 72.44 591 GLU A O 1
ATOM 4882 N N . LYS A 1 592 ? 80.268 11.057 -100.591 1.00 73.31 592 LYS A N 1
ATOM 4883 C CA . LYS A 1 592 ? 79.553 10.908 -101.874 1.00 73.31 592 LYS A CA 1
ATOM 4884 C C . LYS A 1 592 ? 79.678 12.165 -102.746 1.00 73.31 592 LYS A C 1
ATOM 4886 O O . LYS A 1 592 ? 80.014 12.073 -103.928 1.00 73.31 592 LYS A O 1
ATOM 4891 N N . ASN A 1 593 ? 79.479 13.349 -102.166 1.00 67.62 593 ASN A N 1
ATOM 4892 C CA . ASN A 1 593 ? 79.576 14.631 -102.871 1.00 67.62 593 ASN A CA 1
ATOM 4893 C C . ASN A 1 593 ? 81.015 15.074 -103.197 1.00 67.62 593 ASN A C 1
ATOM 4895 O O . ASN A 1 593 ? 81.185 15.988 -104.006 1.00 67.62 593 ASN A O 1
ATOM 4899 N N . THR A 1 594 ? 82.044 14.450 -102.615 1.00 63.19 594 THR A N 1
ATOM 4900 C CA . THR A 1 594 ? 83.462 14.682 -102.956 1.00 63.19 594 THR A CA 1
ATOM 4901 C C . THR A 1 594 ? 84.021 13.606 -103.891 1.00 63.19 594 THR A C 1
ATOM 4903 O O . THR A 1 594 ? 84.815 13.930 -104.773 1.00 63.19 594 THR A O 1
ATOM 4906 N N . LEU A 1 595 ? 83.533 12.363 -103.816 1.00 57.38 595 LEU A N 1
ATOM 4907 C CA . LEU A 1 595 ? 83.750 11.326 -104.833 1.00 57.38 595 LEU A CA 1
ATOM 4908 C C . LEU A 1 595 ? 83.170 11.752 -106.190 1.00 57.38 595 LEU A C 1
ATOM 4910 O O . LEU A 1 595 ? 83.882 11.709 -107.192 1.00 57.38 595 LEU A O 1
ATOM 4914 N N . ASN A 1 596 ? 81.954 12.313 -106.205 1.00 54.34 596 ASN A N 1
ATOM 4915 C CA . ASN A 1 596 ? 81.353 12.954 -107.385 1.00 54.34 596 ASN A CA 1
ATOM 4916 C C . ASN A 1 596 ? 82.114 14.205 -107.889 1.00 54.34 596 ASN A C 1
ATOM 4918 O O . ASN A 1 596 ? 81.715 14.799 -108.889 1.00 54.34 596 ASN A O 1
ATOM 4922 N N . LYS A 1 597 ? 83.199 14.626 -107.220 1.00 50.66 597 LYS A N 1
ATOM 4923 C CA . LYS A 1 597 ? 84.046 15.776 -107.589 1.00 50.66 597 LYS A CA 1
ATOM 4924 C C . LYS A 1 597 ? 85.510 15.395 -107.868 1.00 50.66 597 LYS A C 1
ATOM 4926 O O . LYS A 1 597 ? 86.369 16.273 -107.855 1.00 50.66 597 LYS A O 1
ATOM 4931 N N . LYS A 1 598 ? 85.815 14.121 -108.158 1.00 43.62 598 LYS A N 1
ATOM 4932 C CA . LYS A 1 598 ? 87.138 13.680 -108.656 1.00 43.62 598 LYS A CA 1
ATOM 4933 C C . LYS A 1 598 ? 87.151 13.541 -110.194 1.00 43.62 598 LYS A C 1
ATOM 4935 O O . LYS A 1 598 ? 86.717 12.509 -110.706 1.00 43.62 598 LYS A O 1
ATOM 4940 N N . PRO A 1 599 ? 87.672 14.524 -110.956 1.00 51.81 599 PRO A N 1
ATOM 4941 C CA . PRO A 1 599 ? 87.713 14.473 -112.419 1.00 51.81 599 PRO A CA 1
ATOM 4942 C C . PRO A 1 599 ? 88.906 13.641 -112.920 1.00 51.81 599 PRO A C 1
ATOM 4944 O O . PRO A 1 599 ? 89.912 14.188 -113.356 1.00 51.81 599 PRO A O 1
ATOM 4947 N N . ILE A 1 600 ? 88.809 12.311 -112.829 1.00 51.47 600 ILE A N 1
ATOM 4948 C CA . ILE A 1 600 ? 89.851 11.383 -113.325 1.00 51.47 600 ILE A CA 1
ATOM 4949 C C . ILE A 1 600 ? 89.310 10.442 -114.423 1.00 51.47 600 ILE A C 1
ATOM 4951 O O . ILE A 1 600 ? 90.071 9.930 -115.233 1.00 51.47 600 ILE A O 1
ATOM 4955 N N . TYR A 1 601 ? 87.988 10.264 -114.529 1.00 51.59 601 TYR A N 1
ATOM 4956 C CA . TYR A 1 601 ? 87.374 9.275 -115.433 1.00 51.59 601 TYR A CA 1
ATOM 4957 C C . TYR A 1 601 ? 87.010 9.801 -116.841 1.00 51.59 601 TYR A C 1
ATOM 4959 O O . TYR A 1 601 ? 86.458 9.071 -117.664 1.00 51.59 601 TYR A O 1
ATOM 4967 N N . THR A 1 602 ? 87.273 11.078 -117.135 1.00 57.41 602 THR A N 1
ATOM 4968 C CA . THR A 1 602 ? 86.787 11.760 -118.350 1.00 57.41 602 THR A CA 1
ATOM 4969 C C . THR A 1 602 ? 87.783 11.776 -119.512 1.00 57.41 602 THR A C 1
ATOM 4971 O O . THR A 1 602 ? 87.358 11.701 -120.667 1.00 57.41 602 THR A O 1
ATOM 4974 N N . GLU A 1 603 ? 89.093 11.837 -119.258 1.00 55.34 603 GLU A N 1
ATOM 4975 C CA . GLU A 1 603 ? 90.091 11.904 -120.340 1.00 55.34 603 GLU A CA 1
ATOM 4976 C C . GLU A 1 603 ? 90.313 10.551 -121.030 1.00 55.34 603 GLU A C 1
ATOM 4978 O O . GLU A 1 603 ? 90.377 10.494 -122.261 1.00 55.34 603 GLU A O 1
ATOM 4983 N N . GLU A 1 604 ? 90.338 9.445 -120.279 1.00 56.69 604 GLU A N 1
ATOM 4984 C CA . GLU A 1 604 ? 90.469 8.103 -120.862 1.00 56.69 604 GLU A CA 1
ATOM 4985 C C . GLU A 1 604 ? 89.257 7.741 -121.732 1.00 56.69 604 GLU A C 1
ATOM 4987 O O . GLU A 1 604 ? 89.430 7.259 -122.855 1.00 56.69 604 GLU A O 1
ATOM 4992 N N . GLN A 1 605 ? 88.031 8.068 -121.296 1.00 54.59 605 GLN A N 1
ATOM 4993 C CA . GLN A 1 605 ? 86.841 7.921 -122.144 1.00 54.59 605 GLN A CA 1
ATOM 4994 C C . GLN A 1 605 ? 86.930 8.773 -123.420 1.00 54.59 605 GLN A C 1
ATOM 4996 O O . GLN A 1 605 ? 86.557 8.295 -124.493 1.00 54.59 605 GLN A O 1
ATOM 5001 N N . ALA A 1 606 ? 87.458 9.999 -123.350 1.00 61.06 606 ALA A N 1
ATOM 5002 C CA . ALA A 1 606 ? 87.622 10.852 -124.527 1.00 61.06 606 ALA A CA 1
ATOM 5003 C C . ALA A 1 606 ? 88.659 10.293 -125.525 1.00 61.06 606 ALA A C 1
ATOM 5005 O O . ALA A 1 606 ? 88.437 10.346 -126.740 1.00 61.06 606 ALA A O 1
ATOM 5006 N N . GLN A 1 607 ? 89.766 9.714 -125.045 1.00 65.31 607 GLN A N 1
ATOM 5007 C CA . GLN A 1 607 ? 90.758 9.057 -125.907 1.00 65.31 607 GLN A CA 1
ATOM 5008 C C . GLN A 1 607 ? 90.226 7.746 -126.509 1.00 65.31 607 GLN A C 1
ATOM 5010 O O . GLN A 1 607 ? 90.395 7.509 -127.711 1.00 65.31 607 GLN A O 1
ATOM 5015 N N . LEU A 1 608 ? 89.525 6.928 -125.717 1.00 65.50 608 LEU A N 1
ATOM 5016 C CA . LEU A 1 608 ? 88.891 5.692 -126.182 1.00 65.50 608 LEU A CA 1
ATOM 5017 C C . LEU A 1 608 ? 87.794 5.974 -127.218 1.00 65.50 608 LEU A C 1
ATOM 5019 O O . LEU A 1 608 ? 87.790 5.341 -128.272 1.00 65.50 608 LEU A O 1
ATOM 5023 N N . GLN A 1 609 ? 86.928 6.973 -127.006 1.00 62.03 609 GLN A N 1
ATOM 5024 C CA . GLN A 1 609 ? 85.919 7.361 -128.000 1.00 62.03 609 GLN A CA 1
ATOM 5025 C C . GLN A 1 609 ? 86.534 7.913 -129.296 1.00 62.03 609 GLN A C 1
ATOM 5027 O O . GLN A 1 609 ? 86.000 7.645 -130.374 1.00 62.03 609 GLN A O 1
ATOM 5032 N N . LYS A 1 610 ? 87.657 8.648 -129.236 1.00 72.81 610 LYS A N 1
ATOM 5033 C CA . LYS A 1 610 ? 88.376 9.086 -130.448 1.00 72.81 610 LYS A CA 1
ATOM 5034 C C . LYS A 1 610 ? 88.953 7.899 -131.227 1.00 72.81 610 LYS A C 1
ATOM 5036 O O . LYS A 1 610 ? 88.756 7.830 -132.440 1.00 72.81 610 LYS A O 1
ATOM 5041 N N . ARG A 1 611 ? 89.594 6.937 -130.549 1.00 71.88 611 ARG A N 1
ATOM 5042 C CA . ARG A 1 611 ? 90.094 5.702 -131.187 1.00 71.88 611 ARG A CA 1
ATOM 5043 C C . ARG A 1 611 ? 88.959 4.854 -131.770 1.00 71.88 611 ARG A C 1
ATOM 5045 O O . ARG A 1 611 ? 89.080 4.394 -132.902 1.00 71.88 611 ARG A O 1
ATOM 5052 N N . LEU A 1 612 ? 87.842 4.712 -131.051 1.00 67.81 612 LEU A N 1
ATOM 5053 C CA . LEU A 1 612 ? 86.667 3.966 -131.510 1.00 67.81 612 LEU A CA 1
ATOM 5054 C C . LEU A 1 612 ? 86.043 4.593 -132.767 1.00 67.81 612 LEU A C 1
ATOM 5056 O O . LEU A 1 612 ? 85.754 3.874 -133.719 1.00 67.81 612 LEU A O 1
ATOM 5060 N N . LYS A 1 613 ? 85.890 5.925 -132.809 1.00 71.88 613 LYS A N 1
ATOM 5061 C CA . LYS A 1 613 ? 85.318 6.634 -133.969 1.00 71.88 613 LYS A CA 1
ATOM 5062 C C . LYS A 1 613 ? 86.210 6.563 -135.212 1.00 71.88 613 LYS A C 1
ATOM 5064 O O . LYS A 1 613 ? 85.686 6.375 -136.304 1.00 71.88 613 LYS A O 1
ATOM 5069 N N . GLU A 1 614 ? 87.534 6.643 -135.070 1.00 75.38 614 GLU A N 1
ATOM 5070 C CA . GLU A 1 614 ? 88.457 6.490 -136.209 1.00 75.38 614 GLU A CA 1
ATOM 5071 C C . GLU A 1 614 ? 88.514 5.036 -136.721 1.00 75.38 614 GLU A C 1
ATOM 5073 O O . GLU A 1 614 ? 88.545 4.811 -137.932 1.00 75.38 614 GLU A O 1
ATOM 5078 N N . LEU A 1 615 ? 88.436 4.040 -135.828 1.00 71.56 615 LEU A N 1
ATOM 5079 C CA . LEU A 1 615 ? 88.273 2.633 -136.217 1.00 71.56 615 LEU A CA 1
ATOM 5080 C C . LEU A 1 615 ? 86.935 2.387 -136.926 1.00 71.56 615 LEU A C 1
ATOM 5082 O O . LEU A 1 615 ? 86.918 1.751 -137.976 1.00 71.56 615 LEU A O 1
ATOM 5086 N N . GLN A 1 616 ? 85.827 2.932 -136.415 1.00 66.12 616 GLN A N 1
ATOM 5087 C CA . GLN A 1 616 ? 84.516 2.845 -137.068 1.00 66.12 616 GLN A CA 1
ATOM 5088 C C . GLN A 1 616 ? 84.494 3.559 -138.427 1.00 66.12 616 GLN A C 1
ATOM 5090 O O . GLN A 1 616 ? 83.897 3.035 -139.365 1.00 66.12 616 GLN A O 1
ATOM 5095 N N . ARG A 1 617 ? 85.182 4.700 -138.578 1.00 73.38 617 ARG A N 1
ATOM 5096 C CA . ARG A 1 617 ? 85.325 5.391 -139.869 1.00 73.38 617 ARG A CA 1
ATOM 5097 C C . ARG A 1 617 ? 86.028 4.499 -140.894 1.00 73.38 617 ARG A C 1
ATOM 5099 O O . ARG A 1 617 ? 85.452 4.219 -141.941 1.00 73.38 617 ARG A O 1
ATOM 5106 N N . ARG A 1 618 ? 87.206 3.962 -140.554 1.00 70.06 618 ARG A N 1
ATOM 5107 C CA . ARG A 1 618 ? 87.961 3.051 -141.436 1.00 70.06 618 ARG A CA 1
ATOM 5108 C C . ARG A 1 618 ? 87.201 1.755 -141.724 1.00 70.06 618 ARG A C 1
ATOM 5110 O O . ARG A 1 618 ? 87.209 1.287 -142.855 1.00 70.06 618 ARG A O 1
ATOM 5117 N N . HIS A 1 619 ? 86.492 1.199 -140.740 1.00 65.38 619 HIS A N 1
ATOM 5118 C CA . HIS A 1 619 ? 85.666 0.001 -140.918 1.00 65.38 619 HIS A CA 1
ATOM 5119 C C . HIS A 1 619 ? 84.473 0.246 -141.857 1.00 65.38 619 HIS A C 1
ATOM 5121 O O . HIS A 1 619 ? 84.149 -0.620 -142.667 1.00 65.38 619 HIS A O 1
ATOM 5127 N N . ASN A 1 620 ? 83.858 1.432 -141.808 1.00 58.44 620 ASN A N 1
ATOM 5128 C CA . ASN A 1 620 ? 82.765 1.821 -142.706 1.00 58.44 620 ASN A CA 1
ATOM 5129 C C . ASN A 1 620 ? 83.253 2.204 -144.116 1.00 58.44 620 ASN A C 1
ATOM 5131 O O . ASN A 1 620 ? 82.534 1.978 -145.087 1.00 58.44 620 ASN A O 1
ATOM 5135 N N . GLU A 1 621 ? 84.473 2.730 -144.245 1.00 58.62 621 GLU A N 1
ATOM 5136 C CA . GLU A 1 621 ? 85.141 2.943 -145.536 1.00 58.62 621 GLU A CA 1
ATOM 5137 C C . GLU A 1 621 ? 85.513 1.600 -146.194 1.00 58.62 621 GLU A C 1
ATOM 5139 O O . GLU A 1 621 ? 85.217 1.395 -147.369 1.00 58.62 621 GLU A O 1
ATOM 5144 N N . PHE A 1 622 ? 86.035 0.633 -145.429 1.00 56.66 622 PHE A N 1
ATOM 5145 C CA . PHE A 1 622 ? 86.346 -0.715 -145.931 1.00 56.66 622 PHE A CA 1
ATOM 5146 C C . PHE A 1 622 ? 85.078 -1.521 -146.283 1.00 56.66 622 PHE A C 1
ATOM 5148 O O . PHE A 1 622 ? 85.014 -2.165 -147.330 1.00 56.66 622 PHE A O 1
ATOM 5155 N N . ARG A 1 623 ? 84.022 -1.435 -145.456 1.00 50.69 623 ARG A N 1
ATOM 5156 C CA . ARG A 1 623 ? 82.718 -2.087 -145.706 1.00 50.69 623 ARG A CA 1
ATOM 5157 C C . ARG A 1 623 ? 81.964 -1.554 -146.928 1.00 50.69 623 ARG A C 1
ATOM 5159 O O . ARG A 1 623 ? 81.026 -2.209 -147.366 1.00 50.69 623 ARG A O 1
ATOM 5166 N N . ARG A 1 624 ? 82.342 -0.400 -147.489 1.00 55.41 624 ARG A N 1
ATOM 5167 C CA . ARG A 1 624 ? 81.695 0.161 -148.689 1.00 55.41 624 ARG A CA 1
ATOM 5168 C C . ARG A 1 624 ? 82.205 -0.402 -150.019 1.00 55.41 624 ARG A C 1
ATOM 5170 O O . ARG A 1 624 ? 81.603 -0.089 -151.040 1.00 55.41 624 ARG A O 1
ATOM 5177 N N . LEU A 1 625 ? 83.274 -1.204 -150.025 1.00 53.34 625 LEU A N 1
ATOM 5178 C CA . LEU A 1 625 ? 83.925 -1.653 -151.265 1.00 53.34 625 LEU A CA 1
ATOM 5179 C C . LEU A 1 625 ? 83.759 -3.143 -151.599 1.00 53.34 625 LEU A C 1
ATOM 5181 O O . LEU A 1 625 ? 83.851 -3.490 -152.772 1.00 53.34 625 LEU A O 1
ATOM 5185 N N . ILE A 1 626 ? 83.538 -4.030 -150.618 1.00 54.38 626 ILE A N 1
ATOM 5186 C CA . ILE A 1 626 ? 83.620 -5.490 -150.838 1.00 54.38 626 ILE A CA 1
ATOM 5187 C C . ILE A 1 626 ? 82.456 -6.245 -150.163 1.00 54.38 626 ILE A C 1
ATOM 5189 O O . ILE A 1 626 ? 82.652 -6.925 -149.160 1.00 54.38 626 ILE A O 1
ATOM 5193 N N . LEU A 1 627 ? 81.250 -6.104 -150.739 1.00 38.69 627 LEU A N 1
ATOM 5194 C CA . LEU A 1 627 ? 80.304 -7.181 -151.126 1.00 38.69 627 LEU A CA 1
ATOM 5195 C C . LEU A 1 627 ? 78.809 -6.833 -150.987 1.00 38.69 627 LEU A C 1
ATOM 5197 O O . LEU A 1 627 ? 78.358 -6.129 -150.088 1.00 38.69 627 LEU A O 1
ATOM 5201 N N . VAL A 1 628 ? 78.046 -7.431 -151.901 1.00 35.25 628 VAL A N 1
ATOM 5202 C CA . VAL A 1 628 ? 76.582 -7.487 -152.003 1.00 35.25 628 VAL A CA 1
ATOM 5203 C C . VAL A 1 628 ? 76.228 -8.982 -152.118 1.00 35.25 628 VAL A C 1
ATOM 5205 O O . VAL A 1 628 ? 76.897 -9.648 -152.908 1.00 35.25 628 VAL A O 1
ATOM 5208 N N . PRO A 1 629 ? 75.173 -9.534 -151.480 1.00 47.34 629 PRO A N 1
ATOM 5209 C CA . PRO A 1 629 ? 74.495 -9.181 -150.221 1.00 47.34 629 PRO A CA 1
ATOM 5210 C C . PRO A 1 629 ? 74.309 -10.442 -149.303 1.00 47.34 629 PRO A C 1
ATOM 5212 O O . PRO A 1 629 ? 75.050 -11.406 -149.430 1.00 47.34 629 PRO A O 1
ATOM 5215 N N . HIS A 1 630 ? 73.261 -10.465 -148.454 1.00 30.03 630 HIS A N 1
ATOM 5216 C CA . HIS A 1 630 ? 72.604 -11.643 -147.819 1.00 30.03 630 HIS A CA 1
ATOM 5217 C C . HIS A 1 630 ? 73.184 -12.341 -146.539 1.00 30.03 630 HIS A C 1
ATOM 5219 O O . HIS A 1 630 ? 74.325 -12.770 -146.478 1.00 30.03 630 HIS A O 1
ATOM 5225 N N . MET A 1 631 ? 72.266 -12.553 -145.569 1.00 29.92 631 MET A N 1
ATOM 5226 C CA . MET A 1 631 ? 72.109 -13.659 -144.575 1.00 29.92 631 MET A CA 1
ATOM 5227 C C . MET A 1 631 ? 73.034 -13.861 -143.337 1.00 29.92 631 MET A C 1
ATOM 5229 O O . MET A 1 631 ? 74.048 -14.539 -143.378 1.00 29.92 631 MET A O 1
ATOM 5233 N N . THR A 1 632 ? 72.528 -13.385 -142.185 1.00 35.91 632 THR A N 1
ATOM 5234 C CA . THR A 1 632 ? 72.203 -14.116 -140.917 1.00 35.91 632 THR A CA 1
ATOM 5235 C C . THR A 1 632 ? 73.074 -15.247 -140.305 1.00 35.91 632 THR A C 1
ATOM 5237 O O . THR A 1 632 ? 73.183 -16.320 -140.888 1.00 35.91 632 THR A O 1
ATOM 5240 N N . SER A 1 633 ? 73.335 -15.100 -138.985 1.00 32.03 633 SER A N 1
ATOM 5241 C CA . SER A 1 633 ? 73.142 -16.090 -137.876 1.00 32.03 633 SER A CA 1
ATOM 5242 C C . SER A 1 633 ? 74.379 -16.607 -137.096 1.00 32.03 633 SER A C 1
ATOM 5244 O O . SER A 1 633 ? 75.321 -17.083 -137.712 1.00 32.03 633 SER A O 1
ATOM 5246 N N . ALA A 1 634 ? 74.271 -16.597 -135.745 1.00 32.34 634 ALA A N 1
ATOM 5247 C CA . ALA A 1 634 ? 75.128 -17.201 -134.683 1.00 32.34 634 ALA A CA 1
ATOM 5248 C C . ALA A 1 634 ? 76.651 -16.879 -134.693 1.00 32.34 634 ALA A C 1
ATOM 5250 O O . ALA A 1 634 ? 77.210 -16.541 -135.725 1.00 32.34 634 ALA A O 1
ATOM 5251 N N . GLY A 1 635 ? 77.440 -16.934 -133.606 1.00 33.66 635 GLY A N 1
ATOM 5252 C CA . GLY A 1 635 ? 77.311 -17.194 -132.149 1.00 33.66 635 GLY A CA 1
ATOM 5253 C C . GLY A 1 635 ? 78.745 -17.058 -131.539 1.00 33.66 635 GLY A C 1
ATOM 5254 O O . GLY A 1 635 ? 79.688 -17.038 -132.321 1.00 33.66 635 GLY A O 1
ATOM 5255 N N . ILE A 1 636 ? 79.069 -16.866 -130.245 1.00 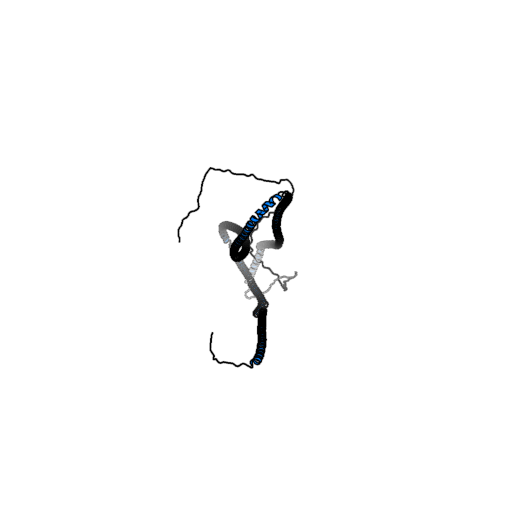35.53 636 ILE A N 1
ATOM 5256 C CA . ILE A 1 636 ? 78.931 -17.742 -129.051 1.00 35.53 636 ILE A CA 1
ATOM 5257 C C . ILE A 1 636 ? 79.943 -17.231 -127.958 1.00 35.53 636 ILE A C 1
ATOM 5259 O O . ILE A 1 636 ? 80.965 -16.66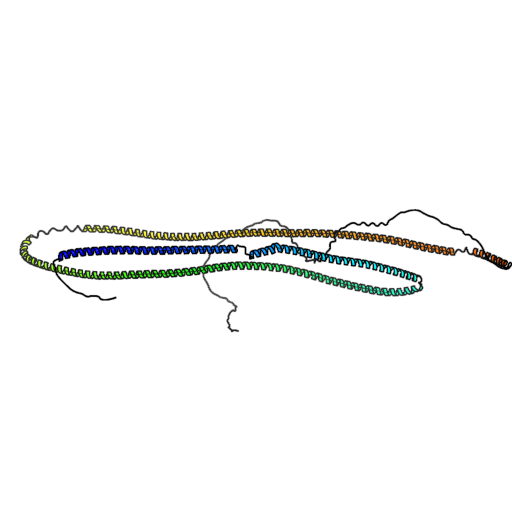8 -128.336 1.00 35.53 636 ILE A O 1
ATOM 5263 N N . HIS A 1 637 ? 79.685 -17.493 -126.658 1.00 30.09 637 HIS A N 1
ATOM 5264 C CA . HIS A 1 637 ? 80.511 -17.286 -125.420 1.00 30.09 637 HIS A CA 1
ATOM 5265 C C . HIS A 1 637 ? 80.965 -15.846 -125.025 1.00 30.09 637 HIS A C 1
ATOM 5267 O O . HIS A 1 637 ? 81.257 -15.035 -125.895 1.00 30.09 637 HIS A O 1
ATOM 5273 N N . ASP A 1 638 ? 80.929 -15.369 -123.760 1.00 33.09 638 ASP A N 1
ATOM 5274 C CA . ASP A 1 638 ? 81.309 -15.872 -122.395 1.00 33.09 638 ASP A CA 1
ATOM 5275 C C . ASP A 1 638 ? 82.836 -15.913 -122.109 1.00 33.09 638 ASP A C 1
ATOM 5277 O O . ASP A 1 638 ? 83.584 -16.094 -123.072 1.00 33.09 638 ASP A O 1
ATOM 5281 N N . PRO A 1 639 ? 83.339 -15.752 -120.843 1.00 44.28 639 PRO A N 1
ATOM 5282 C CA . PRO A 1 639 ? 82.672 -16.106 -119.567 1.00 44.28 639 PRO A CA 1
ATOM 5283 C C . PRO A 1 639 ? 82.813 -15.171 -118.323 1.00 44.28 639 PRO A C 1
ATOM 5285 O O . PRO A 1 639 ? 83.647 -14.270 -118.252 1.00 44.28 639 PRO A O 1
ATOM 5288 N N . THR A 1 640 ? 82.037 -15.505 -117.277 1.00 38.22 640 THR A N 1
ATOM 5289 C CA . THR A 1 640 ? 82.203 -15.180 -115.827 1.00 38.22 640 THR A CA 1
ATOM 5290 C C . THR A 1 640 ? 83.464 -15.779 -115.164 1.00 38.22 640 THR A C 1
ATOM 5292 O O . THR A 1 640 ? 84.008 -16.751 -115.693 1.00 38.22 640 THR A O 1
ATOM 5295 N N . PRO A 1 641 ? 83.941 -15.245 -114.005 1.00 45.56 641 PRO A N 1
ATOM 5296 C CA . PRO A 1 641 ? 83.661 -15.807 -112.640 1.00 45.56 641 PRO A CA 1
ATOM 5297 C C . PRO A 1 641 ? 83.632 -14.715 -111.506 1.00 45.56 641 PRO A C 1
ATOM 5299 O O . PRO A 1 641 ? 83.804 -13.549 -111.837 1.00 45.56 641 PRO A O 1
ATOM 5302 N N . PHE A 1 642 ? 83.469 -14.890 -110.169 1.00 33.38 642 PHE A N 1
ATOM 5303 C CA . PHE A 1 642 ? 82.947 -15.885 -109.176 1.00 33.38 642 PHE A CA 1
ATOM 5304 C C . PHE A 1 642 ? 82.679 -15.131 -107.819 1.00 33.38 642 PHE A C 1
ATOM 5306 O O . PHE A 1 642 ? 83.146 -14.004 -107.683 1.00 33.38 642 PHE A O 1
ATOM 5313 N N . LEU A 1 643 ? 81.771 -15.513 -106.892 1.00 33.91 643 LEU A N 1
ATOM 5314 C CA . LEU A 1 643 ? 81.769 -16.555 -105.810 1.00 33.91 643 LEU A CA 1
ATOM 5315 C C . LEU A 1 643 ? 82.874 -16.407 -104.720 1.00 33.91 643 LEU A C 1
ATOM 5317 O O . LEU A 1 643 ? 83.973 -15.996 -105.065 1.00 33.91 643 LEU A O 1
ATOM 5321 N N . SER A 1 644 ? 82.722 -16.737 -103.414 1.00 27.92 644 SER A N 1
ATOM 5322 C CA . SER A 1 644 ? 81.624 -17.278 -102.549 1.00 27.92 644 SER A CA 1
ATOM 5323 C C . SER A 1 644 ? 81.918 -16.969 -101.037 1.00 27.92 644 SER A C 1
ATOM 5325 O O . SER A 1 644 ? 83.029 -16.545 -100.748 1.00 27.92 644 SER A O 1
ATOM 5327 N N . SER A 1 645 ? 80.969 -16.950 -100.070 1.00 28.97 645 SER A N 1
ATOM 5328 C CA . SER A 1 645 ? 80.480 -18.041 -99.152 1.00 28.97 645 SER A CA 1
ATOM 5329 C C . SER A 1 645 ? 81.559 -18.682 -98.212 1.00 28.97 645 SER A C 1
ATOM 5331 O O . SER A 1 645 ? 82.717 -18.696 -98.599 1.00 28.97 645 SER A O 1
ATOM 5333 N N . THR A 1 646 ? 81.355 -19.245 -96.991 1.00 28.48 646 THR A N 1
ATOM 5334 C CA . THR A 1 646 ? 80.226 -20.004 -96.359 1.00 28.48 646 THR A CA 1
ATOM 5335 C C . THR A 1 646 ? 80.456 -20.263 -94.818 1.00 28.48 646 THR A C 1
ATOM 5337 O O . THR A 1 646 ? 81.584 -20.100 -94.369 1.00 28.48 646 THR A O 1
ATOM 5340 N N . LEU A 1 647 ? 79.462 -20.821 -94.073 1.00 31.30 647 LEU A N 1
ATOM 5341 C CA . LEU A 1 647 ? 79.537 -21.612 -92.785 1.00 31.30 647 LEU A CA 1
ATOM 5342 C C . LEU A 1 647 ? 79.896 -20.906 -91.427 1.00 31.30 647 LEU A C 1
ATOM 5344 O O . LEU A 1 647 ? 80.383 -19.785 -91.445 1.00 31.30 647 LEU A O 1
ATOM 5348 N N . VAL A 1 648 ? 79.788 -21.527 -90.218 1.00 30.02 648 VAL A N 1
ATOM 5349 C CA . VAL A 1 648 ? 78.631 -22.140 -89.468 1.00 30.02 648 VAL A CA 1
ATOM 5350 C C . VAL A 1 648 ? 79.014 -22.590 -88.011 1.00 30.02 648 VAL A C 1
ATOM 5352 O O . VAL A 1 648 ? 80.145 -23.005 -87.795 1.00 30.02 648 VAL A O 1
ATOM 5355 N N . ALA A 1 649 ? 78.032 -22.616 -87.077 1.00 28.36 649 ALA A N 1
ATOM 5356 C CA . ALA A 1 649 ? 77.933 -23.361 -85.779 1.00 28.36 649 ALA A CA 1
ATOM 5357 C C . ALA A 1 649 ? 78.542 -22.854 -84.427 1.00 28.36 649 ALA A C 1
ATOM 5359 O O . ALA A 1 649 ? 79.634 -22.305 -84.379 1.00 28.36 649 ALA A O 1
ATOM 5360 N N . ALA A 1 650 ? 77.821 -23.218 -83.335 1.00 25.64 650 ALA A N 1
ATOM 5361 C CA . ALA A 1 650 ? 78.177 -23.304 -81.889 1.00 25.64 650 ALA A CA 1
ATOM 5362 C C . ALA A 1 650 ? 78.424 -21.985 -81.087 1.00 25.64 650 ALA A C 1
ATOM 5364 O O . ALA A 1 650 ? 78.922 -21.018 -81.649 1.00 25.64 650 ALA A O 1
ATOM 5365 N N . ALA A 1 651 ? 78.097 -21.843 -79.783 1.00 30.66 651 ALA A N 1
ATOM 5366 C CA . ALA A 1 651 ? 77.471 -22.737 -78.777 1.00 30.66 651 ALA A CA 1
ATOM 5367 C C . ALA A 1 651 ? 76.645 -21.957 -77.702 1.00 30.66 651 ALA A C 1
ATOM 5369 O O . ALA A 1 651 ? 76.875 -20.764 -77.531 1.00 30.66 651 ALA A O 1
ATOM 5370 N N . ASP A 1 652 ? 75.770 -22.673 -76.967 1.00 28.81 652 ASP A N 1
ATOM 5371 C CA . ASP A 1 652 ? 75.161 -22.406 -75.630 1.00 28.81 652 ASP A CA 1
ATOM 5372 C C . ASP A 1 652 ? 74.364 -21.083 -75.375 1.00 28.81 652 ASP A C 1
ATOM 5374 O O . ASP A 1 652 ? 74.640 -20.038 -75.946 1.00 28.81 652 ASP A O 1
ATOM 5378 N N . MET A 1 653 ? 73.299 -21.009 -74.549 1.00 29.61 653 MET A N 1
ATOM 5379 C CA . MET A 1 653 ? 72.863 -21.843 -73.409 1.00 29.61 653 MET A CA 1
ATOM 5380 C C . MET A 1 653 ? 71.356 -22.223 -73.401 1.00 29.61 653 MET A C 1
ATOM 5382 O O . MET A 1 653 ? 70.461 -21.402 -73.579 1.00 29.61 653 MET A O 1
ATOM 5386 N N . SER A 1 654 ? 71.132 -23.490 -73.061 1.00 27.08 654 SER A N 1
ATOM 5387 C CA . SER A 1 654 ? 69.982 -24.203 -72.460 1.00 27.08 654 SER A CA 1
ATOM 5388 C C . SER A 1 654 ? 68.777 -23.502 -71.754 1.00 27.08 654 SER A C 1
ATOM 5390 O O . SER A 1 654 ? 68.970 -22.862 -70.725 1.00 27.08 654 SER A O 1
ATOM 5392 N N . PHE A 1 655 ? 67.549 -23.925 -72.144 1.00 27.94 655 PHE A N 1
ATOM 5393 C CA . PHE A 1 655 ? 66.390 -24.366 -71.297 1.00 27.94 655 PHE A CA 1
ATOM 5394 C C . PHE A 1 655 ? 65.691 -23.345 -70.301 1.00 27.94 655 PHE A C 1
ATOM 5396 O O . PHE A 1 655 ? 66.156 -22.220 -70.160 1.00 27.94 655 PHE A O 1
ATOM 5403 N N . PRO A 1 656 ? 64.536 -23.649 -69.629 1.00 50.56 656 PRO A N 1
ATOM 5404 C CA . PRO A 1 656 ? 63.218 -23.921 -70.254 1.00 50.56 656 PRO A CA 1
ATOM 5405 C C . PRO A 1 656 ? 61.932 -23.482 -69.462 1.00 50.56 656 PRO A C 1
ATOM 5407 O O . PRO A 1 656 ? 61.990 -22.855 -68.410 1.00 50.56 656 PRO A O 1
ATOM 5410 N N . ASN A 1 657 ? 60.780 -23.997 -69.931 1.00 29.34 657 ASN A N 1
ATOM 5411 C CA . ASN A 1 657 ? 59.551 -24.395 -69.202 1.00 29.34 657 ASN A CA 1
ATOM 5412 C C . ASN A 1 657 ? 58.442 -23.380 -68.845 1.00 29.34 657 ASN A C 1
ATOM 5414 O O . ASN A 1 657 ? 58.457 -22.697 -67.825 1.00 29.34 657 ASN A O 1
ATOM 5418 N N . LEU A 1 658 ? 57.331 -23.531 -69.579 1.00 38.06 658 LEU A N 1
ATOM 5419 C CA . LEU A 1 658 ? 55.983 -23.603 -69.001 1.00 38.06 658 LEU A CA 1
ATOM 5420 C C . LEU A 1 658 ? 55.865 -24.827 -68.071 1.00 38.06 658 LEU A C 1
ATOM 5422 O O . LEU A 1 658 ? 56.302 -25.912 -68.452 1.00 38.06 658 LEU A O 1
ATOM 5426 N N . GLN A 1 659 ? 55.148 -24.717 -66.947 1.00 27.84 659 GLN A N 1
ATOM 5427 C CA . GLN A 1 659 ? 54.402 -25.864 -66.414 1.00 27.84 659 GLN A CA 1
ATOM 5428 C C . GLN A 1 659 ? 53.141 -25.429 -65.655 1.00 27.84 659 GLN A C 1
ATOM 5430 O O . GLN A 1 659 ? 53.200 -24.683 -64.680 1.00 27.84 659 GLN A O 1
ATOM 5435 N N . VAL A 1 660 ? 51.989 -25.946 -66.088 1.00 32.28 660 VAL A N 1
ATOM 5436 C CA . VAL A 1 660 ? 50.730 -25.896 -65.333 1.00 32.28 660 VAL A CA 1
ATOM 5437 C C . VAL A 1 660 ? 50.791 -26.927 -64.209 1.00 32.28 660 VAL A C 1
ATOM 5439 O O . VAL A 1 660 ? 51.147 -28.079 -64.456 1.00 32.28 660 VAL A O 1
ATOM 5442 N N . ARG A 1 661 ? 50.368 -26.560 -62.993 1.00 28.88 661 ARG A N 1
ATOM 5443 C CA . ARG A 1 661 ? 50.095 -27.545 -61.940 1.00 28.88 661 ARG A CA 1
ATOM 5444 C C . ARG A 1 661 ? 48.844 -27.201 -61.141 1.00 28.88 661 ARG A C 1
ATOM 5446 O O . ARG A 1 661 ? 48.891 -26.460 -60.165 1.00 28.88 661 ARG A O 1
ATOM 5453 N N . CYS A 1 662 ? 47.725 -27.795 -61.538 1.00 29.48 662 CYS A N 1
ATOM 5454 C CA . CYS A 1 662 ? 46.555 -27.900 -60.677 1.00 29.48 662 CYS A CA 1
ATOM 5455 C C . CYS A 1 662 ? 46.840 -28.906 -59.551 1.00 29.48 662 CYS A C 1
ATOM 5457 O O . CYS A 1 662 ? 47.342 -29.996 -59.815 1.00 29.48 662 CYS A O 1
ATOM 5459 N N . HIS A 1 663 ? 46.437 -28.588 -58.322 1.00 31.52 663 HIS A N 1
ATOM 5460 C CA . HIS A 1 663 ? 46.102 -29.596 -57.317 1.00 31.52 663 HIS A CA 1
ATOM 5461 C C . HIS A 1 663 ? 44.808 -29.180 -56.610 1.00 31.52 663 HIS A C 1
ATOM 5463 O O . HIS A 1 663 ? 44.616 -28.019 -56.259 1.00 31.52 663 HIS A O 1
ATOM 5469 N N . LEU A 1 664 ? 43.905 -30.146 -56.459 1.00 31.03 664 LEU A N 1
ATOM 5470 C CA . LEU A 1 664 ? 42.564 -30.007 -55.895 1.00 31.03 664 LEU A CA 1
ATOM 5471 C C . LEU A 1 664 ? 42.563 -30.589 -54.474 1.00 31.03 664 LEU A C 1
ATOM 5473 O O . LEU A 1 664 ? 43.078 -31.691 -54.294 1.00 31.03 664 LEU A O 1
ATOM 5477 N N . GLY A 1 665 ? 41.946 -29.930 -53.483 1.00 29.89 665 GLY A N 1
ATOM 5478 C CA . GLY A 1 665 ? 41.729 -30.589 -52.187 1.00 29.89 665 GLY A CA 1
ATOM 5479 C C . GLY A 1 665 ? 41.311 -29.726 -50.992 1.00 29.89 665 GLY A C 1
ATOM 5480 O O . GLY A 1 665 ? 42.179 -29.297 -50.248 1.00 29.89 665 GLY A O 1
ATOM 5481 N N . ARG A 1 666 ? 39.988 -29.663 -50.737 1.00 28.23 666 ARG A N 1
ATOM 5482 C CA . ARG A 1 666 ? 39.307 -29.331 -49.449 1.00 28.23 666 ARG A CA 1
ATOM 5483 C C . ARG A 1 666 ? 39.508 -27.877 -48.932 1.00 28.23 666 ARG A C 1
ATOM 5485 O O . ARG A 1 666 ? 40.599 -27.341 -48.972 1.00 28.23 666 ARG A O 1
ATOM 5492 N N . ALA A 1 667 ? 38.468 -27.092 -48.607 1.00 28.97 667 ALA A N 1
ATOM 5493 C CA . ALA A 1 667 ? 37.395 -27.250 -47.597 1.00 28.97 667 ALA A CA 1
ATOM 5494 C C . ALA A 1 667 ? 37.931 -27.148 -46.146 1.00 28.97 667 ALA A C 1
ATOM 5496 O O . ALA A 1 667 ? 38.869 -27.866 -45.825 1.00 28.97 667 ALA A O 1
ATOM 5497 N N . LYS A 1 668 ? 37.386 -26.334 -45.217 1.00 37.72 668 LYS A N 1
ATOM 5498 C CA . LYS A 1 668 ? 36.129 -25.527 -45.154 1.00 37.72 668 LYS A CA 1
ATOM 5499 C C . LYS A 1 668 ? 36.355 -24.206 -44.317 1.00 37.72 668 LYS A C 1
ATOM 5501 O O . LYS A 1 668 ? 37.516 -23.921 -44.041 1.00 37.72 668 LYS A O 1
ATOM 5506 N N . PRO A 1 669 ? 35.345 -23.354 -43.985 1.00 49.09 669 PRO A N 1
ATOM 5507 C CA . PRO A 1 669 ? 35.555 -21.912 -43.721 1.00 49.09 669 PRO A CA 1
ATOM 5508 C C . PRO A 1 669 ? 35.431 -21.428 -42.256 1.00 49.09 669 PRO A C 1
ATOM 5510 O O . PRO A 1 669 ? 34.839 -22.107 -41.423 1.00 49.09 669 PRO A O 1
ATOM 5513 N N . LEU A 1 670 ? 35.840 -20.168 -42.031 1.00 30.73 670 LEU A N 1
ATOM 5514 C CA . LEU A 1 670 ? 35.342 -19.214 -41.016 1.00 30.73 670 LEU A CA 1
ATOM 5515 C C . LEU A 1 670 ? 35.337 -17.811 -41.678 1.00 30.73 670 LEU A C 1
ATOM 5517 O O . LEU A 1 670 ? 36.384 -17.308 -42.068 1.00 30.73 670 LEU A O 1
ATOM 5521 N N . SER A 1 671 ? 34.187 -17.297 -42.127 1.00 28.83 671 SER A N 1
ATOM 5522 C CA . SER A 1 671 ? 33.258 -16.429 -41.371 1.00 28.83 671 SER A CA 1
ATOM 5523 C C . SER A 1 671 ? 33.722 -14.967 -41.215 1.00 28.83 671 SER A C 1
ATOM 5525 O O . SER A 1 671 ? 34.258 -14.575 -40.180 1.00 28.83 671 SER A O 1
ATOM 5527 N N . PHE A 1 672 ? 33.429 -14.129 -42.217 1.00 29.48 672 PHE A N 1
ATOM 5528 C CA . PHE A 1 672 ? 33.324 -12.679 -42.010 1.00 29.48 672 PHE A CA 1
ATOM 5529 C C . PHE A 1 672 ? 32.048 -12.392 -41.206 1.00 29.48 672 PHE A C 1
ATOM 5531 O O . PHE A 1 672 ? 30.960 -12.789 -41.624 1.00 29.48 672 PHE A O 1
ATOM 5538 N N . GLN A 1 673 ? 32.165 -11.708 -40.067 1.00 30.48 673 GLN A N 1
ATOM 5539 C CA . GLN A 1 673 ? 31.009 -11.176 -39.342 1.00 30.48 673 GLN A CA 1
ATOM 5540 C C . GLN A 1 673 ? 30.623 -9.800 -39.900 1.00 30.48 673 GLN A C 1
ATOM 5542 O O . GLN A 1 673 ? 31.481 -9.040 -40.353 1.00 30.48 673 GLN A O 1
ATOM 5547 N N . LYS A 1 674 ? 29.325 -9.478 -39.870 1.00 30.72 674 LYS A N 1
ATOM 5548 C CA . LYS A 1 674 ? 28.815 -8.153 -40.243 1.00 30.72 674 LYS A CA 1
ATOM 5549 C C . LYS A 1 674 ? 29.323 -7.094 -39.260 1.00 30.72 674 LYS A C 1
ATOM 5551 O O . LYS A 1 674 ? 29.285 -7.320 -38.054 1.00 30.72 674 LYS A O 1
ATOM 5556 N N . LEU A 1 675 ? 29.696 -5.917 -39.766 1.00 29.47 675 LEU A N 1
ATOM 5557 C CA . LEU A 1 675 ? 29.532 -4.684 -38.996 1.00 29.47 675 LEU A CA 1
ATOM 5558 C C . LEU A 1 675 ? 28.132 -4.146 -39.287 1.00 29.47 675 LEU A C 1
ATOM 5560 O O . LEU A 1 675 ? 27.904 -3.552 -40.340 1.00 29.47 675 LEU A O 1
ATOM 5564 N N . ASP A 1 676 ? 27.206 -4.339 -38.352 1.00 28.41 676 ASP A N 1
ATOM 5565 C CA . ASP A 1 676 ? 25.932 -3.630 -38.381 1.00 28.41 676 ASP A CA 1
ATOM 5566 C C . ASP A 1 676 ? 26.155 -2.188 -37.892 1.00 28.41 676 ASP A C 1
ATOM 5568 O O . ASP A 1 676 ? 26.528 -1.949 -36.741 1.00 28.41 676 ASP A O 1
ATOM 5572 N N . PHE A 1 677 ? 25.933 -1.208 -38.770 1.00 31.69 677 PHE A N 1
ATOM 5573 C CA . PHE A 1 677 ? 25.976 0.214 -38.419 1.00 31.69 677 PHE A CA 1
ATOM 5574 C C . PHE A 1 677 ? 24.754 0.577 -37.558 1.00 31.69 677 PHE A C 1
ATOM 5576 O O . PHE A 1 677 ? 23.691 0.911 -38.077 1.00 31.69 677 PHE A O 1
ATOM 5583 N N . HIS A 1 678 ? 24.899 0.532 -36.232 1.00 31.67 678 HIS A N 1
ATOM 5584 C CA . HIS A 1 678 ? 23.888 1.061 -35.315 1.00 31.67 678 HIS A CA 1
ATOM 5585 C C . HIS A 1 678 ? 24.154 2.533 -34.982 1.00 31.67 678 HIS A C 1
ATOM 5587 O O . HIS A 1 678 ? 25.136 2.881 -34.325 1.00 31.67 678 HIS A O 1
ATOM 5593 N N . ILE A 1 679 ? 23.247 3.408 -35.422 1.00 36.16 679 ILE A N 1
ATOM 5594 C CA . ILE A 1 679 ? 23.260 4.835 -35.086 1.00 36.16 679 ILE A CA 1
ATOM 5595 C C . ILE A 1 679 ? 22.734 4.998 -33.655 1.00 36.16 679 ILE A C 1
ATOM 5597 O O . ILE A 1 679 ? 21.526 4.970 -33.426 1.00 36.16 679 ILE A O 1
ATOM 5601 N N . ILE A 1 680 ? 23.635 5.206 -32.692 1.00 31.86 680 ILE A N 1
ATOM 5602 C CA . ILE A 1 680 ? 23.283 5.559 -31.309 1.00 31.86 680 ILE A CA 1
ATOM 5603 C C . ILE A 1 680 ? 23.627 7.031 -31.058 1.00 31.86 680 ILE A C 1
ATOM 5605 O O . ILE A 1 680 ? 24.725 7.498 -31.362 1.00 31.86 680 ILE A O 1
ATOM 5609 N N . LYS A 1 681 ? 22.661 7.779 -30.514 1.00 31.52 681 LYS A N 1
ATOM 5610 C CA . LYS A 1 681 ? 22.786 9.215 -30.237 1.00 31.52 681 LYS A CA 1
ATOM 5611 C C . LYS A 1 681 ? 23.509 9.464 -28.907 1.00 31.52 681 LYS A C 1
ATOM 5613 O O . LYS A 1 681 ? 22.965 9.193 -27.843 1.00 31.52 681 LYS A O 1
ATOM 5618 N N . ASN A 1 682 ? 24.684 10.079 -28.984 1.00 34.31 682 ASN A N 1
ATOM 5619 C CA . ASN A 1 682 ? 25.261 10.894 -27.908 1.00 34.31 682 ASN A CA 1
ATOM 5620 C C . ASN A 1 682 ? 24.412 12.177 -27.724 1.00 34.31 682 ASN A C 1
ATOM 5622 O O . ASN A 1 682 ? 23.883 12.681 -28.712 1.00 34.31 682 ASN A O 1
ATOM 5626 N N . HIS A 1 683 ? 24.267 12.810 -26.555 1.00 40.12 683 HIS A N 1
ATOM 5627 C CA . HIS A 1 683 ? 24.592 12.475 -25.153 1.00 40.12 683 HIS A CA 1
ATOM 5628 C C . HIS A 1 683 ? 23.796 13.465 -24.261 1.00 40.12 683 HIS A C 1
ATOM 5630 O O . HIS A 1 683 ? 23.377 14.511 -24.762 1.00 40.12 683 HIS A O 1
ATOM 5636 N N . PRO A 1 684 ? 23.692 13.252 -22.938 1.00 45.53 684 PRO A N 1
ATOM 5637 C CA . PRO A 1 684 ? 23.632 14.378 -21.998 1.00 45.53 684 PRO A CA 1
ATOM 5638 C C . PRO A 1 684 ? 24.897 14.431 -21.130 1.00 45.53 684 PRO A C 1
ATOM 5640 O O . PRO A 1 684 ? 25.331 13.420 -20.584 1.00 45.53 684 PRO A O 1
ATOM 5643 N N . LEU A 1 685 ? 25.510 15.610 -21.011 1.00 35.38 685 LEU A N 1
ATOM 5644 C CA . LEU A 1 685 ? 26.699 15.840 -20.179 1.00 35.38 685 LEU A CA 1
ATOM 5645 C C . LEU A 1 685 ? 26.344 15.792 -18.683 1.00 35.38 685 LEU A C 1
ATOM 5647 O O . LEU A 1 685 ? 25.474 16.548 -18.245 1.00 35.38 685 LEU A O 1
ATOM 5651 N N . TYR A 1 686 ? 27.077 14.998 -17.900 1.00 33.44 686 TYR A N 1
ATOM 5652 C CA . TYR A 1 686 ? 27.182 15.197 -16.453 1.00 33.44 686 TYR A CA 1
ATOM 5653 C C . TYR A 1 686 ? 28.289 16.210 -16.148 1.00 33.44 686 TYR A C 1
ATOM 5655 O O . TYR A 1 686 ? 29.388 16.123 -16.692 1.00 33.44 686 TYR A O 1
ATOM 5663 N N . GLY A 1 687 ? 28.009 17.132 -15.230 1.00 37.22 687 GLY A N 1
ATOM 5664 C CA . GLY A 1 687 ? 28.991 18.057 -14.678 1.00 37.22 687 GLY A CA 1
ATOM 5665 C C . GLY A 1 687 ? 28.616 18.425 -13.250 1.00 37.22 687 GLY A C 1
ATOM 5666 O O . GLY A 1 687 ? 27.821 19.333 -13.049 1.00 37.22 687 GLY A O 1
ATOM 5667 N N . TRP A 1 688 ? 29.178 17.709 -12.274 1.00 32.31 688 TRP A N 1
ATOM 5668 C CA . TRP A 1 688 ? 29.112 18.052 -10.852 1.00 32.31 688 TRP A CA 1
ATOM 5669 C C . TRP A 1 688 ? 30.496 17.891 -10.217 1.00 32.31 688 TRP A C 1
ATOM 5671 O O . TRP A 1 688 ? 31.296 17.048 -10.627 1.00 32.31 688 TRP A O 1
ATOM 5681 N N . VAL A 1 689 ? 30.799 18.769 -9.264 1.00 32.59 689 VAL A N 1
ATOM 5682 C CA . VAL A 1 689 ? 32.157 19.025 -8.767 1.00 32.59 689 VAL A CA 1
ATOM 5683 C C . VAL A 1 689 ? 32.476 18.153 -7.550 1.00 32.59 689 VAL A C 1
ATOM 5685 O O . VAL A 1 689 ? 31.637 17.965 -6.673 1.00 32.59 689 VAL A O 1
ATOM 5688 N N . ARG A 1 690 ? 33.715 17.650 -7.467 1.00 31.89 690 ARG A N 1
ATOM 5689 C CA . ARG A 1 690 ? 34.246 17.030 -6.242 1.00 31.89 690 ARG A CA 1
ATOM 5690 C C . ARG A 1 690 ? 34.420 18.081 -5.146 1.00 31.89 690 ARG A C 1
ATOM 5692 O O . ARG A 1 690 ? 35.121 19.063 -5.367 1.00 31.89 690 ARG A O 1
ATOM 5699 N N . PHE A 1 691 ? 33.948 17.781 -3.940 1.00 31.44 691 PHE A N 1
ATOM 5700 C CA . PHE A 1 691 ? 34.516 18.342 -2.715 1.00 31.44 691 PHE A CA 1
ATOM 5701 C C . PHE A 1 691 ? 34.976 17.208 -1.798 1.00 31.44 691 PHE A C 1
ATOM 5703 O O . PHE A 1 691 ? 34.239 16.256 -1.553 1.00 31.44 691 PHE A O 1
ATOM 5710 N N . THR A 1 692 ? 36.212 17.307 -1.318 1.00 35.38 692 THR A N 1
ATOM 5711 C CA . THR A 1 692 ? 36.841 16.366 -0.382 1.00 35.38 692 THR A CA 1
ATOM 5712 C C . THR A 1 692 ? 37.057 17.045 0.970 1.00 35.38 692 THR A C 1
ATOM 5714 O O . THR A 1 692 ? 37.674 18.111 0.988 1.00 35.38 692 THR A O 1
ATOM 5717 N N . PRO A 1 693 ? 36.657 16.436 2.096 1.00 48.03 693 PRO A N 1
ATOM 5718 C CA . PRO A 1 693 ? 37.226 16.738 3.405 1.00 48.03 693 PRO A CA 1
ATOM 5719 C C . PRO A 1 693 ? 38.476 15.874 3.655 1.00 48.03 693 PRO A C 1
ATOM 5721 O O . PRO A 1 693 ? 38.539 14.729 3.206 1.00 48.03 693 PRO A O 1
ATOM 5724 N N . PHE A 1 694 ? 39.469 16.397 4.382 1.00 34.25 694 PHE A N 1
ATOM 5725 C CA . PHE A 1 694 ? 40.673 15.643 4.756 1.00 34.25 694 PHE A CA 1
ATOM 5726 C C . PHE A 1 694 ? 41.267 16.178 6.074 1.00 34.25 694 PHE A C 1
ATOM 5728 O O . PHE A 1 694 ? 41.754 17.300 6.077 1.00 34.25 694 PHE A O 1
ATOM 5735 N N . LEU A 1 695 ? 41.235 15.349 7.134 1.00 32.53 695 LEU A N 1
ATOM 5736 C CA . LEU A 1 695 ? 41.880 15.476 8.469 1.00 32.53 695 LEU A CA 1
ATOM 5737 C C . LEU A 1 695 ? 41.563 16.758 9.300 1.00 32.53 695 LEU A C 1
ATOM 5739 O O . LEU A 1 695 ? 41.568 17.857 8.767 1.00 32.53 695 LEU A O 1
ATOM 5743 N N . ASN A 1 696 ? 41.199 16.763 10.592 1.00 34.38 696 ASN A N 1
ATOM 5744 C CA . ASN A 1 696 ? 41.263 15.857 11.765 1.00 34.38 696 ASN A CA 1
ATOM 5745 C C . ASN A 1 696 ? 42.460 16.078 12.728 1.00 34.38 696 ASN A C 1
ATOM 5747 O O . ASN A 1 696 ? 43.581 16.283 12.277 1.00 34.38 696 ASN A O 1
ATOM 5751 N N . GLU A 1 697 ? 42.174 15.960 14.040 1.00 35.22 697 GLU A N 1
ATOM 5752 C CA . GLU A 1 697 ? 43.040 16.203 15.228 1.00 35.22 697 GLU A CA 1
ATOM 5753 C C . GLU A 1 697 ? 43.405 17.702 15.464 1.00 35.22 697 GLU A C 1
ATOM 5755 O O . GLU A 1 697 ? 43.383 18.491 14.527 1.00 35.22 697 GLU A O 1
ATOM 5760 N N . VAL A 1 698 ? 43.641 18.248 16.677 1.00 28.11 698 VAL A N 1
ATOM 5761 C CA . VAL A 1 698 ? 44.112 17.725 17.989 1.00 28.11 698 VAL A CA 1
ATOM 5762 C C . VAL A 1 698 ? 43.393 18.430 19.194 1.00 28.11 698 VAL A C 1
ATOM 5764 O O . VAL A 1 698 ? 42.949 19.569 19.074 1.00 28.11 698 VAL A O 1
ATOM 5767 N N . TYR A 1 699 ? 43.282 17.763 20.361 1.00 33.06 699 TYR A N 1
ATOM 5768 C CA . TYR A 1 699 ? 42.737 18.218 21.686 1.00 33.06 699 TYR A CA 1
ATOM 5769 C C . TYR A 1 699 ? 43.877 18.748 22.634 1.00 33.06 699 TYR A C 1
ATOM 5771 O O . TYR A 1 699 ? 45.021 18.672 22.197 1.00 33.06 699 TYR A O 1
ATOM 5779 N N . PRO A 1 700 ? 43.716 19.173 23.929 1.00 60.16 700 PRO A N 1
ATOM 5780 C CA . PRO A 1 700 ? 42.533 19.408 24.791 1.00 60.16 700 PRO A CA 1
ATOM 5781 C C . PRO A 1 700 ? 42.561 20.700 25.689 1.00 60.16 700 PRO A C 1
ATOM 5783 O O . PRO A 1 700 ? 43.478 21.507 25.640 1.00 60.16 700 PRO A O 1
ATOM 5786 N N . HIS A 1 701 ? 41.579 20.789 26.610 1.00 32.62 701 HIS A N 1
ATOM 5787 C CA . HIS A 1 701 ? 41.578 21.479 27.929 1.00 32.62 701 HIS A CA 1
ATOM 5788 C C . HIS A 1 701 ? 41.575 23.022 28.047 1.00 32.62 701 HIS A C 1
ATOM 5790 O O . HIS A 1 701 ? 42.592 23.675 27.852 1.00 32.62 701 HIS A O 1
ATOM 5796 N N . LEU A 1 702 ? 40.525 23.554 28.703 1.00 30.34 702 LEU A N 1
ATOM 5797 C CA . LEU A 1 702 ? 40.643 24.046 30.093 1.00 30.34 702 LEU A CA 1
ATOM 5798 C C . LEU A 1 702 ? 39.281 24.211 30.808 1.00 30.34 702 LEU A C 1
ATOM 5800 O O . LEU A 1 702 ? 38.217 24.163 30.198 1.00 30.34 702 LEU A O 1
ATOM 5804 N N . LEU A 1 703 ? 39.350 24.326 32.138 1.00 32.56 703 LEU A N 1
ATOM 5805 C CA . LEU A 1 703 ? 38.251 24.479 33.106 1.00 32.56 703 LEU A CA 1
ATOM 5806 C C . LEU A 1 703 ? 37.731 25.958 33.092 1.00 32.56 703 LEU A C 1
ATOM 5808 O O . LEU A 1 703 ? 38.351 26.796 32.451 1.00 32.56 703 LEU A O 1
ATOM 5812 N N . HIS A 1 704 ? 36.658 26.408 33.776 1.00 31.95 704 HIS A N 1
ATOM 5813 C CA . HIS A 1 704 ? 36.272 26.108 35.167 1.00 31.95 704 HIS A CA 1
ATOM 5814 C C . HIS A 1 704 ? 34.914 26.739 35.608 1.00 31.95 704 HIS A C 1
ATOM 5816 O O . HIS A 1 704 ? 34.584 27.837 35.183 1.00 31.95 704 HIS A O 1
ATOM 5822 N N . LYS A 1 705 ? 34.261 26.104 36.604 1.00 30.23 705 LYS A N 1
ATOM 5823 C CA . LYS A 1 705 ? 33.459 26.681 37.727 1.00 30.23 705 LYS A CA 1
ATOM 5824 C C . LYS A 1 705 ? 32.085 27.386 37.525 1.00 30.23 705 LYS A C 1
ATOM 5826 O O . LYS A 1 705 ? 32.033 28.523 37.093 1.00 30.23 705 LYS A O 1
ATOM 5831 N N . LEU A 1 706 ? 31.076 26.777 38.190 1.00 28.50 706 LEU A N 1
ATOM 5832 C CA . LEU A 1 706 ? 30.075 27.376 39.124 1.00 28.50 706 LEU A CA 1
ATOM 5833 C C . LEU A 1 706 ? 28.982 28.327 38.543 1.00 28.50 706 LEU A C 1
ATOM 5835 O O . LEU A 1 706 ? 29.165 28.903 37.484 1.00 28.50 706 LEU A O 1
ATOM 5839 N N . THR A 1 707 ? 27.786 28.506 39.140 1.00 30.28 707 THR A N 1
ATOM 5840 C CA . THR A 1 707 ? 27.227 28.027 40.435 1.00 30.28 707 THR A CA 1
ATOM 5841 C C . THR A 1 707 ? 25.707 27.726 40.355 1.00 30.28 707 THR A C 1
ATOM 5843 O O . THR A 1 707 ? 24.984 28.297 39.547 1.00 30.28 707 THR A O 1
ATOM 5846 N N . ARG A 1 708 ? 25.210 26.874 41.265 1.00 30.16 708 ARG A N 1
ATOM 5847 C CA . ARG A 1 708 ? 23.792 26.662 41.677 1.00 30.16 708 ARG A CA 1
ATOM 5848 C C . ARG A 1 708 ? 23.600 27.259 43.104 1.00 30.16 708 ARG A C 1
ATOM 5850 O O . ARG A 1 708 ? 24.626 27.546 43.717 1.00 30.16 708 ARG A O 1
ATOM 5857 N N . PRO A 1 709 ? 22.414 27.236 43.765 1.00 56.41 709 PRO A N 1
ATOM 5858 C CA . PRO A 1 709 ? 21.006 27.389 43.337 1.00 56.41 709 PRO A CA 1
ATOM 5859 C C . PRO A 1 709 ? 20.210 28.293 44.349 1.00 56.41 709 PRO A C 1
ATOM 5861 O O . PRO A 1 709 ? 20.815 29.118 45.025 1.00 56.41 709 PRO A O 1
ATOM 5864 N N . SER A 1 710 ? 18.906 28.009 44.576 1.00 30.14 710 SER A N 1
ATOM 5865 C CA . SER A 1 710 ? 18.124 28.283 45.823 1.00 30.14 710 SER A CA 1
ATOM 5866 C C . SER A 1 710 ? 17.535 29.709 45.997 1.00 30.14 710 SER A C 1
ATOM 5868 O O . SER A 1 710 ? 18.090 30.646 45.441 1.00 30.14 710 SER A O 1
ATOM 5870 N N . PHE A 1 711 ? 16.453 29.986 46.756 1.00 29.55 711 PHE A N 1
ATOM 5871 C CA . PHE A 1 711 ? 15.245 29.233 47.200 1.00 29.55 711 PHE A CA 1
ATOM 5872 C C . PHE A 1 711 ? 14.230 30.238 47.828 1.00 29.55 711 PHE A C 1
ATOM 5874 O O . PHE A 1 711 ? 14.653 31.310 48.250 1.00 29.55 711 PHE A O 1
ATOM 5881 N N . ARG A 1 712 ? 12.962 29.825 48.054 1.00 29.36 712 ARG A N 1
ATOM 5882 C CA . ARG A 1 712 ? 11.931 30.478 48.926 1.00 29.36 712 ARG A CA 1
ATOM 5883 C C . ARG A 1 712 ? 11.403 31.866 48.473 1.00 29.36 712 ARG A C 1
ATOM 5885 O O . ARG A 1 712 ? 11.974 32.473 47.583 1.00 29.36 712 ARG A O 1
ATOM 5892 N N . SER A 1 713 ? 10.364 32.459 49.090 1.00 28.69 713 SER A N 1
ATOM 5893 C CA . SER A 1 713 ? 9.054 31.955 49.596 1.00 28.69 713 SER A CA 1
ATOM 5894 C C . SER A 1 713 ? 8.210 33.130 50.153 1.00 28.69 713 SER A C 1
ATOM 5896 O O . SER A 1 713 ? 8.775 34.138 50.555 1.00 28.69 713 SER A O 1
ATOM 5898 N N . CYS A 1 714 ? 6.895 32.920 50.309 1.00 29.77 714 CYS A N 1
ATOM 5899 C CA . CYS A 1 714 ? 5.960 33.647 51.195 1.00 29.77 714 CYS A CA 1
ATOM 5900 C C . CYS A 1 714 ? 5.553 35.107 50.874 1.00 29.77 714 CYS A C 1
ATOM 5902 O O . CYS A 1 714 ? 6.253 36.063 51.181 1.00 29.77 714 CYS A O 1
ATOM 5904 N N . CYS A 1 715 ? 4.299 35.231 50.427 1.00 31.89 715 CYS A N 1
ATOM 5905 C CA . CYS A 1 715 ? 3.213 35.993 51.068 1.00 31.89 715 CYS A CA 1
ATOM 5906 C C . CYS A 1 715 ? 3.451 37.424 51.601 1.00 31.89 715 CYS A C 1
ATOM 5908 O O . CYS A 1 715 ? 4.071 37.616 52.643 1.00 31.89 715 CYS A O 1
ATOM 5910 N N . PHE A 1 716 ? 2.674 38.372 51.061 1.00 30.88 716 PHE A N 1
ATOM 5911 C CA . PHE A 1 716 ? 1.967 39.374 51.873 1.00 30.88 716 PHE A CA 1
ATOM 5912 C C . PHE A 1 716 ? 0.517 39.530 51.377 1.00 30.88 716 PHE A C 1
ATOM 5914 O O . PHE A 1 716 ? 0.176 39.051 50.296 1.00 30.88 716 PHE A O 1
ATOM 5921 N N . HIS A 1 717 ? -0.363 40.116 52.193 1.00 33.31 717 HIS A N 1
ATOM 5922 C CA . HIS A 1 717 ? -1.820 40.085 51.992 1.00 33.31 717 HIS A CA 1
ATOM 5923 C C . HIS A 1 717 ? -2.481 41.404 52.437 1.00 33.31 717 HIS A C 1
ATOM 5925 O O . HIS A 1 717 ? -1.854 42.166 53.171 1.00 33.31 717 HIS A O 1
ATOM 5931 N N . ARG A 1 718 ? -3.765 41.603 52.075 1.00 30.44 718 ARG A N 1
ATOM 5932 C CA . ARG A 1 718 ? -4.588 42.839 52.203 1.00 30.44 718 ARG A CA 1
ATOM 5933 C C . ARG A 1 718 ? -4.306 43.926 51.149 1.00 30.44 718 ARG A C 1
ATOM 5935 O O . ARG A 1 718 ? -3.180 44.040 50.689 1.00 30.44 718 ARG A O 1
ATOM 5942 N N . LEU A 1 719 ? -5.232 44.841 50.835 1.00 31.00 719 LEU A N 1
ATOM 5943 C CA . LEU A 1 719 ? -6.690 44.788 50.545 1.00 31.00 719 LEU A CA 1
ATOM 5944 C C . LEU A 1 719 ? -7.146 46.233 50.223 1.00 31.00 719 LEU A C 1
ATOM 5946 O O . LEU A 1 719 ? -6.641 47.160 50.840 1.00 31.00 719 LEU A O 1
ATOM 5950 N N . CYS A 1 720 ? -8.127 46.392 49.326 1.00 30.22 720 CYS A N 1
ATOM 5951 C CA . CYS A 1 720 ? -8.982 47.579 49.115 1.00 30.22 720 CYS A CA 1
ATOM 5952 C C . CYS A 1 720 ? -8.365 49.000 49.140 1.00 30.22 720 CYS A C 1
ATOM 5954 O O . CYS A 1 720 ? -8.112 49.545 50.211 1.00 30.22 720 CYS A O 1
ATOM 5956 N N . SER A 1 721 ? -8.379 49.689 47.988 1.00 29.69 721 SER A N 1
ATOM 5957 C CA . SER A 1 721 ? -9.077 50.991 47.829 1.00 29.69 721 SER A CA 1
ATOM 5958 C C . SER A 1 721 ? -9.123 51.463 46.365 1.00 29.69 721 SER A C 1
ATOM 5960 O O . SER A 1 721 ? -8.096 51.707 45.743 1.00 29.69 721 SER A O 1
ATOM 5962 N N . THR A 1 722 ? -10.334 51.627 45.834 1.00 35.47 722 THR A N 1
ATOM 5963 C CA . THR A 1 722 ? -10.684 52.437 44.644 1.00 35.47 722 THR A CA 1
ATOM 5964 C C . THR A 1 722 ? -10.834 53.916 45.062 1.00 35.47 722 THR A C 1
ATOM 5966 O O . THR A 1 722 ? -11.230 54.121 46.212 1.00 35.47 722 THR A O 1
ATOM 5969 N N . PRO A 1 723 ? -10.593 54.944 44.204 1.00 45.97 723 PRO A N 1
ATOM 5970 C CA . PRO A 1 723 ? -11.496 55.218 43.070 1.00 45.97 723 PRO A CA 1
ATOM 5971 C C . PRO A 1 723 ? -10.909 55.915 41.808 1.00 45.97 723 PRO A C 1
ATOM 5973 O O . PRO A 1 723 ? -9.736 56.253 41.723 1.00 45.97 723 PRO A O 1
ATOM 5976 N N . GLN A 1 724 ? -11.806 56.075 40.821 1.00 32.19 724 GLN A N 1
ATOM 5977 C CA . GLN A 1 724 ? -12.002 57.161 39.825 1.00 32.19 724 GLN A CA 1
ATOM 5978 C C . GLN A 1 724 ? -11.061 58.401 39.861 1.00 32.19 724 GLN A C 1
ATOM 5980 O O . GLN A 1 724 ? -10.717 58.870 40.936 1.00 32.19 724 GLN A O 1
ATOM 5985 N N . SER A 1 725 ? -10.748 59.099 38.748 1.00 32.94 725 SER A N 1
ATOM 5986 C CA . SER A 1 725 ? -11.139 58.960 37.315 1.00 32.94 725 SER A CA 1
ATOM 5987 C C . SER A 1 725 ? -10.356 59.940 36.392 1.00 32.94 725 SER A C 1
ATOM 5989 O O . SER A 1 725 ? -9.554 60.721 36.896 1.00 32.94 725 SER A O 1
ATOM 5991 N N . LEU A 1 726 ? -10.684 59.958 35.078 1.00 32.78 726 LEU A N 1
ATOM 5992 C CA . LEU A 1 726 ? -10.181 60.843 33.989 1.00 32.78 726 LEU A CA 1
ATOM 5993 C C . LEU A 1 726 ? -8.774 60.440 33.466 1.00 32.78 726 LEU A C 1
ATOM 5995 O O . LEU A 1 726 ? -7.969 59.924 34.228 1.00 32.78 726 LEU A O 1
ATOM 5999 N N . ILE A 1 727 ? -8.412 60.553 32.174 1.00 34.56 727 ILE A N 1
ATOM 6000 C CA . ILE A 1 727 ? -8.831 61.454 31.070 1.00 34.56 727 ILE A CA 1
ATOM 6001 C C . ILE A 1 727 ? -9.075 60.684 29.728 1.00 34.56 727 ILE A C 1
ATOM 6003 O O . ILE A 1 727 ? -8.541 59.599 29.526 1.00 34.56 727 ILE A O 1
ATOM 6007 N N . LEU A 1 728 ? -9.883 61.257 28.814 1.00 35.50 728 LEU A N 1
ATOM 6008 C CA . LEU A 1 728 ? -10.206 60.815 27.424 1.00 35.50 728 LEU A CA 1
ATOM 6009 C C . LEU A 1 728 ? -9.243 61.444 26.374 1.00 35.50 728 LEU A C 1
ATOM 6011 O O . LEU A 1 728 ? -8.709 62.509 26.687 1.00 35.50 728 LEU A O 1
ATOM 6015 N N . PRO A 1 729 ? -9.000 60.882 25.155 1.00 51.09 729 PRO A N 1
ATOM 6016 C CA . PRO A 1 729 ? -9.993 60.605 24.078 1.00 51.09 729 PRO A CA 1
ATOM 6017 C C . PRO A 1 729 ? -9.983 59.140 23.551 1.00 51.09 729 PRO A C 1
ATOM 6019 O O . PRO A 1 729 ? -9.040 58.406 23.818 1.00 51.09 729 PRO A O 1
ATOM 6022 N N . SER A 1 730 ? -11.036 58.569 22.933 1.00 35.41 730 SER A N 1
ATOM 6023 C CA . SER A 1 730 ? -11.720 58.878 21.639 1.00 35.41 730 SER A CA 1
ATOM 6024 C C . SER A 1 730 ? -10.811 58.610 20.415 1.00 35.41 730 SER A C 1
ATOM 6026 O O . SER A 1 730 ? -9.657 59.009 20.449 1.00 35.41 730 SER A O 1
ATOM 6028 N N . ILE A 1 731 ? -11.193 57.962 19.298 1.00 34.62 731 ILE A N 1
ATOM 6029 C CA . ILE A 1 731 ? -12.476 57.695 18.590 1.00 34.62 731 ILE A CA 1
ATOM 6030 C C . ILE A 1 731 ? -12.387 56.243 18.007 1.00 34.62 731 ILE A C 1
ATOM 6032 O O . ILE A 1 731 ? -11.323 55.874 17.533 1.00 34.62 731 ILE A O 1
ATOM 6036 N N . CYS A 1 732 ? -13.330 55.297 18.200 1.00 32.97 732 CYS A N 1
ATOM 6037 C CA . CYS A 1 732 ? -14.639 55.103 17.521 1.00 32.97 732 CYS A CA 1
ATOM 6038 C C . CYS A 1 732 ? -14.547 54.715 16.006 1.00 32.97 732 CYS A C 1
ATOM 6040 O O . CYS A 1 732 ? -13.699 55.247 15.309 1.00 32.97 732 CYS A O 1
ATOM 6042 N N . LYS A 1 733 ? -15.392 53.849 15.402 1.00 37.75 733 LYS A N 1
ATOM 6043 C CA . LYS A 1 733 ? -16.469 52.933 15.878 1.00 37.75 733 LYS A CA 1
ATOM 6044 C C . LYS A 1 733 ? -17.015 52.081 14.689 1.00 37.75 733 LYS A C 1
ATOM 6046 O O . LYS A 1 733 ? -16.563 52.303 13.576 1.00 37.75 733 LYS A O 1
ATOM 6051 N N . VAL A 1 734 ? -18.098 51.305 14.925 1.00 33.34 734 VAL A N 1
ATOM 6052 C CA . VAL A 1 734 ? -19.217 51.010 13.966 1.00 33.34 734 VAL A CA 1
ATOM 6053 C C . VAL A 1 734 ? -18.904 49.999 12.831 1.00 33.34 734 VAL A C 1
ATOM 6055 O O . VAL A 1 734 ? -17.865 50.098 12.198 1.00 33.34 734 VAL A O 1
ATOM 6058 N N . THR A 1 735 ? -19.738 48.994 12.510 1.00 32.78 735 THR A N 1
ATOM 6059 C CA . THR A 1 735 ? -21.007 48.484 13.106 1.00 32.78 735 THR A CA 1
ATOM 6060 C C . THR A 1 735 ? -21.237 47.020 12.739 1.00 32.78 735 THR A C 1
ATOM 6062 O O . THR A 1 735 ? -20.690 46.541 11.753 1.00 32.78 735 THR A O 1
ATOM 6065 N N . ASP A 1 736 ? -22.172 46.392 13.452 1.00 35.09 736 ASP A N 1
ATOM 6066 C CA . ASP A 1 736 ? -22.958 45.266 12.948 1.00 35.09 736 ASP A CA 1
ATOM 6067 C C . ASP A 1 736 ? -24.462 45.516 13.237 1.00 35.09 736 ASP A C 1
ATOM 6069 O O . ASP A 1 736 ? -24.781 46.389 14.049 1.00 35.09 736 ASP A O 1
ATOM 6073 N N . VAL A 1 737 ? -25.355 44.724 12.625 1.00 35.25 737 VAL A N 1
ATOM 6074 C CA . VAL A 1 737 ? -26.824 44.630 12.857 1.00 35.25 737 VAL A CA 1
ATOM 6075 C C . VAL A 1 737 ? -27.708 45.844 12.461 1.00 35.25 737 VAL A C 1
ATOM 6077 O O . VAL A 1 737 ? -27.639 46.901 13.080 1.00 35.25 737 VAL A O 1
ATOM 6080 N N . TRP A 1 738 ? -28.646 45.665 11.510 1.00 30.86 738 TRP A N 1
ATOM 6081 C CA . TRP A 1 738 ? -30.115 45.607 11.756 1.00 30.86 738 TRP A CA 1
ATOM 6082 C C . TRP A 1 738 ? -30.939 45.268 10.489 1.00 30.86 738 TRP A C 1
ATOM 6084 O O . TRP A 1 738 ? -30.432 45.239 9.373 1.00 30.86 738 TRP A O 1
ATOM 6094 N N . GLN A 1 739 ? -32.204 44.901 10.719 1.00 33.75 739 GLN A N 1
ATOM 6095 C CA . GLN A 1 739 ? -33.122 44.165 9.833 1.00 33.75 739 GLN A CA 1
ATOM 6096 C C . GLN A 1 739 ? -33.636 44.917 8.587 1.00 33.75 739 GLN A C 1
ATOM 6098 O O . GLN A 1 739 ? -33.886 46.118 8.643 1.00 33.75 739 GLN A O 1
ATOM 6103 N N . ALA A 1 740 ? -34.005 44.156 7.546 1.00 31.70 740 ALA A N 1
ATOM 6104 C CA . ALA A 1 740 ? -35.136 44.463 6.657 1.00 31.70 740 ALA A CA 1
ATOM 6105 C C . ALA A 1 740 ? -35.764 43.162 6.099 1.00 31.70 740 ALA A C 1
ATOM 6107 O O . ALA A 1 740 ? -35.070 42.161 5.934 1.00 31.70 740 ALA A O 1
ATOM 6108 N N . VAL A 1 741 ? -37.073 43.172 5.820 1.00 35.06 741 VAL A N 1
ATOM 6109 C CA . VAL A 1 741 ? -37.857 42.022 5.317 1.00 35.06 741 VAL A CA 1
ATOM 6110 C C . VAL A 1 741 ? -38.317 42.284 3.881 1.00 35.06 741 VAL A C 1
ATOM 6112 O O . VAL A 1 741 ? -38.893 43.341 3.636 1.00 35.06 741 VAL A O 1
ATOM 6115 N N . ALA A 1 742 ? -38.165 41.312 2.969 1.00 34.19 742 ALA A N 1
ATOM 6116 C CA . ALA A 1 742 ? -38.940 41.256 1.721 1.00 34.19 742 ALA A CA 1
ATOM 6117 C C . ALA A 1 742 ? -38.991 39.847 1.082 1.00 34.19 742 ALA A C 1
ATOM 6119 O O . ALA A 1 742 ? -37.990 39.343 0.591 1.00 34.19 742 ALA A O 1
ATOM 6120 N N . SER A 1 743 ? -40.198 39.276 1.085 1.00 34.88 743 SER A N 1
ATOM 6121 C CA . SER A 1 743 ? -40.906 38.603 -0.022 1.00 34.88 743 SER A CA 1
ATOM 6122 C C . SER A 1 743 ? -40.239 37.584 -0.966 1.00 34.88 743 SER A C 1
ATOM 6124 O O . SER A 1 743 ? -39.241 37.832 -1.629 1.00 34.88 743 SER A O 1
ATOM 6126 N N . CYS A 1 744 ? -40.978 36.486 -1.145 1.00 37.84 744 CYS A N 1
ATOM 6127 C CA . CYS A 1 744 ? -40.843 35.435 -2.153 1.00 37.84 744 CYS A CA 1
ATOM 6128 C C . CYS A 1 744 ? -40.659 35.911 -3.607 1.00 37.84 744 CYS A C 1
ATOM 6130 O O . CYS A 1 744 ? -41.397 36.779 -4.082 1.00 37.84 744 CYS A O 1
ATOM 6132 N N . SER A 1 745 ? -39.846 35.169 -4.361 1.00 38.94 745 SER A N 1
ATOM 6133 C CA . SER A 1 745 ? -40.238 34.489 -5.612 1.00 38.94 745 SER A CA 1
ATOM 6134 C C . SER A 1 745 ? -39.350 33.261 -5.815 1.00 38.94 745 SER A C 1
ATOM 6136 O O . SER A 1 745 ? -38.178 33.340 -5.387 1.00 38.94 745 SER A O 1
#

pLDDT: mean 76.91, std 23.24, range [25.64, 98.0]

Radius of gyration: 93.63 Å; chains: 1; bounding box: 204×130×308 Å

Organism: Atractosteus spatula (NCBI:txid7917)

Secondary structure (DSSP, 8-state):
----------------SSHHHHHHHHHHHHHHHHHHHHHHHHHHHHHHHHHHHHHHHHHHHHHHHHHHHHHHHHHHHHHHHHHHHHHHHHHHHHHHHHHHS--HHHHHHHHHHIIIIIIIHHHHHHHHHHHHHHHHHHHHHHHHHHHHHHHHHHHHHHHHHHHHHHHHHHHHHHHHHHHHHHHHHHHHHHHTS--HHHHHHHHHHHHHHHHHHHHHHHHHHHHHHHHHHHHHHHHHHHHHHHHHHHHHHHHHHHHHHHHHHHHHHHHHHHHHHHHHHHHHHHHHHHHHHHHHHHHHHHHHHHHHHHHHHHHHHHHHHHHHHHHHHHHHHHHHHHHHHHHHHHHHHHHHHHHHHHHHHHHHHHHHHHHHHHHHHHHHHHHHHHHHHHHHHHHHHHHHHHTTTGGG-TT-------SSGGGHHHHHHHHHHHHHHHHHHHHHHHHHHHHHHHHHHHHHHHHHHHHHHHHHHHHHHHHHHHHHHHHHHHHHHHHHHHHHHHHHHHHHHHHHHHHHHHHHHHHHHHHHHHHHHHHHHHHHHHHHHHHHHHHHHHHHHHHHHHHHHHHHHHHHHHHHHHHHHHHHHHHHHHHHHHHHHHHTT-TTSHHHHHHHHHHHHHHHHHHHHHTTTS---------------------------------------------PPP-----------------------------------------------------------------------